Protein AF-0000000074209775 (afdb_homodimer)

Sequence (466 aa):
MTAHPARPTQLGVVTIGQTPRVDLTPELAPLLPGVTLVERGVLDGCSPEQIASFAPEPGDHVLTTRLADGGSAVIGEAAVLRRLPALVADLEREADAVLLACTGPFPALAHTKPLFVPDRIIAHAVAAFAGDGAVVGVVAPLAEQAADTTRKFGRVLGTGTRVAVAVASPYTDGEPTLRAAAERLAADGAEVIALDCFGYTAAMRDVVAEASGLPVVVARSVAARLAAEVLGAMTAHPARPTQLGVVTIGQTPRVDLTPELAPLLPGVTLVERGVLDGCSPEQIASFAPEPGDHVLTTRLADGGSAVIGEAAVLRRLPALVADLEREADAVLLACTGPFPALAHTKPLFVPDRIIAHAVAAFAGDGAVVGVVAPLAEQAADTTRKFGRVLGTGTRVAVAVASPYTDGEPTLRAAAERLAADGAEVIALDCFGYTAAMRDVVAEASGLPVVVARSVAARLAAEVLGA

Nearest PDB structures (foldseek):
  6qkz-assembly1_D  TM=3.875E-01  e=4.748E-03  Rattus norvegicus
  7rz4-assembly1_B  TM=3.556E-01  e=9.372E-03  Rattus norvegicus
  5er3-assembly1_A  TM=3.292E-01  e=5.291E-02  Rhodopirellula baltica SH 1
  4qgs-assembly1_A  TM=6.228E-01  e=3.540E+00  Escherichia coli K-12
  6hix-assembly1_BC  TM=3.053E-01  e=6.271E-01  Trypanosoma brucei brucei

Organism: NCBI:txid88382

InterPro domains:
  IPR001920 Asp/Glu racemase [G3DSA:3.40.50.1860] (134-232)
  IPR010843 Uncharacterised protein family AroM [PF07302] (11-231)

Solvent-accessible surface area (backbone atoms only — not comparable to full-atom values): 24637 Å² total; per-residue (Å²): 131,79,77,69,78,77,75,74,50,29,37,20,37,38,33,66,20,26,54,72,49,80,8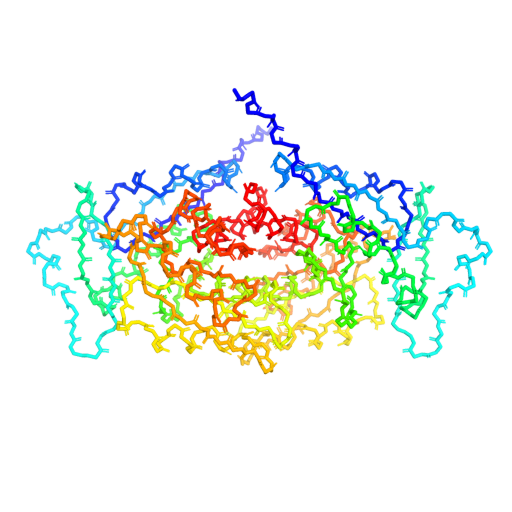8,46,53,73,71,44,46,78,54,24,51,78,47,44,78,44,79,43,28,68,41,50,93,54,48,73,68,55,49,59,69,30,40,54,51,94,91,42,55,77,40,78,35,44,37,60,86,70,48,70,48,63,31,12,46,64,54,49,64,72,46,45,59,60,52,52,55,56,37,54,75,74,24,66,26,37,35,43,56,44,49,64,91,70,76,90,71,89,73,93,48,59,60,44,48,25,37,44,31,42,36,25,52,51,35,28,56,56,50,73,54,29,32,36,17,34,38,28,54,44,73,89,44,46,66,59,49,43,52,58,39,53,73,63,37,50,72,76,42,44,72,46,75,34,57,40,30,62,82,80,46,56,68,69,48,41,32,51,30,24,36,50,32,39,72,72,53,34,62,33,34,35,36,61,33,52,67,50,47,71,68,54,45,51,47,30,24,65,51,36,73,36,45,36,45,46,26,47,61,53,38,34,41,53,49,12,48,48,69,72,71,132,78,77,69,77,78,77,75,50,29,36,21,37,37,32,67,20,24,54,74,50,81,86,46,53,72,72,44,45,78,54,24,53,79,48,45,79,43,77,43,27,67,42,50,94,55,48,75,68,56,51,59,71,29,41,53,51,94,92,41,54,77,41,77,34,43,38,61,84,68,49,71,48,62,31,12,46,64,54,47,63,70,46,44,61,60,52,51,56,57,39,54,75,74,24,65,26,38,35,44,56,43,48,63,90,67,76,92,70,88,72,94,48,60,60,45,47,24,38,44,30,42,36,23,52,52,39,28,57,52,52,74,53,29,29,36,18,34,38,28,57,44,74,89,43,45,66,59,50,44,52,58,40,53,72,61,36,50,73,75,41,44,71,46,76,33,57,41,28,62,83,82,47,56,68,68,47,40,32,51,30,25,37,50,33,39,73,71,52,33,64,32,34,35,38,60,34,53,66,51,47,72,68,53,43,51,48,31,24,66,51,38,71,36,47,36,45,45,27,46,61,54,38,34,41,54,49,13,46,48,70,72,73

Radius of gyration: 22.29 Å; Cα contacts (8 Å, |Δi|>4): 989; chains: 2; bounding box: 64×70×51 Å

Foldseek 3Di:
DPPPPDPFAEEEEEEQEQDDPPLFVVQLDVLAPRYHYDYDYLCYPPDPVRLVVQAADVVFDWDKGAYPVGDIGIGGPVSCLVRVQVVQVVVLVPHQEYEYQWLDDDPDHDHDHHYQHLVLQLLQVQQVVQDAQAEEEEEDADPVCFVVVQVSNVVNHDPNYGYHYFYHHLRPHDLVSLLVRLCVSLVVRHQEYEYRHSSDHPVSQVSSCVSNVHHYHYRSNSSSNVVSVVSVD/DPPPPDPFAEEEEEEQEQDDPPLFVVQLDVLAPRYHYDYDYLCYPPDPVRLVVQAADVVFDWDKGAYPVGDIGIGGPVSCLVRVQVVQVVCLVPHQEYEYQWLDDDPDHDHDHHYQHLVLQLLQVQQVVQDAQAEEEEEDADPVCQVVNQVSNVVNHDPNYGYHYFYHHLRPGDLVSLLVRLCVSLVVRHQEYEYRHSSDHPVSQVSSCVSNVHHYHYRSNSSSNVVSVVSVD

Secondary structure (DSSP, 8-state):
--------EEEEEEESS-S--TTTHHHHGGGSTTEEEEEEETTTT--HHHHHTTPPPTTPPEEEEE-TTS-EEEEEHHHHHHHHHHHHHHHTTT-SEEEEE--S--PPPP-SS-EE-HHHHHHHHHHHHH-TT-EEEEEES-GGGHHHHHHHHHTTS-TT-EEEEEE--TTT--HHHHHHHHHHHHHTT-SEEEE-STT--HHHHHHHHHHH-S-EEEHHHHHHHHHHHHHT-/--------EEEEEEESS-S--TTTHHHHGGGSTTEEEEEEETTTT--HHHHHTTPPPTTPPEEEEE-TTS-EEEEEHHHHHHHHHHHHHHHTTT-SEEEEE--S--PPPP-SS-EE-HHHHHHHHHHHHH-TT-EEEEEES-GGGHHHHHHHHHTTS-TT-EEEEEE--TTT--HHHHHHHHHHHHHTT-SEEEE-STT--HHHHHHHHHHH-S-EEEHHHHHHHHHHHHHT-

pLDDT: mean 92.24, std 9.86, range [27.55, 98.75]

Structure (mmCIF, N/CA/C/O backbone):
data_AF-0000000074209775-model_v1
#
loop_
_entity.id
_entity.type
_entity.pdbx_description
1 polymer 'Protein AroM'
#
loop_
_atom_site.group_PDB
_atom_site.id
_atom_site.type_symbol
_atom_site.label_atom_id
_atom_site.label_alt_id
_atom_site.label_comp_id
_atom_site.label_asym_id
_atom_site.label_entity_id
_atom_site.label_seq_id
_atom_site.pdbx_PDB_ins_code
_atom_site.Cartn_x
_atom_site.Cartn_y
_atom_site.Cartn_z
_atom_site.occupancy
_atom_site.B_iso_or_equiv
_atom_site.auth_seq_id
_atom_site.auth_comp_id
_atom_site.auth_asym_id
_atom_site.auth_atom_id
_atom_site.pdbx_PDB_model_num
ATOM 1 N N . MET A 1 1 ? 34.969 -7.293 19.688 1 29.95 1 MET A N 1
ATOM 2 C CA . MET A 1 1 ? 34.375 -6.223 18.891 1 29.95 1 MET A CA 1
ATOM 3 C C . MET A 1 1 ? 32.875 -6.141 19.141 1 29.95 1 MET A C 1
ATOM 5 O O . MET A 1 1 ? 32.125 -7.066 18.797 1 29.95 1 MET A O 1
ATOM 9 N N . THR A 1 2 ? 32.5 -5.613 20.203 1 28.86 2 THR A N 1
ATOM 10 C CA . THR A 1 2 ? 31.156 -5.605 20.781 1 28.86 2 THR A CA 1
ATOM 11 C C . THR A 1 2 ? 30.141 -5.039 19.797 1 28.86 2 THR A C 1
ATOM 13 O O . THR A 1 2 ? 30.328 -3.949 19.25 1 28.86 2 THR A O 1
ATOM 16 N N . ALA A 1 3 ? 29.531 -5.883 18.984 1 34.72 3 ALA A N 1
ATOM 17 C CA . ALA A 1 3 ? 28.484 -5.492 18.047 1 34.72 3 ALA A CA 1
ATOM 18 C C . ALA A 1 3 ? 27.594 -4.395 18.641 1 34.72 3 ALA A C 1
ATOM 20 O O . ALA A 1 3 ? 27.016 -4.562 19.703 1 34.72 3 ALA A O 1
ATOM 21 N N . HIS A 1 4 ? 27.859 -3.139 18.672 1 40.06 4 HIS A N 1
ATOM 22 C CA . HIS A 1 4 ? 27 -2.064 19.172 1 40.06 4 HIS A CA 1
ATOM 23 C C . HIS A 1 4 ? 25.547 -2.289 18.781 1 40.06 4 HIS A C 1
ATOM 25 O O . HIS A 1 4 ? 25.234 -2.547 17.625 1 40.06 4 HIS A O 1
ATOM 31 N N . PRO A 1 5 ? 24.688 -2.609 19.625 1 50.34 5 PRO A N 1
ATOM 32 C CA . PRO A 1 5 ? 23.297 -2.928 19.281 1 50.34 5 PRO A CA 1
ATOM 33 C C . PRO A 1 5 ? 22.672 -1.908 18.344 1 50.34 5 PRO A C 1
ATOM 35 O O . PRO A 1 5 ? 22.891 -0.704 18.484 1 50.34 5 PRO A O 1
ATOM 38 N N . ALA A 1 6 ? 22.531 -2.16 17.156 1 64.12 6 ALA A N 1
ATOM 39 C CA . ALA A 1 6 ? 21.969 -1.306 16.109 1 64.12 6 ALA A CA 1
ATOM 40 C C . ALA A 1 6 ? 20.781 -0.504 16.641 1 64.12 6 ALA A C 1
ATOM 42 O O . ALA A 1 6 ? 19.953 -1.032 17.391 1 64.12 6 ALA A O 1
ATOM 43 N N . ARG A 1 7 ? 20.844 0.963 16.844 1 78.81 7 ARG A N 1
ATOM 44 C CA . ARG A 1 7 ? 19.75 1.832 17.266 1 78.81 7 ARG A CA 1
ATOM 45 C C . ARG A 1 7 ? 18.438 1.451 16.594 1 78.81 7 ARG A C 1
ATOM 47 O O . ARG A 1 7 ? 18.453 0.94 15.469 1 78.81 7 ARG A O 1
ATOM 54 N N . PRO A 1 8 ? 17.328 1.593 17.359 1 89.69 8 PRO A N 1
ATOM 55 C CA . PRO A 1 8 ? 16.016 1.282 16.75 1 89.69 8 PRO A CA 1
ATOM 56 C C . PRO A 1 8 ? 15.703 2.162 15.547 1 89.69 8 PRO A C 1
ATOM 58 O O . PRO A 1 8 ? 16.109 3.322 15.5 1 89.69 8 PRO A O 1
ATOM 61 N N . THR A 1 9 ? 15.133 1.639 14.586 1 95.25 9 THR A N 1
ATOM 62 C CA . THR A 1 9 ? 14.664 2.375 13.414 1 95.25 9 THR A CA 1
ATOM 63 C C . THR A 1 9 ? 13.711 3.494 13.82 1 95.25 9 THR A C 1
ATOM 65 O O . THR A 1 9 ? 12.82 3.289 14.648 1 95.25 9 THR A O 1
ATOM 68 N N . GLN A 1 10 ? 13.945 4.742 13.375 1 97.44 10 GLN A N 1
ATOM 69 C CA . GLN A 1 10 ? 13.133 5.906 13.727 1 97.44 10 GLN A CA 1
ATOM 70 C C . GLN A 1 10 ? 12.398 6.453 12.5 1 97.44 10 GLN A C 1
ATOM 72 O O . GLN A 1 10 ? 12.992 6.625 11.438 1 97.44 10 GLN A O 1
ATOM 77 N N . LEU A 1 11 ? 11.148 6.68 12.68 1 98.19 11 LEU A N 1
ATOM 78 C CA . LEU A 1 11 ? 10.328 7.352 11.672 1 98.19 11 LEU A CA 1
ATOM 79 C C . LEU A 1 11 ? 9.891 8.727 12.164 1 98.19 11 LEU A C 1
ATOM 81 O O . LEU A 1 11 ? 9.234 8.844 13.203 1 98.19 11 LEU A O 1
ATOM 85 N N . GLY A 1 12 ? 10.383 9.781 11.469 1 98.25 12 GLY A N 1
ATOM 86 C CA . GLY A 1 12 ? 9.875 11.117 11.727 1 98.25 12 GLY A CA 1
ATOM 87 C C . GLY A 1 12 ? 8.492 11.344 11.148 1 98.25 12 GLY A C 1
ATOM 88 O O . GLY A 1 12 ? 8.258 11.109 9.961 1 98.25 12 GLY A O 1
ATOM 89 N N . VAL A 1 13 ? 7.582 11.766 11.984 1 97.88 13 VAL A N 1
ATOM 90 C CA . VAL A 1 13 ? 6.227 12.086 11.562 1 97.88 13 VAL A CA 1
ATOM 91 C C . VAL A 1 13 ? 6.008 13.594 11.625 1 97.88 13 VAL A C 1
ATOM 93 O O . VAL A 1 13 ? 6.07 14.195 12.703 1 97.88 13 VAL A O 1
ATOM 96 N N . VAL A 1 14 ? 5.723 14.18 10.477 1 97.06 14 VAL A N 1
ATOM 97 C CA . VAL A 1 14 ? 5.469 15.617 10.406 1 97.06 14 VAL A CA 1
ATOM 98 C C . VAL A 1 14 ? 3.969 15.867 10.297 1 97.06 14 VAL A C 1
ATOM 100 O O . VAL A 1 14 ? 3.334 15.469 9.32 1 97.06 14 VAL A O 1
ATOM 103 N N . THR A 1 15 ? 3.436 16.531 11.234 1 95.75 15 THR A N 1
ATOM 104 C CA . THR A 1 15 ? 2.033 16.922 11.172 1 95.75 15 THR A CA 1
ATOM 105 C C . THR A 1 15 ? 1.9 18.406 10.789 1 95.75 15 THR A C 1
ATOM 107 O O . THR A 1 15 ? 2.809 19.188 11.047 1 95.75 15 THR A O 1
ATOM 110 N N . ILE A 1 16 ? 0.793 18.688 10.148 1 93.81 16 ILE A N 1
ATOM 111 C CA . ILE A 1 16 ? 0.512 20.078 9.812 1 93.81 16 ILE A CA 1
ATOM 112 C C . ILE A 1 16 ? 0.243 20.891 11.078 1 93.81 16 ILE A C 1
ATOM 114 O O . ILE A 1 16 ? 0.625 22.047 11.18 1 93.81 16 ILE A O 1
ATOM 118 N N . GLY A 1 17 ? -0.355 20.312 11.992 1 94.19 17 GLY A N 1
ATOM 119 C CA . GLY A 1 17 ? -0.722 20.953 13.242 1 94.19 17 GLY A CA 1
ATOM 120 C C . GLY A 1 17 ? 0.392 20.953 14.273 1 94.19 17 GLY A C 1
ATOM 121 O O . GLY A 1 17 ? 1.544 21.25 13.953 1 94.19 17 GLY A O 1
ATOM 122 N N . GLN A 1 18 ? -0.052 20.734 15.523 1 96 18 GLN A N 1
ATOM 123 C CA . GLN A 1 18 ? 0.886 20.719 16.641 1 96 18 GLN A CA 1
ATOM 124 C C . GLN A 1 18 ? 1.033 19.312 17.219 1 96 18 GLN A C 1
ATOM 126 O O . GLN A 1 18 ? 0.096 18.5 17.156 1 96 18 GLN A O 1
ATOM 131 N N . THR A 1 19 ? 2.199 19.047 17.703 1 95.94 19 THR A N 1
ATOM 132 C CA . THR A 1 19 ? 2.48 17.797 18.406 1 95.94 19 THR A CA 1
ATOM 133 C C . THR A 1 19 ? 2.314 17.969 19.906 1 95.94 19 THR A C 1
ATOM 135 O O . THR A 1 19 ? 2.344 19.094 20.422 1 95.94 19 THR A O 1
ATOM 138 N N . PRO A 1 20 ? 2.107 16.875 20.75 1 95.56 20 PRO A N 1
ATOM 139 C CA . PRO A 1 20 ? 1.966 15.492 20.281 1 95.56 20 PRO A CA 1
ATOM 140 C C . PRO A 1 20 ? 0.598 15.219 19.656 1 95.56 20 PRO A C 1
ATOM 142 O O . PRO A 1 20 ? -0.407 15.781 20.094 1 95.56 20 PRO A O 1
ATOM 145 N N . ARG A 1 21 ? 0.578 14.422 18.625 1 94.12 21 ARG A N 1
ATOM 146 C CA . ARG A 1 21 ? -0.675 13.969 18.031 1 94.12 21 ARG A CA 1
ATOM 147 C C . ARG A 1 21 ? -1.201 12.727 18.734 1 94.12 21 ARG A C 1
ATOM 149 O O . ARG A 1 21 ? -1.184 11.633 18.172 1 94.12 21 ARG A O 1
ATOM 156 N N . VAL A 1 22 ? -1.838 12.922 19.812 1 93.12 22 VAL A N 1
ATOM 157 C CA . VAL A 1 22 ? -2.318 11.844 20.656 1 93.12 22 VAL A CA 1
ATOM 158 C C . VAL A 1 22 ? -3.467 11.109 19.969 1 93.12 22 VAL A C 1
ATOM 160 O O . VAL A 1 22 ? -3.799 9.977 20.328 1 93.12 22 VAL A O 1
ATOM 163 N N . ASP A 1 23 ? -3.982 11.727 18.984 1 90.44 23 ASP A N 1
ATOM 164 C CA . ASP A 1 23 ? -5.086 11.141 18.234 1 90.44 23 ASP A CA 1
ATOM 165 C C . ASP A 1 23 ? -4.57 10.281 17.078 1 90.44 23 ASP A C 1
ATOM 167 O O . ASP A 1 23 ? -5.336 9.539 16.453 1 90.44 23 ASP A O 1
ATOM 171 N N . LEU A 1 24 ? -3.322 10.32 16.734 1 94.19 24 LEU A N 1
ATOM 172 C CA . LEU A 1 24 ? -2.811 9.75 15.492 1 94.19 24 LEU A CA 1
ATOM 173 C C . LEU A 1 24 ? -1.748 8.695 15.773 1 94.19 24 LEU A C 1
ATOM 175 O O . LEU A 1 24 ? -1.903 7.535 15.383 1 94.19 24 LEU A O 1
ATOM 179 N N . THR A 1 25 ? -0.765 9.016 16.562 1 95.44 25 THR A N 1
ATOM 180 C CA . THR A 1 25 ? 0.443 8.203 16.672 1 95.44 25 THR A CA 1
ATOM 181 C C . THR A 1 25 ? 0.142 6.875 17.359 1 95.44 25 THR A C 1
ATOM 183 O O . THR A 1 25 ? 0.696 5.84 16.984 1 95.44 25 THR A O 1
ATOM 186 N N . PRO A 1 26 ? -0.818 6.832 18.359 1 95.12 26 PRO A N 1
ATOM 187 C CA . PRO A 1 26 ? -1.126 5.539 18.984 1 95.12 26 PRO A CA 1
ATOM 188 C C . PRO A 1 26 ? -1.728 4.543 17.984 1 95.12 26 PRO A C 1
ATOM 190 O O . PRO A 1 26 ? -1.569 3.33 18.156 1 95.12 26 PRO A O 1
ATOM 193 N N . GLU A 1 27 ? -2.377 5.012 17.016 1 95.31 27 GLU A N 1
ATOM 194 C CA . GLU A 1 27 ? -2.982 4.137 16.016 1 95.31 27 GLU A CA 1
ATOM 195 C C . GLU A 1 27 ? -1.962 3.721 14.953 1 95.31 27 GLU A C 1
ATOM 197 O O . GLU A 1 27 ? -2.074 2.641 14.367 1 95.31 27 GLU A O 1
ATOM 202 N N . LEU A 1 28 ? -0.941 4.512 14.719 1 96.88 28 LEU A N 1
ATOM 203 C CA . LEU A 1 28 ? 0.081 4.203 13.719 1 96.88 28 LEU A CA 1
ATOM 204 C C . LEU A 1 28 ? 1.093 3.205 14.273 1 96.88 28 LEU A C 1
ATOM 206 O O . LEU A 1 28 ? 1.598 2.355 13.539 1 96.88 28 LEU A O 1
ATOM 210 N N . ALA A 1 29 ? 1.342 3.27 15.539 1 96.56 29 ALA A N 1
ATOM 211 C CA . ALA A 1 29 ? 2.449 2.553 16.156 1 96.56 29 ALA A CA 1
ATOM 212 C C . ALA A 1 29 ? 2.322 1.048 15.945 1 96.56 29 ALA A C 1
ATOM 214 O O . ALA A 1 29 ? 3.283 0.39 15.539 1 96.56 29 ALA A O 1
ATOM 215 N N . PRO A 1 30 ? 1.126 0.446 16.109 1 95.25 30 PRO A N 1
ATOM 216 C CA . PRO A 1 30 ? 1.013 -1.003 15.93 1 95.25 30 PRO A CA 1
ATOM 217 C C . PRO A 1 30 ? 1.268 -1.438 14.484 1 95.25 30 PRO A C 1
ATOM 219 O O . PRO A 1 30 ? 1.565 -2.607 14.234 1 95.25 30 PRO A O 1
ATOM 222 N N . LEU A 1 31 ? 1.124 -0.586 13.531 1 96.62 31 LEU A N 1
ATOM 223 C CA . LEU A 1 31 ? 1.336 -0.89 12.117 1 96.62 31 LEU A CA 1
ATOM 224 C C . LEU A 1 31 ? 2.816 -0.812 11.758 1 96.62 31 LEU A C 1
ATOM 226 O O . LEU A 1 31 ? 3.215 -1.188 10.656 1 96.62 31 LEU A O 1
ATOM 230 N N . LEU A 1 32 ? 3.625 -0.295 12.727 1 97 32 LEU A N 1
ATOM 231 C CA . LEU A 1 32 ? 5.051 -0.068 12.523 1 97 32 LEU A CA 1
ATOM 232 C C . LEU A 1 32 ? 5.867 -0.768 13.609 1 97 32 LEU A C 1
ATOM 234 O O . LEU A 1 32 ? 6.605 -0.119 14.352 1 97 32 LEU A O 1
ATOM 238 N N . PRO A 1 33 ? 5.727 -2.094 13.641 1 94.5 33 PRO A N 1
ATOM 239 C CA . PRO A 1 33 ? 6.449 -2.793 14.703 1 94.5 33 PRO A CA 1
ATOM 240 C C . PRO A 1 33 ? 7.957 -2.559 14.641 1 94.5 33 PRO A C 1
ATOM 242 O O . PRO A 1 33 ? 8.547 -2.594 13.555 1 94.5 33 PRO A O 1
ATOM 245 N N . GLY A 1 34 ? 8.477 -2.23 15.852 1 94.75 34 GLY A N 1
ATOM 246 C CA . GLY A 1 34 ? 9.914 -2.055 15.953 1 94.75 34 GLY A CA 1
ATOM 247 C C . GLY A 1 34 ? 10.375 -0.675 15.531 1 94.75 34 GLY A C 1
ATOM 248 O O . GLY A 1 34 ? 11.578 -0.401 15.5 1 94.75 34 GLY A O 1
ATOM 249 N N . VAL A 1 35 ? 9.5 0.207 15.195 1 96.94 35 VAL A N 1
ATOM 250 C CA . VAL A 1 35 ? 9.844 1.551 14.734 1 96.94 35 VAL A CA 1
ATOM 251 C C . VAL A 1 35 ? 9.445 2.572 15.797 1 96.94 35 VAL A C 1
ATOM 253 O O . VAL A 1 35 ? 8.336 2.525 16.328 1 96.94 35 VAL A O 1
ATOM 256 N N . THR A 1 36 ? 10.359 3.414 16.141 1 97.12 36 THR A N 1
ATOM 257 C CA . THR A 1 36 ? 10.07 4.52 17.047 1 97.12 36 THR A CA 1
ATOM 258 C C . T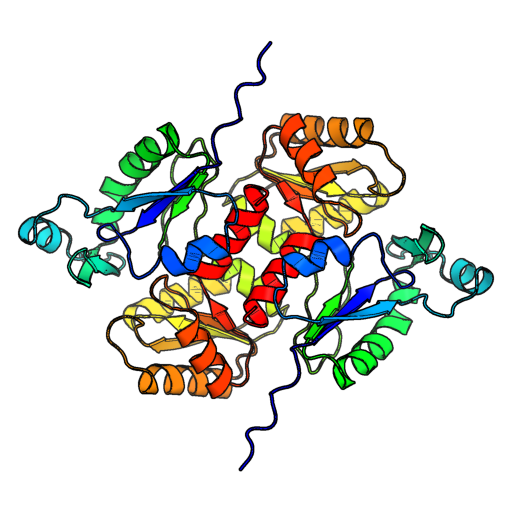HR A 1 36 ? 9.641 5.758 16.266 1 97.12 36 THR A C 1
ATOM 260 O O . THR A 1 36 ? 10.242 6.102 15.25 1 97.12 36 THR A O 1
ATOM 263 N N . LEU A 1 37 ? 8.625 6.434 16.766 1 97.5 37 LEU A N 1
ATOM 264 C CA . LEU A 1 37 ? 8.117 7.629 16.109 1 97.5 37 LEU A CA 1
ATOM 265 C C . LEU A 1 37 ? 8.664 8.891 16.766 1 97.5 37 LEU A C 1
ATOM 267 O O . LEU A 1 37 ? 8.719 8.984 17.984 1 97.5 37 LEU A O 1
ATOM 271 N N . VAL A 1 38 ? 9.109 9.781 15.953 1 97.38 38 VAL A N 1
ATOM 272 C CA . VAL A 1 38 ? 9.508 11.117 16.375 1 97.38 38 VAL A CA 1
ATOM 273 C C . VAL A 1 38 ? 8.633 12.164 15.688 1 97.38 38 VAL A C 1
ATOM 275 O O . VAL A 1 38 ? 8.609 12.25 14.461 1 97.38 38 VAL A O 1
ATOM 278 N N . GLU A 1 39 ? 7.98 12.984 16.5 1 97.19 39 GLU A N 1
ATOM 279 C CA . GLU A 1 39 ? 6.98 13.883 15.93 1 97.19 39 GLU A CA 1
ATOM 280 C C . GLU A 1 39 ? 7.5 15.312 15.867 1 97.19 39 GLU A C 1
ATOM 282 O O . GLU A 1 39 ? 8.211 15.766 16.766 1 97.19 39 GLU A O 1
ATOM 287 N N . ARG A 1 40 ? 7.152 15.945 14.773 1 97.19 40 ARG A N 1
ATOM 288 C CA . ARG A 1 40 ? 7.281 17.391 14.617 1 97.19 40 ARG A CA 1
ATOM 289 C C . ARG A 1 40 ? 6.031 17.984 13.969 1 97.19 40 ARG A C 1
ATOM 291 O O . ARG A 1 40 ? 5.391 17.344 13.141 1 97.19 40 ARG A O 1
ATOM 298 N N . GLY A 1 41 ? 5.73 19.203 14.383 1 96.88 41 GLY A N 1
ATOM 299 C CA . GLY A 1 41 ? 4.574 19.891 13.828 1 96.88 41 GLY A CA 1
ATOM 300 C C . GLY A 1 41 ? 4.918 21.219 13.18 1 96.88 41 GLY A C 1
ATOM 301 O O . GLY A 1 41 ? 5.754 21.953 13.688 1 96.88 41 GLY A O 1
ATOM 302 N N . VAL A 1 42 ? 4.258 21.469 12.117 1 96.81 42 VAL A N 1
ATOM 303 C CA . VAL A 1 42 ? 4.426 22.734 11.398 1 96.81 42 VAL A CA 1
ATOM 304 C C . VAL A 1 42 ? 4.082 23.906 12.328 1 96.81 42 VAL A C 1
ATOM 306 O O . VAL A 1 42 ? 4.699 24.969 12.25 1 96.81 42 VAL A O 1
ATOM 309 N N . LEU A 1 43 ? 3.15 23.672 13.227 1 97 43 LEU A N 1
ATOM 310 C CA . LEU A 1 43 ? 2.668 24.75 14.086 1 97 43 LEU A CA 1
ATOM 311 C C . LEU A 1 43 ? 3.262 24.641 15.484 1 97 43 LEU A C 1
ATOM 313 O O . LEU A 1 43 ? 2.828 25.344 16.406 1 97 43 LEU A O 1
ATOM 317 N N . ASP A 1 44 ? 4.199 23.734 15.641 1 96.94 44 ASP A N 1
ATOM 318 C CA . ASP A 1 44 ? 4.848 23.641 16.938 1 96.94 44 ASP A CA 1
ATOM 319 C C . ASP A 1 44 ? 5.48 24.984 17.328 1 96.94 44 ASP A C 1
ATOM 321 O O . ASP A 1 44 ? 6.129 25.625 16.5 1 96.94 44 ASP A O 1
ATOM 325 N N . GLY A 1 45 ? 5.223 25.391 18.562 1 95.31 45 GLY A N 1
ATOM 326 C CA . GLY A 1 45 ? 5.84 26.594 19.078 1 95.31 45 GLY A CA 1
ATOM 327 C C . GLY A 1 45 ? 5.129 27.859 18.641 1 95.31 45 GLY A C 1
ATOM 328 O O . GLY A 1 45 ? 5.496 28.969 19.062 1 95.31 45 GLY A O 1
ATOM 329 N N . CYS A 1 46 ? 4.125 27.781 17.797 1 96.38 46 CYS A N 1
ATOM 330 C CA . CYS A 1 46 ? 3.4 28.953 17.328 1 96.38 46 CYS A CA 1
ATOM 331 C C . CYS A 1 46 ? 2.33 29.375 18.328 1 96.38 46 CYS A C 1
ATOM 333 O O . CYS A 1 46 ? 1.628 28.516 18.875 1 96.38 46 CYS A O 1
ATOM 335 N N . SER A 1 47 ? 2.203 30.641 18.516 1 94.94 47 SER A N 1
ATOM 336 C CA . SER A 1 47 ? 1.125 31.188 19.344 1 94.94 47 SER A CA 1
ATOM 337 C C . SER A 1 47 ? -0.196 31.203 18.578 1 94.94 47 SER A C 1
ATOM 339 O O . SER A 1 47 ? -0.214 31.062 17.359 1 94.94 47 SER A O 1
ATOM 341 N N . PRO A 1 48 ? -1.309 31.359 19.344 1 94.06 48 PRO A N 1
ATOM 342 C CA . PRO A 1 48 ? -2.604 31.469 18.656 1 94.06 48 PRO A CA 1
ATOM 343 C C . PRO A 1 48 ? -2.639 32.594 17.641 1 94.06 48 PRO A C 1
ATOM 345 O O . PRO A 1 48 ? -3.248 32.469 16.578 1 94.06 48 PRO A O 1
ATOM 348 N N . GLU A 1 49 ? -1.957 33.688 17.953 1 95.19 49 GLU A N 1
ATOM 349 C CA . GLU A 1 49 ? -1.909 34.812 17.047 1 95.19 49 GLU A CA 1
ATOM 350 C C . GLU A 1 49 ? -1.132 34.469 15.781 1 95.19 49 GLU A C 1
ATOM 352 O O . GLU A 1 49 ? -1.526 34.875 14.68 1 95.19 49 GLU A O 1
ATOM 357 N N . GLN A 1 50 ? -0.064 33.812 15.953 1 95.38 50 GLN A N 1
ATOM 358 C CA . GLN A 1 50 ? 0.728 33.406 14.805 1 95.38 50 GLN A CA 1
ATOM 359 C C . GLN A 1 50 ? -0.061 32.438 13.93 1 95.38 50 GLN A C 1
ATOM 361 O O . GLN A 1 50 ? -0.054 32.562 12.703 1 95.38 50 GLN A O 1
ATOM 366 N N . ILE A 1 51 ? -0.703 31.484 14.516 1 95.56 51 ILE A N 1
ATOM 367 C CA . ILE A 1 51 ? -1.494 30.5 13.797 1 95.56 51 ILE A CA 1
ATOM 368 C C . ILE A 1 51 ? -2.602 31.188 13.008 1 95.56 51 ILE A C 1
ATOM 370 O O . ILE A 1 51 ? -2.855 30.859 11.852 1 95.56 51 ILE A O 1
ATOM 374 N N . ALA A 1 52 ? -3.225 32.156 13.625 1 93.31 52 ALA A N 1
ATOM 375 C CA . ALA A 1 52 ? -4.27 32.938 12.953 1 93.31 52 ALA A CA 1
ATOM 376 C C . ALA A 1 52 ? -3.721 33.625 11.719 1 93.31 52 ALA A C 1
ATOM 378 O O . ALA A 1 52 ? -4.426 33.812 10.719 1 93.31 52 ALA A O 1
ATOM 379 N N . SER A 1 53 ? -2.498 34.031 11.828 1 94.44 53 SER A N 1
ATOM 380 C CA . SER A 1 53 ? -1.869 34.75 10.719 1 94.44 53 SER A CA 1
ATOM 381 C C . SER A 1 53 ? -1.578 33.812 9.547 1 94.44 53 SER A C 1
ATOM 383 O O . SER A 1 53 ? -1.25 34.281 8.453 1 94.44 53 SER A O 1
ATOM 385 N N . PHE A 1 54 ? -1.66 32.469 9.758 1 94.88 54 PHE A N 1
ATOM 386 C CA . PHE A 1 54 ? -1.417 31.469 8.703 1 94.88 54 PHE A CA 1
ATOM 387 C C . PHE A 1 54 ? -2.703 31.156 7.953 1 94.88 54 PHE A C 1
ATOM 389 O O . PHE A 1 54 ? -2.766 30.172 7.207 1 94.88 54 PHE A O 1
ATOM 396 N N . ALA A 1 55 ? -3.74 31.891 8.172 1 92.06 55 ALA A N 1
ATOM 397 C CA . ALA A 1 55 ? -5.008 31.672 7.477 1 92.06 55 ALA A CA 1
ATOM 398 C C . ALA A 1 55 ? -4.805 31.641 5.965 1 92.06 55 ALA A C 1
ATOM 400 O O . ALA A 1 55 ? -3.891 32.281 5.434 1 92.06 55 ALA A O 1
ATOM 401 N N . PRO A 1 56 ? -5.68 30.812 5.27 1 90.25 56 PRO A N 1
ATOM 402 C CA . PRO A 1 56 ? -5.516 30.703 3.816 1 90.25 56 PRO A CA 1
ATOM 403 C C . PRO A 1 56 ? -5.629 32.062 3.105 1 90.25 56 PRO A C 1
ATOM 405 O O . PRO A 1 56 ? -6.484 32.875 3.459 1 90.25 56 PRO A O 1
ATOM 408 N N . GLU A 1 57 ? -4.688 32.25 2.195 1 86.88 57 GLU A N 1
ATOM 409 C CA . GLU A 1 57 ? -4.77 33.375 1.271 1 86.88 57 GLU A CA 1
ATOM 410 C C . GLU A 1 57 ? -5.637 33.031 0.063 1 86.88 57 GLU A C 1
ATOM 412 O O . GLU A 1 57 ? -5.953 31.875 -0.173 1 86.88 57 GLU A O 1
ATOM 417 N N . PRO A 1 58 ? -6.113 34.062 -0.657 1 83.81 58 PRO A N 1
ATOM 418 C CA . PRO A 1 58 ? -6.852 33.781 -1.885 1 83.81 58 PRO A CA 1
ATOM 419 C C . PRO A 1 58 ? -6.074 32.844 -2.826 1 83.81 58 PRO A C 1
ATOM 421 O O . PRO A 1 58 ? -4.902 33.094 -3.115 1 83.81 58 PRO A O 1
ATOM 424 N N . GLY A 1 59 ? -6.691 31.812 -3.197 1 82.19 59 GLY A N 1
ATOM 425 C CA . GLY A 1 59 ? -6.055 30.875 -4.105 1 82.19 59 GLY A CA 1
ATOM 426 C C . GLY A 1 59 ? -5.309 29.766 -3.393 1 82.19 59 GLY A C 1
ATOM 427 O O . GLY A 1 59 ? -4.848 28.812 -4.023 1 82.19 59 GLY A O 1
ATOM 428 N N . ASP A 1 60 ? -5.262 29.859 -2.059 1 84.88 60 ASP A N 1
ATOM 429 C CA . ASP A 1 60 ? -4.531 28.875 -1.259 1 84.88 60 ASP A CA 1
ATOM 430 C C . ASP A 1 60 ? -5.363 27.609 -1.049 1 84.88 60 ASP A C 1
ATOM 432 O O . ASP A 1 60 ? -6.578 27.688 -0.865 1 84.88 60 ASP A O 1
ATOM 436 N N . HIS A 1 61 ? -4.641 26.453 -1.163 1 84.06 61 HIS A N 1
ATOM 437 C CA . HIS A 1 61 ? -5.305 25.25 -0.676 1 84.06 61 HIS A CA 1
ATOM 438 C C . HIS A 1 61 ? -5.52 25.312 0.833 1 84.06 61 HIS A C 1
ATOM 440 O O . HIS A 1 61 ? -4.633 25.734 1.572 1 84.06 61 HIS A O 1
ATOM 446 N N . VAL A 1 62 ? -6.703 24.969 1.155 1 84.38 62 VAL A N 1
ATOM 447 C CA . VAL A 1 62 ? -7.086 25.047 2.562 1 84.38 62 VAL A CA 1
ATOM 448 C C . VAL A 1 62 ? -6.832 23.703 3.238 1 84.38 62 VAL A C 1
ATOM 450 O O . VAL A 1 62 ? -7.211 22.641 2.711 1 84.38 62 VAL A O 1
ATOM 453 N N . LEU A 1 63 ? -6.129 23.812 4.418 1 86.38 63 LEU A N 1
ATOM 454 C CA . LEU A 1 63 ? -5.844 22.609 5.191 1 86.38 63 LEU A CA 1
ATOM 455 C C . LEU A 1 63 ? -6.445 22.703 6.59 1 86.38 63 LEU A C 1
ATOM 457 O O . LEU A 1 63 ? -6.43 23.766 7.203 1 86.38 63 LEU A O 1
ATOM 461 N N . THR A 1 64 ? -7.027 21.688 6.98 1 85.44 64 THR A N 1
ATOM 462 C CA . THR A 1 64 ? -7.473 21.578 8.367 1 85.44 64 THR A CA 1
ATOM 463 C C . THR A 1 64 ? -6.512 20.719 9.18 1 85.44 64 THR A C 1
ATOM 465 O O . THR A 1 64 ? -5.922 19.781 8.648 1 85.44 64 THR A O 1
ATOM 468 N N . THR A 1 65 ? -6.254 21.141 10.453 1 87.75 65 THR A N 1
ATOM 469 C CA . THR A 1 65 ? -5.301 20.391 11.258 1 87.75 65 THR A CA 1
ATOM 470 C C . THR A 1 65 ? -5.668 20.469 12.742 1 87.75 65 THR A C 1
ATOM 472 O O . THR A 1 65 ? -6.559 21.234 13.125 1 87.75 65 THR A O 1
ATOM 475 N N . ARG A 1 66 ? -4.969 19.703 13.438 1 87.75 66 ARG A N 1
ATOM 476 C CA . ARG A 1 66 ? -5.223 19.594 14.875 1 87.75 66 ARG A CA 1
ATOM 477 C C . ARG A 1 66 ? -4.145 20.312 15.68 1 87.75 66 ARG A C 1
ATOM 479 O O . ARG A 1 66 ? -2.967 20.281 15.328 1 87.75 66 ARG A O 1
ATOM 486 N N . LEU A 1 67 ? -4.594 20.891 16.828 1 91.62 67 LEU A N 1
ATOM 487 C CA . LEU A 1 67 ? -3.688 21.562 17.75 1 91.62 67 LEU A CA 1
ATOM 488 C C . LEU A 1 67 ? -3.441 20.719 18.984 1 91.62 67 LEU A C 1
ATOM 490 O O . LEU A 1 67 ? -4.16 19.75 19.234 1 91.62 67 LEU A O 1
ATOM 494 N N . ALA A 1 68 ? -2.434 21.094 19.75 1 90.19 68 ALA A N 1
ATOM 495 C CA . ALA A 1 68 ? -2.018 20.328 20.922 1 90.19 68 ALA A CA 1
ATOM 496 C C . ALA A 1 68 ? -3.104 20.328 22 1 90.19 68 ALA A C 1
ATOM 498 O O . ALA A 1 68 ? -3.23 19.375 22.766 1 90.19 68 ALA A O 1
ATOM 499 N N . ASP A 1 69 ? -3.906 21.266 21.953 1 88.69 69 ASP A N 1
ATOM 500 C CA . ASP A 1 69 ? -4.926 21.375 23 1 88.69 69 ASP A CA 1
ATOM 501 C C . ASP A 1 69 ? -6.199 20.625 22.594 1 88.69 69 ASP A C 1
ATOM 503 O O . ASP A 1 69 ? -7.207 20.688 23.312 1 88.69 69 ASP A O 1
ATOM 507 N N . GLY A 1 70 ? -6.156 19.984 21.469 1 85.69 70 GLY A N 1
ATOM 508 C CA . GLY A 1 70 ? -7.297 19.219 21 1 85.69 70 GLY A CA 1
ATOM 509 C C . GLY A 1 70 ? -8.172 19.984 20.031 1 85.69 70 GLY A C 1
ATOM 510 O O . GLY A 1 70 ? -9.016 19.391 19.344 1 85.69 70 GLY A O 1
ATOM 511 N N . GLY A 1 71 ? -7.949 21.234 19.969 1 85.69 71 GLY A N 1
ATOM 512 C CA . GLY A 1 71 ? -8.672 22.031 19 1 85.69 71 GLY A CA 1
ATOM 513 C C . GLY A 1 71 ? -8.18 21.844 17.578 1 85.69 71 GLY A C 1
ATOM 514 O O . GLY A 1 71 ? -7.391 20.938 17.312 1 85.69 71 GLY A O 1
ATOM 515 N N . SER A 1 72 ? -8.828 22.594 16.656 1 87 72 SER A N 1
ATOM 516 C CA . SER A 1 72 ? -8.453 22.531 15.242 1 87 72 SER A CA 1
ATOM 517 C C . SER A 1 72 ? -8.172 23.922 14.688 1 87 72 SER A C 1
ATOM 519 O O . SER A 1 72 ? -8.5 24.938 15.32 1 87 72 SER A O 1
ATOM 521 N N . ALA A 1 73 ? -7.398 23.969 13.68 1 88 73 ALA A N 1
ATOM 522 C CA . ALA A 1 73 ? -7.094 25.203 12.969 1 88 73 ALA A CA 1
ATOM 523 C C . ALA A 1 73 ? -7.207 25.016 11.453 1 88 73 ALA A C 1
ATOM 525 O O . ALA A 1 73 ? -7.039 23.906 10.953 1 88 73 ALA A O 1
ATOM 526 N N . VAL A 1 74 ? -7.578 26.047 10.82 1 88 74 VAL A N 1
ATOM 527 C CA . VAL A 1 74 ? -7.578 26.094 9.359 1 88 74 VAL A CA 1
ATOM 528 C C . VAL A 1 74 ? -6.453 27 8.867 1 88 74 VAL A C 1
ATOM 530 O O . VAL A 1 74 ? -6.41 28.188 9.211 1 88 74 VAL A O 1
ATOM 533 N N . ILE A 1 75 ? -5.566 26.422 8.125 1 90.5 75 ILE A N 1
ATOM 534 C CA . ILE A 1 75 ? -4.418 27.219 7.68 1 90.5 75 ILE A CA 1
ATOM 535 C C . ILE A 1 75 ? -4.219 27.031 6.176 1 90.5 75 ILE A C 1
ATOM 537 O O . ILE A 1 75 ? -4.793 26.125 5.57 1 90.5 75 ILE A O 1
ATOM 541 N N . GLY A 1 76 ? -3.469 27.969 5.582 1 89.44 76 GLY A N 1
ATOM 542 C CA . GLY A 1 76 ? -3.186 27.922 4.16 1 89.44 76 GLY A CA 1
ATOM 543 C C . GLY A 1 76 ? -1.967 27.078 3.824 1 89.44 76 GLY A C 1
ATOM 544 O O . GLY A 1 76 ? -1.01 27.031 4.602 1 89.44 76 GLY A O 1
ATOM 545 N N . GLU A 1 77 ? -2.037 26.453 2.682 1 90.44 77 GLU A N 1
ATOM 546 C CA . GLU A 1 77 ? -0.942 25.625 2.186 1 90.44 77 GLU A CA 1
ATOM 547 C C . GLU A 1 77 ? 0.361 26.422 2.117 1 90.44 77 GLU A C 1
ATOM 549 O O . GLU A 1 77 ? 1.436 25.875 2.393 1 90.44 77 GLU A O 1
ATOM 554 N N . ALA A 1 78 ? 0.271 27.719 1.821 1 90.88 78 ALA A N 1
ATOM 555 C CA . ALA A 1 78 ? 1.46 28.547 1.674 1 90.88 78 ALA A CA 1
ATOM 556 C C . ALA A 1 7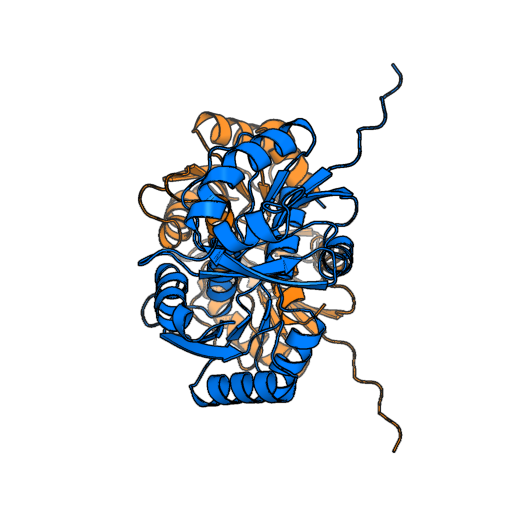8 ? 2.26 28.594 2.973 1 90.88 78 ALA A C 1
ATOM 558 O O . ALA A 1 78 ? 3.49 28.531 2.953 1 90.88 78 ALA A O 1
ATOM 559 N N . ALA A 1 79 ? 1.573 28.781 4.012 1 91.25 79 ALA A N 1
ATOM 560 C CA . ALA A 1 79 ? 2.236 28.828 5.312 1 91.25 79 ALA A CA 1
ATOM 561 C C . ALA A 1 79 ? 2.938 27.5 5.613 1 91.25 79 ALA A C 1
ATOM 563 O O . ALA A 1 79 ? 4.043 27.484 6.164 1 91.25 79 ALA A O 1
ATOM 564 N N . VAL A 1 80 ? 2.342 26.375 5.273 1 93.12 80 VAL A N 1
ATOM 565 C CA . VAL A 1 80 ? 2.904 25.047 5.48 1 93.12 80 VAL A CA 1
ATOM 566 C C . VAL A 1 80 ? 4.168 24.891 4.637 1 93.12 80 VAL A C 1
ATOM 568 O O . VAL A 1 80 ? 5.207 24.469 5.141 1 93.12 80 VAL A O 1
ATOM 571 N N . LEU A 1 81 ? 4.066 25.328 3.391 1 92.69 81 LEU A N 1
ATOM 572 C CA . LEU A 1 81 ? 5.156 25.125 2.443 1 92.69 81 LEU A CA 1
ATOM 573 C C . LEU A 1 81 ? 6.383 25.938 2.854 1 92.69 81 LEU A C 1
ATOM 575 O O . LEU A 1 81 ? 7.516 25.547 2.559 1 92.69 81 LEU A O 1
ATOM 579 N N . ARG A 1 82 ? 6.191 27 3.582 1 93.31 82 ARG A N 1
ATOM 580 C CA . ARG A 1 82 ? 7.301 27.828 4.039 1 93.31 82 ARG A CA 1
ATOM 581 C C . ARG A 1 82 ? 8.055 27.156 5.176 1 93.31 82 ARG A C 1
ATOM 583 O O . ARG A 1 82 ? 9.273 27.328 5.312 1 93.31 82 ARG A O 1
ATOM 590 N N . ARG A 1 83 ? 7.418 26.328 5.926 1 95.19 83 ARG A N 1
ATOM 591 C CA . ARG A 1 83 ? 8 25.812 7.156 1 95.19 83 ARG A CA 1
ATOM 592 C C . ARG A 1 83 ? 8.398 24.344 6.992 1 95.19 83 ARG A C 1
ATOM 594 O O . ARG A 1 83 ? 9.312 23.859 7.656 1 95.19 83 ARG A O 1
ATOM 601 N N . LEU A 1 84 ? 7.762 23.672 6.074 1 95.12 84 LEU A N 1
ATOM 602 C CA . LEU A 1 84 ? 7.848 22.219 5.926 1 95.12 84 LEU A CA 1
ATOM 603 C C . LEU A 1 84 ? 9.266 21.797 5.551 1 95.12 84 LEU A C 1
ATOM 605 O O . LEU A 1 84 ? 9.812 20.859 6.137 1 95.12 84 LEU A O 1
ATOM 609 N N . PRO A 1 85 ? 9.969 22.531 4.625 1 95.38 85 PRO A N 1
ATOM 610 C CA . PRO A 1 85 ? 11.305 22.078 4.223 1 95.38 85 PRO A CA 1
ATOM 611 C C . PRO A 1 85 ? 12.289 22.031 5.391 1 95.38 85 PRO A C 1
ATOM 613 O O . PRO A 1 85 ? 13.055 21.078 5.516 1 95.38 85 PRO A O 1
ATOM 616 N N . ALA A 1 86 ? 12.258 23.016 6.246 1 95.19 86 ALA A N 1
ATOM 617 C CA . ALA A 1 86 ? 13.164 23.047 7.395 1 95.19 86 ALA A CA 1
ATOM 618 C C . ALA A 1 86 ? 12.844 21.922 8.383 1 95.19 86 ALA A C 1
ATOM 620 O O . ALA A 1 86 ? 13.742 21.344 8.977 1 95.19 86 ALA A O 1
ATOM 621 N N . LEU A 1 87 ? 11.602 21.656 8.562 1 96.12 87 LEU A N 1
ATOM 622 C CA . LEU A 1 87 ? 11.172 20.594 9.461 1 96.12 87 LEU A CA 1
ATOM 623 C C . LEU A 1 87 ? 11.656 19.234 8.961 1 96.12 87 LEU A C 1
ATOM 625 O O . LEU A 1 87 ? 12.164 18.422 9.742 1 96.12 87 LEU A O 1
ATOM 629 N N . VAL A 1 88 ? 11.508 19 7.656 1 96.69 88 VAL A N 1
ATOM 630 C CA . VAL A 1 88 ? 11.938 17.734 7.055 1 96.69 88 VAL A CA 1
ATOM 631 C C . VAL A 1 88 ? 13.453 17.594 7.191 1 96.69 88 VAL A C 1
ATOM 633 O O . VAL A 1 88 ? 13.945 16.547 7.613 1 96.69 88 VAL A O 1
ATOM 636 N N . ALA A 1 89 ? 14.156 18.672 6.93 1 96.25 89 ALA A N 1
ATOM 637 C CA . ALA A 1 89 ? 15.609 18.641 7.035 1 96.25 89 ALA A CA 1
ATOM 638 C C . ALA A 1 89 ? 16.047 18.328 8.469 1 96.25 89 ALA A C 1
ATOM 640 O O . ALA A 1 89 ? 16.984 17.562 8.68 1 96.25 89 ALA A O 1
ATOM 641 N N . ASP A 1 90 ? 15.391 18.938 9.375 1 95.94 90 ASP A N 1
ATOM 642 C CA . ASP A 1 90 ? 15.703 18.719 10.789 1 95.94 90 ASP A CA 1
ATOM 643 C C . ASP A 1 90 ? 15.445 17.266 11.195 1 95.94 90 ASP A C 1
ATOM 645 O O . ASP A 1 90 ? 16.266 16.656 11.867 1 95.94 90 ASP A O 1
ATOM 649 N N . LEU A 1 91 ? 14.367 16.703 10.812 1 96.56 91 LEU A N 1
ATOM 650 C CA . LEU A 1 91 ? 13.992 15.344 11.164 1 96.56 91 LEU A CA 1
ATOM 651 C C . LEU A 1 91 ? 14.953 14.336 10.539 1 96.56 91 LEU A C 1
ATOM 653 O O . LEU A 1 91 ? 15.242 13.305 11.141 1 96.56 91 LEU A O 1
ATOM 657 N N . GLU A 1 92 ? 15.375 14.633 9.391 1 96.5 92 GLU A N 1
ATOM 658 C CA . GLU A 1 92 ? 16.25 13.695 8.68 1 96.5 92 GLU A CA 1
ATOM 659 C C . GLU A 1 92 ? 17.578 13.539 9.391 1 96.5 92 GLU A C 1
ATOM 661 O O . GLU A 1 92 ? 18.328 12.594 9.117 1 96.5 92 GLU A O 1
ATOM 666 N N . ARG A 1 93 ? 17.906 14.445 10.32 1 95.31 93 ARG A N 1
ATOM 667 C CA . ARG A 1 93 ? 19.141 14.336 11.086 1 95.31 93 ARG A CA 1
ATOM 668 C C . ARG A 1 93 ? 19.031 13.234 12.141 1 95.31 93 ARG A C 1
ATOM 670 O O . ARG A 1 93 ? 20.047 12.68 12.57 1 95.31 93 ARG A O 1
ATOM 677 N N . GLU A 1 94 ? 17.844 12.883 12.422 1 95.12 94 GLU A N 1
ATOM 678 C CA . GLU A 1 94 ? 17.703 11.922 13.516 1 95.12 94 GLU A CA 1
ATOM 679 C C . GLU A 1 94 ? 16.891 10.703 13.094 1 95.12 94 GLU A C 1
ATOM 681 O O . GLU A 1 94 ? 17.031 9.625 13.672 1 95.12 94 GLU A O 1
ATOM 686 N N . ALA A 1 95 ? 16.062 10.852 12.164 1 97.12 95 ALA A N 1
ATOM 687 C CA . ALA A 1 95 ? 15.172 9.773 11.758 1 97.12 95 ALA A CA 1
ATOM 688 C C . ALA A 1 95 ? 15.719 9.039 10.531 1 97.12 95 ALA A C 1
ATOM 690 O O . ALA A 1 95 ? 16.531 9.578 9.789 1 97.12 95 ALA A O 1
ATOM 691 N N . ASP A 1 96 ? 15.281 7.781 10.367 1 97 96 ASP A N 1
ATOM 692 C CA . ASP A 1 96 ? 15.688 6.961 9.234 1 97 96 ASP A CA 1
ATOM 693 C C . ASP A 1 96 ? 14.781 7.191 8.031 1 97 96 ASP A C 1
ATOM 695 O O . ASP A 1 96 ? 15.133 6.836 6.902 1 97 96 ASP A O 1
ATOM 699 N N . ALA A 1 97 ? 13.641 7.762 8.242 1 97.38 97 ALA A N 1
ATOM 700 C CA . ALA A 1 97 ? 12.648 8.133 7.234 1 97.38 97 ALA A CA 1
ATOM 701 C C . ALA A 1 97 ? 11.695 9.195 7.773 1 97.38 97 ALA A C 1
ATOM 703 O O . ALA A 1 97 ? 11.672 9.469 8.977 1 97.38 97 ALA A O 1
ATOM 704 N N . VAL A 1 98 ? 10.977 9.859 6.879 1 97.81 98 VAL A N 1
ATOM 705 C CA . VAL A 1 98 ? 10.016 10.883 7.27 1 97.81 98 VAL A CA 1
ATOM 706 C C . VAL A 1 98 ? 8.656 10.586 6.637 1 97.81 98 VAL A C 1
ATOM 708 O O . VAL A 1 98 ? 8.578 10.211 5.465 1 97.81 98 VAL A O 1
ATOM 711 N N . LEU A 1 99 ? 7.598 10.672 7.383 1 97.94 99 LEU A N 1
ATOM 712 C CA . LEU A 1 99 ? 6.211 10.562 6.945 1 97.94 99 LEU A CA 1
ATOM 713 C C . LEU A 1 99 ? 5.477 11.891 7.133 1 97.94 99 LEU A C 1
ATOM 715 O O . LEU A 1 99 ? 5.398 12.406 8.25 1 97.94 99 LEU A O 1
ATOM 719 N N . LEU A 1 100 ? 4.988 12.453 6.039 1 96.5 100 LEU A N 1
ATOM 720 C CA . LEU A 1 100 ? 4.133 13.633 6.129 1 96.5 100 LEU A CA 1
ATOM 721 C C . LEU A 1 100 ? 2.715 13.242 6.531 1 96.5 100 LEU A C 1
ATOM 723 O O . LEU A 1 100 ? 2.002 12.602 5.758 1 96.5 100 LEU A O 1
ATOM 727 N N . ALA A 1 101 ? 2.297 13.633 7.676 1 96.06 101 ALA A N 1
ATOM 728 C CA . ALA A 1 101 ? 0.961 13.289 8.148 1 96.06 101 ALA A CA 1
ATOM 729 C C . ALA A 1 101 ? -0.088 14.242 7.59 1 96.06 101 ALA A C 1
ATOM 731 O O . ALA A 1 101 ? -0.769 14.938 8.344 1 96.06 101 ALA A O 1
ATOM 732 N N . CYS A 1 102 ? -0.234 14.188 6.301 1 93.25 102 CYS A N 1
ATOM 733 C CA . CYS A 1 102 ? -1.154 15.039 5.559 1 93.25 102 CYS A CA 1
ATOM 734 C C . CYS A 1 102 ? -1.382 14.5 4.152 1 93.25 102 CYS A C 1
ATOM 736 O O . CYS A 1 102 ? -0.443 14.039 3.498 1 93.25 102 CYS A O 1
ATOM 738 N N . THR A 1 103 ? -2.586 14.531 3.721 1 92.31 103 THR A N 1
ATOM 739 C CA . THR A 1 103 ? -2.9 14.086 2.369 1 92.31 103 THR A CA 1
ATOM 740 C C . THR A 1 103 ? -3.031 15.273 1.422 1 92.31 103 THR A C 1
ATOM 742 O O . THR A 1 103 ? -3.568 15.141 0.32 1 92.31 103 THR A O 1
ATOM 745 N N . GLY A 1 104 ? -2.629 16.422 1.791 1 86.19 104 GLY A N 1
ATOM 746 C CA . GLY A 1 104 ? -2.637 17.594 0.917 1 86.19 104 GLY A CA 1
ATOM 747 C C . GLY A 1 104 ? -1.589 17.516 -0.178 1 86.19 104 GLY A C 1
ATOM 748 O O . GLY A 1 104 ? -0.585 16.812 -0.04 1 86.19 104 GLY A O 1
ATOM 749 N N . PRO A 1 105 ? -1.914 18.141 -1.196 1 84.06 105 PRO A N 1
ATOM 750 C CA . PRO A 1 105 ? -0.953 18.188 -2.301 1 84.06 105 PRO A CA 1
ATOM 751 C C . PRO A 1 105 ? 0.225 19.125 -2.016 1 84.06 105 PRO A C 1
ATOM 753 O O . PRO A 1 105 ? 0.026 20.297 -1.718 1 84.06 105 PRO A O 1
ATOM 756 N N . PHE A 1 106 ? 1.372 18.594 -1.923 1 85.69 106 PHE A N 1
ATOM 757 C CA . PHE A 1 106 ? 2.584 19.391 -1.754 1 85.69 106 PHE A CA 1
ATOM 758 C C . PHE A 1 106 ? 3.547 19.156 -2.912 1 85.69 106 PHE A C 1
ATOM 760 O O . PHE A 1 106 ? 3.6 18.062 -3.475 1 85.69 106 PHE A O 1
ATOM 767 N N . PRO A 1 107 ? 4.168 20.297 -3.254 1 85.38 107 PRO A N 1
ATOM 768 C CA . PRO A 1 107 ? 5.234 20.078 -4.234 1 85.38 107 PRO A CA 1
ATOM 769 C C . PRO A 1 107 ? 6.324 19.141 -3.725 1 85.38 107 PRO A C 1
ATOM 771 O O . PRO A 1 107 ? 6.344 18.797 -2.539 1 85.38 107 PRO A O 1
ATOM 774 N N . ALA A 1 108 ? 7.086 18.734 -4.727 1 86.38 108 ALA A N 1
ATOM 775 C CA . ALA A 1 108 ? 8.203 17.875 -4.352 1 86.38 108 ALA A CA 1
ATOM 776 C C . ALA A 1 108 ? 9.094 18.547 -3.312 1 86.38 108 ALA A C 1
ATOM 778 O O . ALA A 1 108 ? 9.438 19.719 -3.453 1 86.38 108 ALA A O 1
ATOM 779 N N . LEU A 1 109 ? 9.406 17.859 -2.268 1 90.19 109 LEU A N 1
ATOM 780 C CA . LEU A 1 109 ? 10.25 18.328 -1.182 1 90.19 109 LEU A CA 1
ATOM 781 C C . LEU A 1 109 ? 11.648 17.734 -1.271 1 90.19 109 LEU A C 1
ATOM 783 O O . LEU A 1 109 ? 11.797 16.531 -1.511 1 90.19 109 LEU A O 1
ATOM 787 N N . ALA A 1 110 ? 12.617 18.625 -1.104 1 91.25 110 ALA A N 1
ATOM 788 C CA . ALA A 1 110 ? 13.977 18.094 -0.995 1 91.25 110 ALA A CA 1
ATOM 789 C C . ALA A 1 110 ? 14.117 17.188 0.215 1 91.25 110 ALA A C 1
ATOM 791 O O . ALA A 1 110 ? 13.586 17.469 1.289 1 91.25 110 ALA A O 1
ATOM 792 N N . HIS A 1 111 ? 14.727 16.016 0.011 1 92.94 111 HIS A N 1
ATOM 793 C CA . HIS A 1 111 ? 14.922 15.055 1.085 1 92.94 111 HIS A CA 1
ATOM 794 C C . HIS A 1 111 ? 16.125 14.148 0.802 1 92.94 111 HIS A C 1
ATOM 796 O O . HIS A 1 111 ? 16.484 13.938 -0.358 1 92.94 111 HIS A O 1
ATOM 802 N N . THR A 1 112 ? 16.75 13.656 1.885 1 93.38 112 THR A N 1
ATOM 803 C CA . THR A 1 112 ? 17.922 12.789 1.762 1 93.38 112 THR A CA 1
ATOM 804 C C . THR A 1 112 ? 17.609 11.398 2.314 1 93.38 112 THR A C 1
ATOM 806 O O . THR A 1 112 ? 18.438 10.492 2.207 1 93.38 112 THR A O 1
ATOM 809 N N . LYS A 1 113 ? 16.484 11.289 3.008 1 95.12 113 LYS A N 1
ATOM 810 C CA . LYS A 1 113 ? 15.953 10.031 3.529 1 95.12 113 LYS A CA 1
ATOM 811 C C . LYS A 1 113 ? 14.625 9.68 2.861 1 95.12 113 LYS A C 1
ATOM 813 O O . LYS A 1 113 ? 13.984 10.531 2.242 1 95.12 113 LYS A O 1
ATOM 818 N N . PRO A 1 114 ? 14.234 8.383 2.943 1 95.12 114 PRO A N 1
ATOM 819 C CA . PRO A 1 114 ? 12.906 8.055 2.426 1 95.12 114 PRO A CA 1
ATOM 820 C C . PRO A 1 114 ? 11.82 8.984 2.959 1 95.12 114 PRO A C 1
ATOM 822 O O . PRO A 1 114 ? 11.773 9.266 4.16 1 95.12 114 PRO A O 1
ATOM 825 N N . LEU A 1 115 ? 11.055 9.539 2.029 1 95.81 115 LEU A N 1
ATOM 826 C CA . LEU A 1 115 ? 9.953 10.445 2.355 1 95.81 115 LEU A CA 1
ATOM 827 C C . LEU A 1 115 ? 8.617 9.867 1.906 1 95.81 115 LEU A C 1
ATOM 829 O O . LEU A 1 115 ? 8.422 9.586 0.721 1 95.81 115 LEU A O 1
ATOM 833 N N . PHE A 1 116 ? 7.734 9.641 2.855 1 96.75 116 PHE A N 1
ATOM 834 C CA . PHE A 1 116 ? 6.402 9.125 2.564 1 96.75 116 PHE A CA 1
ATOM 835 C C . PHE A 1 116 ? 5.391 10.258 2.471 1 96.75 116 PHE A C 1
ATOM 837 O O . PHE A 1 116 ? 5.172 10.984 3.441 1 96.75 116 PHE A O 1
ATOM 844 N N . VAL A 1 117 ? 4.781 10.352 1.308 1 95.19 117 VAL A N 1
ATOM 845 C CA . VAL A 1 117 ? 3.807 11.391 0.999 1 95.19 117 VAL A CA 1
ATOM 846 C C . VAL A 1 117 ? 2.418 10.773 0.854 1 95.19 117 VAL A C 1
ATOM 848 O O . VAL A 1 117 ? 2.08 10.234 -0.201 1 95.19 117 VAL A O 1
ATOM 851 N N . PRO A 1 118 ? 1.588 10.945 1.847 1 96.25 118 PRO A N 1
ATOM 852 C CA . PRO A 1 118 ? 0.315 10.219 1.888 1 96.25 118 PRO A CA 1
ATOM 853 C C . PRO A 1 118 ? -0.63 10.625 0.758 1 96.25 118 PRO A C 1
ATOM 855 O O . PRO A 1 118 ? -1.449 9.812 0.316 1 96.25 118 PRO A O 1
ATOM 858 N N . ASP A 1 119 ? -0.509 11.844 0.303 1 93.62 119 ASP A N 1
ATOM 859 C CA . ASP A 1 119 ? -1.309 12.281 -0.835 1 93.62 119 ASP A CA 1
ATOM 860 C C . ASP A 1 119 ? -1.194 11.297 -2 1 93.62 119 ASP A C 1
ATOM 862 O O . ASP A 1 119 ? -2.207 10.82 -2.512 1 93.62 119 ASP A O 1
ATOM 866 N N . ARG A 1 120 ? -0.008 10.883 -2.35 1 93.62 120 ARG A N 1
ATOM 867 C CA . ARG A 1 120 ? 0.247 9.922 -3.422 1 93.62 120 ARG A CA 1
ATOM 868 C C . ARG A 1 120 ? -0.093 8.5 -2.98 1 93.62 120 ARG A C 1
ATOM 870 O O . ARG A 1 120 ? -0.67 7.73 -3.75 1 93.62 120 ARG A O 1
ATOM 877 N N . ILE A 1 121 ? 0.251 8.227 -1.782 1 96.56 121 ILE A N 1
ATOM 878 C CA . ILE A 1 121 ? 0.147 6.859 -1.285 1 96.56 121 ILE A CA 1
ATOM 879 C C . ILE A 1 121 ? -1.313 6.414 -1.298 1 96.56 121 ILE A C 1
ATOM 881 O O . ILE A 1 121 ? -1.637 5.336 -1.8 1 96.56 121 ILE A O 1
ATOM 885 N N . ILE A 1 122 ? -2.223 7.23 -0.794 1 97.38 122 ILE A N 1
ATOM 886 C CA . ILE A 1 122 ? -3.619 6.82 -0.71 1 97.38 122 ILE A CA 1
ATOM 887 C C . ILE A 1 122 ? -4.211 6.715 -2.113 1 97.38 122 ILE A C 1
ATOM 889 O O . ILE A 1 122 ? -5.023 5.824 -2.389 1 97.38 122 ILE A O 1
ATOM 893 N N . ALA A 1 123 ? -3.859 7.629 -3.041 1 95.19 123 ALA A N 1
ATOM 894 C CA . ALA A 1 123 ? -4.367 7.582 -4.41 1 95.19 123 ALA A CA 1
ATOM 895 C C . ALA A 1 123 ? -3.928 6.305 -5.117 1 95.19 123 ALA A C 1
ATOM 897 O O . ALA A 1 123 ? -4.742 5.621 -5.742 1 95.19 123 ALA A O 1
ATOM 898 N N . HIS A 1 124 ? -2.676 5.941 -4.965 1 94.75 124 HIS A N 1
ATOM 899 C CA . HIS A 1 124 ? -2.16 4.734 -5.605 1 94.75 124 HIS A CA 1
ATOM 900 C C . HIS A 1 124 ? -2.711 3.48 -4.938 1 94.75 124 HIS A C 1
ATOM 902 O O . HIS A 1 124 ? -2.955 2.473 -5.605 1 94.75 124 HIS A O 1
ATOM 908 N N . ALA A 1 125 ? -2.877 3.533 -3.6 1 96.19 125 ALA A N 1
ATOM 909 C CA . ALA A 1 125 ? -3.396 2.369 -2.889 1 96.19 125 ALA A CA 1
ATOM 910 C C . ALA A 1 125 ? -4.801 2.016 -3.367 1 96.19 125 ALA A C 1
ATOM 912 O O . ALA A 1 125 ? -5.09 0.853 -3.664 1 96.19 125 ALA A O 1
ATOM 913 N N . VAL A 1 126 ? -5.652 2.998 -3.457 1 95.56 126 VAL A N 1
ATOM 914 C CA . VAL A 1 126 ? -7.031 2.717 -3.854 1 95.56 126 VAL A CA 1
ATOM 915 C C . VAL A 1 126 ? -7.07 2.307 -5.324 1 95.56 126 VAL A C 1
ATOM 917 O O . VAL A 1 126 ? -7.863 1.448 -5.715 1 95.56 126 VAL A O 1
ATOM 920 N N . ALA A 1 127 ? -6.219 2.867 -6.152 1 93.06 127 ALA A N 1
ATOM 921 C CA . ALA A 1 127 ? -6.125 2.479 -7.555 1 93.06 127 ALA A CA 1
ATOM 922 C C . ALA A 1 127 ? -5.668 1.029 -7.691 1 93.06 127 ALA A C 1
ATOM 924 O O . ALA A 1 127 ? -6.156 0.295 -8.555 1 93.06 127 ALA A O 1
ATOM 925 N N . ALA A 1 128 ? -4.727 0.671 -6.883 1 93.5 128 ALA A N 1
ATOM 926 C CA . ALA A 1 128 ? -4.215 -0.696 -6.879 1 93.5 128 ALA A CA 1
ATOM 927 C C . ALA A 1 128 ? -5.328 -1.7 -6.602 1 93.5 128 ALA A C 1
ATOM 929 O O . ALA A 1 128 ? -5.344 -2.795 -7.168 1 93.5 128 ALA A O 1
ATOM 930 N N . PHE A 1 129 ? -6.297 -1.35 -5.777 1 92.56 129 PHE A N 1
ATOM 931 C CA . PHE A 1 129 ? -7.387 -2.238 -5.391 1 92.56 129 PHE A CA 1
ATOM 932 C C . PHE A 1 129 ? -8.492 -2.227 -6.441 1 92.56 129 PHE A C 1
ATOM 934 O O . PHE A 1 129 ? -9.016 -3.279 -6.812 1 92.56 129 PHE A O 1
ATOM 941 N N . ALA A 1 130 ? -9.078 -1.022 -6.863 1 88.06 130 ALA A N 1
ATOM 942 C CA . ALA A 1 130 ? -10.25 -0.826 -7.707 1 88.06 130 ALA A CA 1
ATOM 943 C C . ALA A 1 130 ? -10.039 -1.428 -9.094 1 88.06 130 ALA A C 1
ATOM 945 O O . ALA A 1 130 ? -10.977 -1.948 -9.703 1 88.06 130 ALA A O 1
ATOM 946 N N . GLY A 1 131 ? -8.914 -1.664 -9.672 1 77.44 131 GLY A N 1
ATOM 947 C CA . GLY A 1 131 ? -8.664 -2.104 -11.031 1 77.44 131 GLY A CA 1
ATOM 948 C C . GLY A 1 131 ? -9.273 -1.188 -12.078 1 77.44 131 GLY A C 1
ATOM 949 O O . GLY A 1 131 ? -9.867 -0.161 -11.742 1 77.44 131 GLY A O 1
ATOM 950 N N . ASP A 1 132 ? -9.211 -1.487 -13.32 1 78.94 132 ASP A N 1
ATOM 951 C CA . ASP A 1 132 ? -9.672 -0.658 -14.43 1 78.94 132 ASP A CA 1
ATOM 952 C C . ASP A 1 132 ? -11.195 -0.639 -14.508 1 78.94 132 ASP A C 1
ATOM 954 O O . ASP A 1 132 ? -11.852 -1.66 -14.273 1 78.94 132 ASP A O 1
ATOM 958 N N . GLY A 1 133 ? -11.758 0.521 -14.75 1 83.06 133 GLY A N 1
ATOM 959 C CA . GLY A 1 133 ? -13.195 0.663 -14.969 1 83.06 133 GLY A CA 1
ATOM 960 C C . GLY A 1 133 ? -13.984 0.778 -13.688 1 83.06 133 GLY A C 1
ATOM 961 O O . GLY A 1 133 ? -15.203 0.975 -13.719 1 83.06 133 GLY A O 1
ATOM 962 N N . ALA A 1 134 ? -13.352 0.714 -12.594 1 88.94 134 ALA A N 1
ATOM 963 C CA . ALA A 1 134 ? -14.047 0.754 -11.305 1 88.94 134 ALA A CA 1
ATOM 964 C C . ALA A 1 134 ? -14.445 2.182 -10.938 1 88.94 134 ALA A C 1
ATOM 966 O O . ALA A 1 134 ? -13.891 3.145 -11.477 1 88.94 134 ALA A O 1
ATOM 967 N N . VAL A 1 135 ? -15.445 2.305 -10.133 1 94.75 135 VAL A N 1
ATOM 968 C CA . VAL A 1 135 ? -15.781 3.574 -9.492 1 94.75 135 VAL A CA 1
ATOM 969 C C . VAL A 1 135 ? -15.172 3.627 -8.094 1 94.75 135 VAL A C 1
ATOM 971 O O . VAL A 1 135 ? -15.438 2.756 -7.262 1 94.75 135 VAL A O 1
ATOM 974 N N . VAL A 1 136 ? -14.406 4.676 -7.895 1 96.75 136 VAL A N 1
ATOM 975 C CA . VAL A 1 136 ? -13.773 4.891 -6.598 1 96.75 136 VAL A CA 1
ATOM 976 C C . VAL A 1 136 ? -14.508 5.996 -5.84 1 96.75 136 VAL A C 1
ATOM 978 O O . VAL A 1 136 ? -14.766 7.07 -6.391 1 96.75 136 VAL A O 1
ATOM 981 N N . GLY A 1 137 ? -14.938 5.664 -4.637 1 98.25 137 GLY A N 1
ATOM 982 C CA . GLY A 1 137 ? -15.477 6.68 -3.746 1 98.25 137 GLY A CA 1
ATOM 983 C C . GLY A 1 137 ? -14.43 7.289 -2.836 1 98.25 137 GLY A C 1
ATOM 984 O O . GLY A 1 137 ? -13.547 6.586 -2.34 1 98.25 137 GLY A O 1
ATOM 985 N N . VAL A 1 138 ? -14.562 8.602 -2.617 1 98.44 138 VAL A N 1
ATOM 986 C CA . VAL A 1 138 ? -13.641 9.289 -1.718 1 98.44 138 VAL A CA 1
ATOM 987 C C . VAL A 1 138 ? -14.422 10.148 -0.731 1 98.44 138 VAL A C 1
ATOM 989 O O . VAL A 1 138 ? -15.305 10.914 -1.13 1 98.44 138 VAL A O 1
ATOM 992 N N . VAL A 1 139 ? -14.125 9.969 0.519 1 98.38 139 VAL A N 1
ATOM 993 C CA . VAL A 1 139 ? -14.625 10.898 1.531 1 98.38 139 VAL A CA 1
ATOM 994 C C . VAL A 1 139 ? -13.578 11.984 1.794 1 98.38 139 VAL A C 1
ATOM 996 O O . VAL A 1 139 ? -12.445 11.68 2.176 1 98.38 139 VAL A O 1
ATOM 999 N N . ALA A 1 140 ? -13.93 13.141 1.565 1 95.56 140 ALA A N 1
ATOM 1000 C CA . ALA A 1 140 ? -13.078 14.297 1.829 1 95.56 140 ALA A CA 1
ATOM 1001 C C . ALA A 1 140 ? -13.625 15.125 2.986 1 95.56 140 ALA A C 1
ATOM 1003 O O . ALA A 1 140 ? -14.828 15.141 3.232 1 95.56 140 ALA A O 1
ATOM 1004 N N . PRO A 1 141 ? -12.719 15.859 3.67 1 90.75 141 PRO A N 1
ATOM 1005 C CA . PRO A 1 141 ? -13.148 16.594 4.855 1 90.75 141 PRO A CA 1
ATOM 1006 C C . PRO A 1 141 ? -13.992 17.828 4.512 1 90.75 141 PRO A C 1
ATOM 1008 O O . PRO A 1 141 ? -14.891 18.188 5.266 1 90.75 141 PRO A O 1
ATOM 1011 N N . LEU A 1 142 ? -13.672 18.484 3.408 1 89.12 142 LEU A N 1
ATOM 1012 C CA . LEU A 1 142 ? -14.312 19.75 3.074 1 89.12 142 LEU A CA 1
ATOM 1013 C C . LEU A 1 142 ? -14.883 19.719 1.659 1 89.12 142 LEU A C 1
ATOM 1015 O O . LEU A 1 142 ? -14.258 19.172 0.747 1 89.12 142 LEU A O 1
ATOM 1019 N N . ALA A 1 143 ? -16 20.453 1.5 1 89.94 143 ALA A N 1
ATOM 1020 C CA . ALA A 1 143 ? -16.625 20.547 0.187 1 89.94 143 ALA A CA 1
ATOM 1021 C C . ALA A 1 143 ? -15.727 21.266 -0.812 1 89.94 143 ALA A C 1
ATOM 1023 O O . ALA A 1 143 ? -15.703 20.922 -1.995 1 89.94 143 ALA A O 1
ATOM 1024 N N . GLU A 1 144 ? -14.977 22.203 -0.33 1 86.19 144 GLU A N 1
ATOM 1025 C CA . GLU A 1 144 ? -14.086 23 -1.166 1 86.19 144 GLU A CA 1
ATOM 1026 C C . GLU A 1 144 ? -12.977 22.141 -1.769 1 86.19 144 GLU A C 1
ATOM 1028 O O . GLU A 1 144 ? -12.336 22.531 -2.744 1 86.19 144 GLU A O 1
ATOM 1033 N N . GLN A 1 145 ? -12.812 20.875 -1.256 1 84.69 145 GLN A N 1
ATOM 1034 C CA . GLN A 1 145 ? -11.719 20.016 -1.698 1 84.69 145 GLN A CA 1
ATOM 1035 C C . GLN A 1 145 ? -12.195 19.016 -2.734 1 84.69 145 GLN A C 1
ATOM 1037 O O . GLN A 1 145 ? -11.398 18.234 -3.271 1 84.69 145 GLN A O 1
ATOM 1042 N N . ALA A 1 146 ? -13.453 19.016 -3.092 1 90.5 146 ALA A N 1
ATOM 1043 C CA . ALA A 1 146 ? -14.031 17.969 -3.93 1 90.5 146 ALA A CA 1
ATOM 1044 C C . ALA A 1 146 ? -13.383 17.953 -5.309 1 90.5 146 ALA A C 1
ATOM 1046 O O . ALA A 1 146 ? -13.016 16.891 -5.816 1 90.5 146 ALA A O 1
ATOM 1047 N N . ALA A 1 147 ? -13.195 19.062 -5.879 1 89.31 147 ALA A N 1
ATOM 1048 C CA . ALA A 1 147 ? -12.609 19.125 -7.219 1 89.31 147 ALA A CA 1
ATOM 1049 C C . ALA A 1 147 ? -11.156 18.656 -7.203 1 89.31 147 ALA A C 1
ATOM 1051 O O . ALA A 1 147 ? -10.727 17.891 -8.07 1 89.31 147 ALA A O 1
ATOM 1052 N N . ASP A 1 148 ? -10.398 19.109 -6.227 1 88.81 148 ASP A N 1
ATOM 1053 C CA . ASP A 1 148 ? -9 18.703 -6.082 1 88.81 148 ASP A CA 1
ATOM 1054 C C . ASP A 1 148 ? -8.891 17.203 -5.82 1 88.81 148 ASP A C 1
ATOM 1056 O O . ASP A 1 148 ? -7.988 16.531 -6.336 1 88.81 148 ASP A O 1
ATOM 1060 N N . THR A 1 149 ? -9.812 16.734 -5.055 1 92.81 149 THR A N 1
ATOM 1061 C CA . THR A 1 149 ? -9.859 15.305 -4.746 1 92.81 149 THR A CA 1
ATOM 1062 C C . THR A 1 149 ? -10.094 14.484 -6.012 1 92.81 149 THR A C 1
ATOM 1064 O O . THR A 1 149 ? -9.398 13.5 -6.258 1 92.81 149 THR A O 1
ATOM 1067 N N . THR A 1 150 ? -11.023 14.93 -6.824 1 93.81 150 THR A N 1
ATOM 1068 C CA . THR A 1 150 ? -11.328 14.234 -8.07 1 93.81 150 THR A CA 1
ATOM 1069 C C . THR A 1 150 ? -10.109 14.203 -8.984 1 93.81 150 THR A C 1
ATOM 1071 O O . THR A 1 150 ? -9.781 13.172 -9.57 1 93.81 150 THR A O 1
ATOM 1074 N N . ARG A 1 151 ? -9.383 15.273 -9.047 1 91.56 151 ARG A N 1
ATOM 1075 C CA . ARG A 1 151 ? -8.195 15.359 -9.891 1 91.56 151 ARG A CA 1
ATOM 1076 C C . ARG A 1 151 ? -7.078 14.461 -9.367 1 91.56 151 ARG A C 1
ATOM 1078 O O . ARG A 1 151 ? -6.422 13.758 -10.133 1 91.56 151 ARG A O 1
ATOM 1085 N N . LYS A 1 152 ? -6.867 14.531 -8.07 1 92.12 152 LYS A N 1
ATOM 1086 C CA . LYS A 1 152 ? -5.828 13.742 -7.41 1 92.12 152 LYS A CA 1
ATOM 1087 C C . LYS A 1 152 ? -5.977 12.258 -7.723 1 92.12 152 LYS A C 1
ATOM 1089 O O . LYS A 1 152 ? -5.039 11.625 -8.203 1 92.12 152 LYS A O 1
ATOM 1094 N N . PHE A 1 153 ? -7.125 11.727 -7.535 1 94.5 153 PHE A N 1
ATOM 1095 C CA . PHE A 1 153 ? -7.375 10.305 -7.715 1 94.5 153 PHE A CA 1
ATOM 1096 C C . PHE A 1 153 ? -7.484 9.961 -9.195 1 94.5 153 PHE A C 1
ATOM 1098 O O . PHE A 1 153 ? -7.027 8.898 -9.625 1 94.5 153 PHE A O 1
ATOM 1105 N N . GLY A 1 154 ? -8.016 10.844 -9.977 1 91 154 GLY A N 1
ATOM 1106 C CA . GLY A 1 154 ? -8.141 10.633 -11.406 1 91 154 GLY A CA 1
ATOM 1107 C C . GLY A 1 154 ? -6.805 10.445 -12.102 1 91 154 GLY A C 1
ATOM 1108 O O . GLY A 1 154 ? -6.711 9.727 -13.094 1 91 154 GLY A O 1
ATOM 1109 N N . ARG A 1 155 ? -5.773 11.008 -11.57 1 87.38 155 ARG A N 1
ATOM 1110 C CA . ARG A 1 155 ? -4.445 10.977 -12.172 1 87.38 155 ARG A CA 1
ATOM 1111 C C . ARG A 1 155 ? -3.848 9.578 -12.117 1 87.38 155 ARG A C 1
ATOM 1113 O O . ARG A 1 155 ? -3.004 9.219 -12.938 1 87.38 155 ARG A O 1
ATOM 1120 N N . VAL A 1 156 ? -4.297 8.844 -11.18 1 88.88 156 VAL A N 1
ATOM 1121 C CA . VAL A 1 156 ? -3.621 7.566 -10.992 1 88.88 156 VAL A CA 1
ATOM 1122 C C . VAL A 1 156 ? -4.555 6.422 -11.391 1 88.88 156 VAL A C 1
ATOM 1124 O O . VAL A 1 156 ? -4.125 5.273 -11.508 1 88.88 156 VAL A O 1
ATOM 1127 N N . LEU A 1 157 ? -5.793 6.84 -11.555 1 86 157 LEU A N 1
ATOM 1128 C CA . LEU A 1 157 ? -6.777 5.828 -11.922 1 86 157 LEU A CA 1
ATOM 1129 C C . LEU A 1 157 ? -6.699 5.52 -13.414 1 86 157 LEU A C 1
ATOM 1131 O O . LEU A 1 157 ? -6.422 6.406 -14.227 1 86 157 LEU A O 1
ATOM 1135 N N . GLY A 1 158 ? -6.828 4.262 -13.734 1 75.19 158 GLY A N 1
ATOM 1136 C CA . GLY A 1 158 ? -6.793 3.834 -15.117 1 75.19 158 GLY A CA 1
ATOM 1137 C C . GLY A 1 158 ? -7.965 4.359 -15.93 1 75.19 158 GLY A C 1
ATOM 1138 O O . GLY A 1 158 ? -8.789 5.117 -15.422 1 75.19 158 GLY A O 1
ATOM 1139 N N . THR A 1 159 ? -7.926 3.945 -17.156 1 71.25 159 THR A N 1
ATOM 1140 C CA . THR A 1 159 ? -8.922 4.387 -18.125 1 71.25 159 THR A CA 1
ATOM 1141 C C . THR A 1 159 ? -10.32 3.957 -17.703 1 71.25 159 THR A C 1
ATOM 1143 O O . THR A 1 159 ? -10.516 2.832 -17.234 1 71.25 159 THR A O 1
ATOM 1146 N N . GLY A 1 160 ? -11.219 4.902 -17.75 1 77.31 160 GLY A N 1
ATOM 1147 C CA . GLY A 1 160 ? -12.617 4.574 -17.531 1 77.31 160 GLY A CA 1
ATOM 1148 C C . GLY A 1 160 ? -13.023 4.609 -16.062 1 77.31 160 GLY A C 1
ATOM 1149 O O . GLY A 1 160 ? -14.188 4.398 -15.734 1 77.31 160 GLY A O 1
ATOM 1150 N N . THR A 1 161 ? -11.961 4.762 -15.211 1 77.38 161 THR A N 1
ATOM 1151 C CA . THR A 1 161 ? -12.305 4.824 -13.797 1 77.38 161 THR A CA 1
ATOM 1152 C C . THR A 1 161 ? -12.898 6.184 -13.445 1 77.38 161 THR A C 1
ATOM 1154 O O . THR A 1 161 ? -12.547 7.199 -14.055 1 77.38 161 THR A O 1
ATOM 1157 N N . ARG A 1 162 ? -13.898 6.137 -12.586 1 91.44 162 ARG A N 1
ATOM 1158 C CA . ARG A 1 162 ? -14.578 7.348 -12.117 1 91.44 162 ARG A CA 1
ATOM 1159 C C . ARG A 1 162 ? -14.352 7.562 -10.625 1 91.44 162 ARG A C 1
ATOM 1161 O O . ARG A 1 162 ? -14.156 6.602 -9.883 1 91.44 162 ARG A O 1
ATOM 1168 N N . VAL A 1 163 ? -14.398 8.875 -10.266 1 96.62 163 VAL A N 1
ATOM 1169 C CA . VAL A 1 163 ? -14.242 9.258 -8.867 1 96.62 163 VAL A CA 1
ATOM 1170 C C . VAL A 1 163 ? -15.539 9.898 -8.367 1 96.62 163 VAL A C 1
ATOM 1172 O O . VAL A 1 163 ? -16.031 10.859 -8.953 1 96.62 163 VAL A O 1
ATOM 1175 N N . ALA A 1 164 ? -16.141 9.32 -7.406 1 97.44 164 ALA A N 1
ATOM 1176 C CA . ALA A 1 164 ? -17.25 9.93 -6.664 1 97.44 164 ALA A CA 1
ATOM 1177 C C . ALA A 1 164 ? -16.766 10.492 -5.328 1 97.44 164 ALA A C 1
ATOM 1179 O O . ALA A 1 164 ? -16.031 9.82 -4.602 1 97.44 164 ALA A O 1
ATOM 1180 N N . VAL A 1 165 ? -17.219 11.727 -5.012 1 98.06 165 VAL A N 1
ATOM 1181 C CA . VAL A 1 165 ? -16.719 12.352 -3.791 1 98.06 165 VAL A CA 1
ATOM 1182 C C . VAL A 1 165 ? -17.891 12.672 -2.865 1 98.06 165 VAL A C 1
ATOM 1184 O O . VAL A 1 165 ? -18.938 13.148 -3.316 1 98.06 165 VAL A O 1
ATOM 1187 N N . ALA A 1 166 ? -17.781 12.336 -1.658 1 98.38 166 ALA A N 1
ATOM 1188 C CA . ALA A 1 166 ? -18.672 12.75 -0.585 1 98.38 166 ALA A CA 1
ATOM 1189 C C . ALA A 1 166 ? -17.906 13.492 0.514 1 98.38 166 ALA A C 1
ATOM 1191 O O . ALA A 1 166 ? -16.688 13.336 0.644 1 98.38 166 ALA A O 1
ATOM 1192 N N . VAL A 1 167 ? -18.688 14.289 1.25 1 96.75 167 VAL A N 1
ATOM 1193 C CA . VAL A 1 167 ? -18.031 15.156 2.217 1 96.75 167 VAL A CA 1
ATOM 1194 C C . VAL A 1 167 ? -18.453 14.773 3.633 1 96.75 167 VAL A C 1
ATOM 1196 O O . VAL A 1 167 ? -19.641 14.664 3.922 1 96.75 167 VAL A O 1
ATOM 1199 N N . ALA A 1 168 ? -17.453 14.562 4.465 1 96.75 168 ALA A N 1
ATOM 1200 C CA . ALA A 1 168 ? -17.625 14.367 5.902 1 96.75 168 ALA A CA 1
ATOM 1201 C C . ALA A 1 168 ? -16.312 14.656 6.645 1 96.75 168 ALA A C 1
ATOM 1203 O O . ALA A 1 168 ? -15.312 13.977 6.434 1 96.75 168 ALA A O 1
ATOM 1204 N N . SER A 1 169 ? -16.312 15.602 7.531 1 91.25 169 SER A N 1
ATOM 1205 C CA . SER A 1 169 ? -15.117 15.961 8.289 1 91.25 169 SER A CA 1
ATOM 1206 C C . SER A 1 169 ? -14.844 14.945 9.398 1 91.25 169 SER A C 1
ATOM 1208 O O . SER A 1 169 ? -15.75 14.562 10.133 1 91.25 169 SER A O 1
ATOM 1210 N N . PRO A 1 170 ? -13.555 14.539 9.516 1 91.69 170 PRO A N 1
ATOM 1211 C CA . PRO A 1 170 ? -13.234 13.648 10.633 1 91.69 170 PRO A CA 1
ATOM 1212 C C . PRO A 1 170 ? -13.141 14.391 11.969 1 91.69 170 PRO A C 1
ATOM 1214 O O . PRO A 1 170 ? -13.062 13.758 13.023 1 91.69 170 PRO A O 1
ATOM 1217 N N . TYR A 1 171 ? -13.125 15.68 11.914 1 84.44 171 TYR A N 1
ATOM 1218 C CA . TYR A 1 171 ? -12.852 16.453 13.117 1 84.44 171 TYR A CA 1
ATOM 1219 C C . TYR A 1 171 ? -14.133 17.094 13.656 1 84.44 171 TYR A C 1
ATOM 1221 O O . TYR A 1 171 ? -14.305 17.219 14.875 1 84.44 171 TYR A O 1
ATOM 1229 N N . THR A 1 172 ? -15.016 17.453 12.781 1 85.75 172 THR A N 1
ATOM 1230 C CA . THR A 1 172 ? -16.156 18.25 13.227 1 85.75 172 THR A CA 1
ATOM 1231 C C . THR A 1 172 ? -17.453 17.484 13.07 1 85.75 172 THR A C 1
ATOM 1233 O O . THR A 1 172 ? -18.453 17.797 13.734 1 85.75 172 THR A O 1
ATOM 1236 N N . ASP A 1 173 ? -17.438 16.531 12.156 1 90.5 173 ASP A N 1
ATOM 1237 C CA . ASP A 1 173 ? -18.688 15.812 11.891 1 90.5 173 ASP A CA 1
ATOM 1238 C C . ASP A 1 173 ? -18.781 14.555 12.75 1 90.5 173 ASP A C 1
ATOM 1240 O O . ASP A 1 173 ? -17.766 14.031 13.211 1 90.5 173 ASP A O 1
ATOM 1244 N N . GLY A 1 174 ? -20.062 14.148 13 1 91.25 174 GLY A N 1
ATOM 1245 C CA . GLY A 1 174 ? -20.297 12.922 13.742 1 91.25 174 GLY A CA 1
ATOM 1246 C C . GLY A 1 174 ? -20.531 11.719 12.852 1 91.25 174 GLY A C 1
ATOM 1247 O O . GLY A 1 174 ? -20.469 11.828 11.625 1 91.25 174 GLY A O 1
ATOM 1248 N N . GLU A 1 175 ? -20.75 10.602 13.5 1 96.81 175 GLU A N 1
ATOM 1249 C CA . GLU A 1 175 ? -20.922 9.312 12.836 1 96.81 175 GLU A CA 1
ATOM 1250 C C . GLU A 1 175 ? -22.078 9.359 11.836 1 96.81 175 GLU A C 1
ATOM 1252 O O . GLU A 1 175 ? -21.969 8.82 10.727 1 96.81 175 GLU A O 1
ATOM 1257 N N . PRO A 1 176 ? -23.188 10.078 12.086 1 97.94 176 PRO A N 1
ATOM 1258 C CA . PRO A 1 176 ? -24.281 10.094 11.117 1 97.94 176 PRO A CA 1
ATOM 1259 C C . PRO A 1 176 ? -23.875 10.703 9.773 1 97.94 176 PRO A C 1
ATOM 1261 O O . PRO A 1 176 ? -24.281 10.211 8.719 1 97.94 176 PRO A O 1
ATOM 1264 N N . THR A 1 177 ? -23.125 11.727 9.867 1 97.94 177 THR A N 1
ATOM 1265 C CA . THR A 1 177 ? -22.672 12.359 8.641 1 97.94 177 THR A CA 1
ATOM 1266 C C . THR A 1 177 ? -21.75 11.422 7.855 1 97.94 177 THR A C 1
ATOM 1268 O O . THR A 1 177 ? -21.859 11.328 6.629 1 97.94 177 THR A O 1
ATOM 1271 N N . LEU A 1 178 ? -20.922 10.758 8.539 1 98.12 178 LEU A N 1
ATOM 1272 C CA . LEU A 1 178 ? -20.016 9.805 7.918 1 98.12 178 LEU A CA 1
ATOM 1273 C C . LEU A 1 178 ? -20.781 8.656 7.277 1 98.12 178 LEU A C 1
ATOM 1275 O O . LEU A 1 178 ? -20.484 8.242 6.156 1 98.12 178 LEU A O 1
ATOM 1279 N N . ARG A 1 179 ? -21.781 8.203 7.938 1 98.62 179 ARG A N 1
ATOM 1280 C CA . ARG A 1 179 ? -22.609 7.133 7.41 1 98.62 179 ARG A CA 1
ATOM 1281 C C . ARG A 1 179 ? -23.344 7.582 6.148 1 98.62 179 ARG A C 1
ATOM 1283 O O . ARG A 1 179 ? -23.422 6.84 5.168 1 98.62 179 ARG A O 1
ATOM 1290 N N . ALA A 1 180 ? -23.859 8.758 6.203 1 98.62 180 ALA A N 1
ATOM 1291 C CA . ALA A 1 180 ? -24.562 9.289 5.043 1 98.62 180 ALA A CA 1
ATOM 1292 C C . ALA A 1 180 ? -23.625 9.406 3.84 1 98.62 180 ALA A C 1
ATOM 1294 O O . ALA A 1 180 ? -24.016 9.117 2.709 1 98.62 180 ALA A O 1
ATOM 1295 N N . ALA A 1 181 ? -22.422 9.859 4.09 1 98.62 181 ALA A N 1
ATOM 1296 C CA . ALA A 1 181 ? -21.422 9.945 3.025 1 98.62 181 ALA A CA 1
ATOM 1297 C C . ALA A 1 181 ? -21.156 8.57 2.42 1 98.62 181 ALA A C 1
ATOM 1299 O O . ALA A 1 181 ? -21.094 8.43 1.197 1 98.62 181 ALA A O 1
ATOM 1300 N N . ALA A 1 182 ? -21.016 7.586 3.25 1 98.75 182 ALA A N 1
ATOM 1301 C CA . ALA A 1 182 ? -20.75 6.219 2.818 1 98.75 182 ALA A CA 1
ATOM 1302 C C . ALA A 1 182 ? -21.891 5.684 1.952 1 98.75 182 ALA A C 1
ATOM 1304 O O . ALA A 1 182 ? -21.656 5.109 0.888 1 98.75 182 ALA A O 1
ATOM 1305 N N . GLU A 1 183 ? -23.078 5.891 2.408 1 98.75 183 GLU A N 1
ATOM 1306 C CA . GLU A 1 183 ? -24.25 5.414 1.695 1 98.75 183 GLU A CA 1
ATOM 1307 C C . GLU A 1 183 ? -24.391 6.102 0.341 1 98.75 183 GLU A C 1
ATOM 1309 O O . GLU A 1 183 ? -24.766 5.469 -0.647 1 98.75 183 GLU A O 1
ATOM 1314 N N . ARG A 1 184 ? -24.125 7.375 0.321 1 98.56 184 ARG A N 1
ATOM 1315 C CA . ARG A 1 184 ? -24.172 8.125 -0.931 1 98.56 184 ARG A CA 1
ATOM 1316 C C . ARG A 1 184 ? -23.172 7.578 -1.939 1 98.56 184 ARG A C 1
ATOM 1318 O O . ARG A 1 184 ? -23.484 7.414 -3.119 1 98.56 184 ARG A O 1
ATOM 1325 N N . LEU A 1 185 ? -22 7.297 -1.486 1 98.62 185 LEU A N 1
ATOM 1326 C CA . LEU A 1 185 ? -20.969 6.762 -2.369 1 98.62 185 LEU A CA 1
ATOM 1327 C C . LEU A 1 185 ? -21.375 5.398 -2.912 1 98.62 185 LEU A C 1
ATOM 1329 O O . LEU A 1 185 ? -21.156 5.105 -4.094 1 98.62 185 LEU A O 1
ATOM 1333 N N . ALA A 1 186 ? -21.922 4.609 -2.051 1 98.31 186 ALA A N 1
ATOM 1334 C CA . ALA A 1 186 ? -22.422 3.309 -2.498 1 98.31 186 ALA A CA 1
ATOM 1335 C C . ALA A 1 186 ? -23.5 3.469 -3.557 1 98.31 186 ALA A C 1
ATOM 1337 O O . ALA A 1 186 ? -23.5 2.771 -4.574 1 98.31 186 ALA A O 1
ATOM 1338 N N . ALA A 1 187 ? -24.375 4.379 -3.334 1 98.25 187 ALA A N 1
ATOM 1339 C CA . ALA A 1 187 ? -25.469 4.648 -4.273 1 98.25 187 ALA A CA 1
ATOM 1340 C C . ALA A 1 187 ? -24.922 5.148 -5.605 1 98.25 187 ALA A C 1
ATOM 1342 O O . ALA A 1 187 ? -25.516 4.887 -6.66 1 98.25 187 ALA A O 1
ATOM 1343 N N . ASP A 1 188 ? -23.812 5.801 -5.562 1 97.5 188 ASP A N 1
ATOM 1344 C CA . ASP A 1 188 ? -23.188 6.348 -6.762 1 97.5 188 ASP A CA 1
ATOM 1345 C C . ASP A 1 188 ? -22.406 5.273 -7.508 1 97.5 188 ASP A C 1
ATOM 1347 O O . ASP A 1 188 ? -21.797 5.551 -8.539 1 97.5 188 ASP A O 1
ATOM 1351 N N . GLY A 1 189 ? -22.312 4.105 -6.961 1 96.56 189 GLY A N 1
ATOM 1352 C CA . GLY A 1 189 ? -21.734 2.977 -7.676 1 96.56 189 GLY A CA 1
ATOM 1353 C C . GLY A 1 189 ? -20.297 2.701 -7.281 1 96.56 189 GLY A C 1
ATOM 1354 O O . GLY A 1 189 ? -19.594 1.957 -7.969 1 96.56 189 GLY A O 1
ATOM 1355 N N . ALA A 1 190 ? -19.812 3.342 -6.184 1 97.19 190 ALA A N 1
ATOM 1356 C CA . ALA A 1 190 ? -18.438 3.09 -5.738 1 97.19 190 ALA A CA 1
ATOM 1357 C C . ALA A 1 190 ? -18.219 1.609 -5.441 1 97.19 190 ALA A C 1
ATOM 1359 O O . ALA A 1 190 ? -19.125 0.929 -4.953 1 97.19 190 ALA A O 1
ATOM 1360 N N . GLU A 1 191 ? -17.031 1.145 -5.742 1 95.25 191 GLU A N 1
ATOM 1361 C CA . GLU A 1 191 ? -16.656 -0.242 -5.469 1 95.25 191 GLU A CA 1
ATOM 1362 C C . GLU A 1 191 ? -15.648 -0.332 -4.328 1 95.25 191 GLU A C 1
ATOM 1364 O O . GLU A 1 191 ? -15.445 -1.404 -3.758 1 95.25 191 GLU A O 1
ATOM 1369 N N . VAL A 1 192 ? -15.031 0.74 -4.055 1 96.44 192 VAL A N 1
ATOM 1370 C CA . VAL A 1 192 ? -14.086 0.918 -2.961 1 96.44 192 VAL A CA 1
ATOM 1371 C C . VAL A 1 192 ? -14.094 2.373 -2.496 1 96.44 192 VAL A C 1
ATOM 1373 O O . VAL A 1 192 ? -14.383 3.279 -3.283 1 96.44 192 VAL A O 1
ATOM 1376 N N . ILE A 1 193 ? -13.898 2.619 -1.217 1 98.31 193 ILE A N 1
ATOM 1377 C CA . ILE A 1 193 ? -13.945 3.977 -0.683 1 98.31 193 ILE A CA 1
ATOM 1378 C C . ILE A 1 193 ? -12.602 4.32 -0.031 1 98.31 193 ILE A C 1
ATOM 1380 O O . ILE A 1 193 ? -12.023 3.498 0.685 1 98.31 193 ILE A O 1
ATOM 1384 N N . ALA A 1 194 ? -12.102 5.457 -0.307 1 98.38 194 ALA A N 1
ATOM 1385 C CA . ALA A 1 194 ? -10.93 6.02 0.363 1 98.38 194 ALA A CA 1
ATOM 1386 C C . ALA A 1 194 ? -11.328 7.109 1.351 1 98.38 194 ALA A C 1
ATOM 1388 O O . ALA A 1 194 ? -12.109 8.008 1.014 1 98.38 194 ALA A O 1
ATOM 1389 N N . LEU A 1 195 ? -10.82 7.008 2.555 1 98.38 195 LEU A N 1
ATOM 1390 C CA . LEU A 1 195 ? -10.922 8.109 3.508 1 98.38 195 LEU A CA 1
ATOM 1391 C C . LEU A 1 195 ? -9.695 9 3.438 1 98.38 195 LEU A C 1
ATOM 1393 O O . LEU A 1 195 ? -8.633 8.648 3.955 1 98.38 195 LEU A O 1
ATOM 1397 N N . ASP A 1 196 ? -9.906 10.172 2.826 1 96.62 196 ASP A N 1
ATOM 1398 C CA . ASP A 1 196 ? -8.781 10.953 2.324 1 96.62 196 ASP A CA 1
ATOM 1399 C C . ASP A 1 196 ? -8.453 12.109 3.271 1 96.62 196 ASP A C 1
ATOM 1401 O O . ASP A 1 196 ? -8.516 13.273 2.881 1 96.62 196 ASP A O 1
ATOM 1405 N N . CYS A 1 197 ? -8 11.812 4.406 1 93.94 197 CYS A N 1
ATOM 1406 C CA . CYS A 1 197 ? -7.484 12.719 5.426 1 93.94 197 CYS A CA 1
ATOM 1407 C C . CYS A 1 197 ? -6.848 11.938 6.574 1 93.94 197 CYS A C 1
ATOM 1409 O O . CYS A 1 197 ? -7.309 10.852 6.922 1 93.94 197 CYS A O 1
ATOM 1411 N N . PHE A 1 198 ? -5.863 12.508 7.305 1 93.31 198 PHE A N 1
ATOM 1412 C CA . PHE A 1 198 ? -5.18 11.812 8.391 1 93.31 198 PHE A CA 1
ATOM 1413 C C . PHE A 1 198 ? -6.02 11.852 9.664 1 93.31 198 PHE A C 1
ATOM 1415 O O . PHE A 1 198 ? -5.73 11.133 10.625 1 93.31 198 PHE A O 1
ATOM 1422 N N . GLY A 1 199 ? -7.023 12.633 9.586 1 90.44 199 GLY A N 1
ATOM 1423 C CA . GLY A 1 199 ? -7.918 12.672 10.734 1 90.44 199 GLY A CA 1
ATOM 1424 C C . GLY A 1 199 ? -8.836 11.469 10.812 1 90.44 199 GLY A C 1
ATOM 1425 O O . GLY A 1 199 ? -9.438 11.203 11.859 1 90.44 199 GLY A O 1
ATOM 1426 N N . TYR A 1 200 ? -9.008 10.711 9.68 1 95.5 200 TYR A N 1
ATOM 1427 C CA . TYR A 1 200 ? -9.867 9.531 9.695 1 95.5 200 TYR A CA 1
ATOM 1428 C C . TYR A 1 200 ? -9.195 8.383 10.43 1 95.5 200 TYR A C 1
ATOM 1430 O O . TYR A 1 200 ? -7.996 8.141 10.258 1 95.5 200 TYR A O 1
ATOM 1438 N N . THR A 1 201 ? -10.016 7.68 11.281 1 95.69 201 THR A N 1
ATOM 1439 C CA . THR A 1 201 ? -9.508 6.633 12.164 1 95.69 201 THR A CA 1
ATOM 1440 C C . THR A 1 201 ? -9.977 5.258 11.695 1 95.69 201 THR A C 1
ATOM 1442 O O . THR A 1 201 ? -10.805 5.152 10.781 1 95.69 201 THR A O 1
ATOM 1445 N N . ALA A 1 202 ? -9.445 4.246 12.375 1 95.75 202 ALA A N 1
ATOM 1446 C CA . ALA A 1 202 ? -9.891 2.877 12.141 1 95.75 202 ALA A CA 1
ATOM 1447 C C . ALA A 1 202 ? -11.367 2.713 12.484 1 95.75 202 ALA A C 1
ATOM 1449 O O . ALA A 1 202 ? -12.102 2.002 11.789 1 95.75 202 ALA A O 1
ATOM 1450 N N . ALA A 1 203 ? -11.781 3.367 13.531 1 96.31 203 ALA A N 1
ATOM 1451 C CA . ALA A 1 203 ? -13.188 3.311 13.914 1 96.31 203 ALA A CA 1
ATOM 1452 C C . ALA A 1 203 ? -14.078 3.906 12.828 1 96.31 203 ALA A C 1
ATOM 1454 O O . ALA A 1 203 ? -15.156 3.375 12.539 1 96.31 203 ALA A O 1
ATOM 1455 N N . MET A 1 204 ? -13.641 4.941 12.258 1 97.25 204 MET A N 1
ATOM 1456 C CA . MET A 1 204 ? -14.391 5.57 11.172 1 97.25 204 MET A CA 1
ATOM 1457 C C . MET A 1 204 ? -14.406 4.676 9.938 1 97.25 204 MET A C 1
ATOM 1459 O O . MET A 1 204 ? -15.414 4.605 9.227 1 97.25 204 MET A O 1
ATOM 1463 N N . ARG A 1 205 ? -13.312 4.02 9.625 1 97.31 205 ARG A N 1
ATOM 1464 C CA . ARG A 1 205 ? -13.273 3.014 8.57 1 97.31 205 ARG A CA 1
ATOM 1465 C C . ARG A 1 205 ? -14.383 1.982 8.758 1 97.31 205 ARG A C 1
ATOM 1467 O O . ARG A 1 205 ? -15.109 1.671 7.816 1 97.31 205 ARG A O 1
ATOM 1474 N N . ASP A 1 206 ? -14.516 1.521 9.977 1 96.62 206 ASP A N 1
ATOM 1475 C CA . ASP A 1 206 ? -15.508 0.491 10.281 1 96.62 206 ASP A CA 1
ATOM 1476 C C . ASP A 1 206 ? -16.922 1.003 10.039 1 96.62 206 ASP A C 1
ATOM 1478 O O . ASP A 1 206 ? -17.766 0.285 9.492 1 96.62 206 ASP A O 1
ATOM 1482 N N . VAL A 1 207 ? -17.141 2.211 10.438 1 98 207 VAL A N 1
ATOM 1483 C CA . VAL A 1 207 ? -18.438 2.836 10.234 1 98 207 VAL A CA 1
ATOM 1484 C C . VAL A 1 207 ? -18.75 2.916 8.742 1 98 207 VAL A C 1
ATOM 1486 O O . VAL A 1 207 ? -19.844 2.545 8.305 1 98 207 VAL A O 1
ATOM 1489 N N . VAL A 1 208 ? -17.812 3.365 7.941 1 98.5 208 VAL A N 1
ATOM 1490 C CA . VAL A 1 208 ? -18 3.549 6.508 1 98.5 208 VAL A CA 1
ATOM 1491 C C . VAL A 1 208 ? -18.172 2.193 5.828 1 98.5 208 VAL A C 1
ATOM 1493 O O . VAL A 1 208 ? -19.031 2.033 4.949 1 98.5 208 VAL A O 1
ATOM 1496 N N . ALA A 1 209 ? -17.391 1.229 6.258 1 97.31 209 ALA A N 1
ATOM 1497 C CA . ALA A 1 209 ? -17.5 -0.118 5.703 1 97.31 209 ALA A CA 1
ATOM 1498 C C . ALA A 1 209 ? -18.859 -0.722 5.988 1 97.31 209 ALA A C 1
ATOM 1500 O O . ALA A 1 209 ? -19.484 -1.311 5.105 1 97.31 209 ALA A O 1
ATOM 1501 N N . GLU A 1 210 ? -19.312 -0.556 7.176 1 97.31 210 GLU A N 1
ATOM 1502 C CA . GLU A 1 210 ? -20.625 -1.085 7.57 1 97.31 210 GLU A CA 1
ATOM 1503 C C . GLU A 1 210 ? -21.75 -0.414 6.789 1 97.31 210 GLU A C 1
ATOM 1505 O O . GLU A 1 210 ? -22.641 -1.089 6.281 1 97.31 210 GLU A O 1
ATOM 1510 N N . ALA A 1 211 ? -21.688 0.845 6.676 1 98.5 211 ALA A N 1
ATOM 1511 C CA . ALA A 1 211 ? -22.766 1.63 6.074 1 98.5 211 ALA A CA 1
ATOM 1512 C C . ALA A 1 211 ? -22.812 1.424 4.562 1 98.5 211 ALA A C 1
ATOM 1514 O O . ALA A 1 211 ? -23.891 1.458 3.963 1 98.5 211 ALA A O 1
ATOM 1515 N N . SER A 1 212 ? -21.719 1.226 3.932 1 98.12 212 SER A N 1
ATOM 1516 C CA . SER A 1 212 ? -21.641 1.137 2.477 1 98.12 212 SER A CA 1
ATOM 1517 C C . SER A 1 212 ? -21.641 -0.316 2.012 1 98.12 212 SER A C 1
ATOM 1519 O O . SER A 1 212 ? -22.031 -0.609 0.878 1 98.12 212 SER A O 1
ATOM 1521 N N . GLY A 1 213 ? -21.125 -1.2 2.861 1 96.56 213 GLY A N 1
ATOM 1522 C CA . GLY A 1 213 ? -20.891 -2.576 2.449 1 96.56 213 GLY A CA 1
ATOM 1523 C C . GLY A 1 213 ? -19.688 -2.734 1.533 1 96.56 213 GLY A C 1
ATOM 1524 O O . GLY A 1 213 ? -19.578 -3.732 0.82 1 96.56 213 GLY A O 1
ATOM 1525 N N . LEU A 1 214 ? -18.828 -1.737 1.495 1 96.56 214 LEU A N 1
ATOM 1526 C CA . LEU A 1 214 ? -17.734 -1.706 0.543 1 96.56 214 LEU A CA 1
ATOM 1527 C C . LEU A 1 214 ? -16.391 -1.77 1.267 1 96.56 214 LEU A C 1
ATOM 1529 O O . LEU A 1 214 ? -16.297 -1.44 2.451 1 96.56 214 LEU A O 1
ATOM 1533 N N . PRO A 1 215 ? -15.312 -2.238 0.546 1 96.5 215 PRO A N 1
ATOM 1534 C CA . PRO A 1 215 ? -13.961 -2.088 1.087 1 96.5 215 PRO A CA 1
ATOM 1535 C C . PRO A 1 215 ? -13.562 -0.628 1.295 1 96.5 215 PRO A C 1
ATOM 1537 O O . PRO A 1 215 ? -13.961 0.239 0.509 1 96.5 215 PRO A O 1
ATOM 1540 N N . VAL A 1 216 ? -12.781 -0.39 2.354 1 97.94 216 VAL A N 1
ATOM 1541 C CA . VAL A 1 216 ? -12.398 0.976 2.695 1 97.94 216 VAL A CA 1
ATOM 1542 C C . VAL A 1 216 ? -10.891 1.041 2.945 1 97.94 216 VAL A C 1
ATOM 1544 O O . VAL A 1 216 ? -10.328 0.157 3.594 1 97.94 216 VAL A O 1
ATOM 1547 N N . VAL A 1 217 ? -10.258 2.02 2.373 1 97.81 217 VAL A N 1
ATOM 1548 C CA . VAL A 1 217 ? -8.852 2.328 2.629 1 97.81 217 VAL A CA 1
ATOM 1549 C C . VAL A 1 217 ? -8.75 3.662 3.365 1 97.81 217 VAL A C 1
ATOM 1551 O O . VAL A 1 217 ? -9.438 4.625 3.027 1 97.81 217 VAL A O 1
ATOM 1554 N N . VAL A 1 218 ? -7.875 3.701 4.332 1 98.25 218 VAL A N 1
ATOM 1555 C CA . VAL A 1 218 ? -7.707 4.898 5.148 1 98.25 218 VAL A CA 1
ATOM 1556 C C . VAL A 1 218 ? -6.309 5.477 4.938 1 98.25 218 VAL A C 1
ATOM 1558 O O . VAL A 1 218 ? -5.316 4.742 4.953 1 98.25 218 VAL A O 1
ATOM 1561 N N . ALA A 1 219 ? -6.199 6.754 4.805 1 97.81 219 ALA A N 1
ATOM 1562 C CA . ALA A 1 219 ? -4.957 7.426 4.422 1 97.81 219 ALA A CA 1
ATOM 1563 C C . ALA A 1 219 ? -3.85 7.152 5.43 1 97.81 219 ALA A C 1
ATOM 1565 O O . ALA A 1 219 ? -2.744 6.754 5.055 1 97.81 219 ALA A O 1
ATOM 1566 N N . ARG A 1 220 ? -4.141 7.348 6.68 1 97.69 220 ARG A N 1
ATOM 1567 C CA . ARG A 1 220 ? -3.078 7.273 7.676 1 97.69 220 ARG A CA 1
ATOM 1568 C C . ARG A 1 220 ? -2.551 5.852 7.812 1 97.69 220 ARG A C 1
ATOM 1570 O O . ARG A 1 220 ? -1.339 5.633 7.879 1 97.69 220 ARG A O 1
ATOM 1577 N N . SER A 1 221 ? -3.436 4.809 7.758 1 97.88 221 SER A N 1
ATOM 1578 C CA . SER A 1 221 ? -2.984 3.434 7.953 1 97.88 221 SER A CA 1
ATOM 1579 C C . SER A 1 221 ? -2.277 2.902 6.711 1 97.88 221 SER A C 1
ATOM 1581 O O . SER A 1 221 ? -1.278 2.188 6.812 1 97.88 221 SER A O 1
ATOM 1583 N N . VAL A 1 222 ? -2.76 3.26 5.535 1 97.94 222 VAL A N 1
ATOM 1584 C CA . VAL A 1 222 ? -2.086 2.777 4.336 1 97.94 222 VAL A CA 1
ATOM 1585 C C . VAL A 1 222 ? -0.698 3.408 4.234 1 97.94 222 VAL A C 1
ATOM 1587 O O . VAL A 1 222 ? 0.253 2.762 3.789 1 97.94 222 VAL A O 1
ATOM 1590 N N . ALA A 1 223 ? -0.574 4.676 4.621 1 98.19 223 ALA A N 1
ATOM 1591 C CA . ALA A 1 223 ? 0.737 5.316 4.641 1 98.19 223 ALA A CA 1
ATOM 1592 C C . ALA A 1 223 ? 1.676 4.617 5.621 1 98.19 223 ALA A C 1
ATOM 1594 O O . ALA A 1 223 ? 2.842 4.371 5.301 1 98.19 223 ALA A O 1
ATOM 1595 N N . ALA A 1 224 ? 1.17 4.285 6.777 1 98.12 224 ALA A N 1
ATOM 1596 C CA . ALA A 1 224 ? 1.969 3.586 7.781 1 98.12 224 ALA A CA 1
ATOM 1597 C C . ALA A 1 224 ? 2.391 2.207 7.281 1 98.12 224 ALA A C 1
ATOM 1599 O O . ALA A 1 224 ? 3.529 1.783 7.496 1 98.12 224 ALA A O 1
ATOM 1600 N N . ARG A 1 225 ? 1.532 1.51 6.613 1 97.75 225 ARG A N 1
ATOM 1601 C CA . ARG A 1 225 ? 1.821 0.174 6.102 1 97.75 225 ARG A CA 1
ATOM 1602 C C . ARG A 1 225 ? 2.906 0.219 5.031 1 97.75 225 ARG A C 1
ATOM 1604 O O . ARG A 1 225 ? 3.799 -0.631 5.008 1 97.75 225 ARG A O 1
ATOM 1611 N N . LEU A 1 226 ? 2.789 1.232 4.125 1 97.62 226 LEU A N 1
ATOM 1612 C CA . LEU A 1 226 ? 3.84 1.366 3.123 1 97.62 226 LEU A CA 1
ATOM 1613 C C . LEU A 1 226 ? 5.172 1.73 3.775 1 97.62 226 LEU A C 1
ATOM 1615 O O . LEU A 1 226 ? 6.223 1.227 3.375 1 97.62 226 LEU A O 1
ATOM 1619 N N . ALA A 1 227 ? 5.137 2.605 4.809 1 97.88 227 ALA A N 1
ATOM 1620 C CA . ALA A 1 227 ? 6.352 2.943 5.547 1 97.88 227 ALA A CA 1
ATOM 1621 C C . ALA A 1 227 ? 6.957 1.705 6.203 1 97.88 227 ALA A C 1
ATOM 1623 O O . ALA A 1 227 ? 8.172 1.496 6.145 1 97.88 227 ALA A O 1
ATOM 1624 N N . ALA A 1 228 ? 6.102 0.893 6.762 1 97.12 228 ALA A N 1
ATOM 1625 C CA . ALA A 1 228 ? 6.562 -0.344 7.387 1 97.12 228 ALA A CA 1
ATOM 1626 C C . ALA A 1 228 ? 7.25 -1.251 6.367 1 97.12 228 ALA A C 1
ATOM 1628 O O . ALA A 1 228 ? 8.281 -1.853 6.66 1 97.12 228 ALA A O 1
ATOM 1629 N N . GLU A 1 229 ? 6.68 -1.357 5.215 1 96.38 229 GLU A N 1
ATOM 1630 C CA . GLU A 1 229 ? 7.246 -2.156 4.133 1 96.38 229 GLU A CA 1
ATOM 1631 C C . GLU A 1 229 ? 8.664 -1.702 3.795 1 96.38 229 GLU A C 1
ATOM 1633 O O . GLU A 1 229 ? 9.594 -2.512 3.773 1 96.38 229 GLU A O 1
ATOM 1638 N N . VAL A 1 230 ? 8.844 -0.416 3.646 1 95.19 230 VAL A N 1
ATOM 1639 C CA . VAL A 1 230 ? 10.094 0.164 3.172 1 95.19 230 VAL A CA 1
ATOM 1640 C C . VAL A 1 230 ? 11.133 0.128 4.289 1 95.19 230 VAL A C 1
ATOM 1642 O O . VAL A 1 230 ? 12.328 -0.044 4.027 1 95.19 230 VAL A O 1
ATOM 1645 N N . LEU A 1 231 ? 10.664 0.18 5.539 1 94.69 231 LEU A N 1
ATOM 1646 C CA . LEU A 1 231 ? 11.57 0.203 6.68 1 94.69 231 LEU A CA 1
ATOM 1647 C C . LEU A 1 231 ? 11.891 -1.212 7.152 1 94.69 231 LEU A C 1
ATOM 1649 O O . LEU A 1 231 ? 12.695 -1.399 8.07 1 94.69 231 LEU A O 1
ATOM 1653 N N . GLY A 1 232 ? 11.25 -2.229 6.543 1 90.69 232 GLY A N 1
ATOM 1654 C CA . GLY A 1 232 ? 11.484 -3.611 6.926 1 90.69 232 GLY A CA 1
ATOM 1655 C C . GLY A 1 232 ? 10.875 -3.969 8.266 1 90.69 232 GLY A C 1
ATOM 1656 O O . GLY A 1 232 ? 11.438 -4.766 9.016 1 90.69 232 GLY A O 1
ATOM 1657 N N . ALA A 1 233 ? 9.836 -3.264 8.508 1 89 233 ALA A N 1
ATOM 1658 C CA . ALA A 1 233 ? 9.148 -3.475 9.781 1 89 233 ALA A CA 1
ATOM 1659 C C . ALA A 1 233 ? 8.039 -4.508 9.641 1 89 233 ALA A C 1
ATOM 1661 O O . ALA A 1 233 ? 7.457 -4.664 8.562 1 89 233 ALA A O 1
ATOM 1662 N N . MET B 1 1 ? -30.562 -13.039 23.125 1 29.41 1 MET B N 1
ATOM 1663 C CA . MET B 1 1 ? -30.156 -13.117 21.719 1 29.41 1 MET B CA 1
ATOM 1664 C C . MET B 1 1 ? -28.656 -13.273 21.594 1 29.41 1 MET B C 1
ATOM 1666 O O . MET B 1 1 ? -27.891 -12.383 21.984 1 29.41 1 MET B O 1
ATOM 1670 N N . THR B 1 2 ? -28.172 -14.406 21.828 1 27.55 2 THR B N 1
ATOM 1671 C CA . THR B 1 2 ? -26.766 -14.758 21.984 1 27.55 2 THR B CA 1
ATOM 1672 C C . THR B 1 2 ? -25.938 -14.305 20.781 1 27.55 2 THR B C 1
ATOM 1674 O O . THR B 1 2 ? -26.297 -14.602 19.641 1 27.55 2 THR B O 1
ATOM 1677 N N . ALA B 1 3 ? -25.375 -13.125 20.859 1 35.16 3 ALA B N 1
ATOM 1678 C CA . ALA B 1 3 ? -24.516 -12.594 19.812 1 35.16 3 ALA B CA 1
ATOM 1679 C C . ALA B 1 3 ? -23.656 -13.695 19.203 1 35.16 3 ALA B C 1
ATOM 1681 O O . ALA B 1 3 ? -22.891 -14.359 19.906 1 35.16 3 ALA B O 1
ATOM 1682 N N . HIS B 1 4 ? -24 -14.555 18.297 1 40.31 4 HIS B N 1
ATOM 1683 C CA . HIS B 1 4 ? -23.172 -15.578 17.656 1 40.31 4 HIS B CA 1
ATOM 1684 C C . HIS B 1 4 ? -21.766 -15.047 17.359 1 40.31 4 HIS B C 1
ATOM 1686 O O . HIS B 1 4 ? -21.625 -13.961 16.781 1 40.31 4 HIS B O 1
ATOM 1692 N N . PRO B 1 5 ? -20.766 -15.438 17.969 1 50.16 5 PRO B N 1
ATOM 1693 C CA . PRO B 1 5 ? -19.422 -14.883 17.797 1 50.16 5 PRO B CA 1
ATOM 1694 C C . PRO B 1 5 ? -19.031 -14.766 16.328 1 50.16 5 PRO B C 1
ATOM 1696 O O . PRO B 1 5 ? -19.281 -15.672 15.547 1 50.16 5 PRO B O 1
ATOM 1699 N N . ALA B 1 6 ? -19.031 -13.695 15.766 1 63.88 6 ALA B N 1
ATOM 1700 C CA . ALA B 1 6 ? -18.688 -13.406 14.375 1 63.88 6 ALA B CA 1
ATOM 1701 C C . ALA B 1 6 ? -17.5 -14.242 13.914 1 63.88 6 ALA B C 1
ATOM 1703 O O . ALA B 1 6 ? -16.531 -14.422 14.656 1 63.88 6 ALA B O 1
ATOM 1704 N N . ARG B 1 7 ? -17.641 -15.344 12.93 1 78.81 7 ARG B N 1
ATOM 1705 C CA . ARG B 1 7 ? -16.547 -16.156 12.367 1 78.81 7 ARG B CA 1
ATOM 1706 C C . ARG B 1 7 ? -15.344 -15.281 12.031 1 78.81 7 ARG B C 1
ATOM 1708 O O . ARG B 1 7 ? -15.492 -14.102 11.719 1 78.81 7 ARG B O 1
ATOM 1715 N N . PRO B 1 8 ? -14.125 -15.883 12.227 1 89.69 8 PRO B N 1
ATOM 1716 C CA . PRO B 1 8 ? -12.914 -15.125 11.891 1 89.69 8 PRO B CA 1
ATOM 1717 C C . PRO B 1 8 ? -12.852 -14.742 10.414 1 89.69 8 PRO B C 1
ATOM 1719 O O . PRO B 1 8 ? -13.359 -15.477 9.555 1 89.69 8 PRO B O 1
ATOM 1722 N N . THR B 1 9 ? -12.406 -13.617 10.109 1 95.25 9 THR B N 1
ATOM 1723 C CA . THR B 1 9 ? -12.188 -13.156 8.742 1 95.25 9 THR B CA 1
ATOM 1724 C C . THR B 1 9 ? -11.266 -14.117 7.996 1 95.25 9 THR B C 1
ATOM 1726 O O . THR B 1 9 ? -10.242 -14.555 8.531 1 95.25 9 THR B O 1
ATOM 1729 N N . GLN B 1 10 ? -11.648 -14.594 6.801 1 97.5 10 GLN B N 1
ATOM 1730 C CA . GLN B 1 10 ? -10.883 -15.547 6 1 97.5 10 GLN B CA 1
ATOM 1731 C C . GLN B 1 10 ? -10.398 -14.906 4.703 1 97.5 10 GLN B C 1
ATOM 1733 O O . GLN B 1 10 ? -11.164 -14.25 4.004 1 97.5 10 GLN B O 1
ATOM 1738 N N . LEU B 1 11 ? -9.156 -15.094 4.438 1 98.19 11 LEU B N 1
ATOM 1739 C CA . LEU B 1 11 ? -8.555 -14.695 3.166 1 98.19 11 LEU B CA 1
ATOM 1740 C C . LEU B 1 11 ? -8.148 -15.914 2.348 1 98.19 11 LEU B C 1
ATOM 1742 O O . LEU B 1 11 ? -7.348 -16.734 2.801 1 98.19 11 LEU B O 1
ATOM 1746 N N . GLY B 1 12 ? -8.82 -16.078 1.194 1 98.25 12 GLY B N 1
ATOM 1747 C CA . GLY B 1 12 ? -8.375 -17.094 0.249 1 98.25 12 GLY B CA 1
ATOM 1748 C C . GLY B 1 12 ? -7.121 -16.688 -0.504 1 98.25 12 GLY B C 1
ATOM 1749 O O . GLY B 1 12 ? -7.062 -15.609 -1.086 1 98.25 12 GLY B O 1
ATOM 1750 N N . VAL B 1 13 ? -6.133 -17.547 -0.45 1 97.94 13 VAL B N 1
ATOM 1751 C CA . VAL B 1 13 ? -4.887 -17.312 -1.176 1 97.94 13 VAL B CA 1
ATOM 1752 C C . VAL B 1 13 ? -4.77 -18.312 -2.324 1 97.94 13 VAL B C 1
ATOM 1754 O O . VAL B 1 13 ? -4.703 -19.531 -2.098 1 97.94 13 VAL B O 1
ATOM 1757 N N . VAL B 1 14 ? -4.719 -17.781 -3.537 1 97.12 14 VAL B N 1
ATOM 1758 C CA . VAL B 1 14 ? -4.59 -18.625 -4.723 1 97.12 14 VAL B CA 1
ATOM 1759 C C . VAL B 1 14 ? -3.148 -18.578 -5.227 1 97.12 14 VAL B C 1
ATOM 1761 O O . VAL B 1 14 ? -2.652 -17.531 -5.629 1 97.12 14 VAL B O 1
ATOM 1764 N N . THR B 1 15 ? -2.514 -19.688 -5.23 1 95.88 15 THR B N 1
ATOM 1765 C CA . THR B 1 15 ? -1.173 -19.766 -5.797 1 95.88 15 THR B CA 1
ATOM 1766 C C . THR B 1 15 ? -1.212 -20.406 -7.18 1 95.88 15 THR B C 1
ATOM 1768 O O . THR B 1 15 ? -2.119 -21.188 -7.484 1 95.88 15 THR B O 1
ATOM 1771 N N . ILE B 1 16 ? -0.249 -20.016 -7.988 1 94.06 16 ILE B N 1
ATOM 1772 C CA . ILE B 1 16 ? -0.129 -20.625 -9.312 1 94.06 16 ILE B CA 1
ATOM 1773 C C . ILE B 1 16 ? 0.289 -22.078 -9.172 1 94.06 16 ILE B C 1
ATOM 1775 O O . ILE B 1 16 ? -0.149 -22.938 -9.953 1 94.06 16 ILE B O 1
ATOM 1779 N N . GLY B 1 17 ? 1.067 -22.375 -8.25 1 94.38 17 GLY B N 1
ATOM 1780 C CA . GLY B 1 17 ? 1.585 -23.719 -8.031 1 94.38 17 GLY B CA 1
ATOM 1781 C C . GLY B 1 17 ? 0.654 -24.578 -7.203 1 94.38 17 GLY B C 1
ATOM 1782 O O . GLY B 1 17 ? -0.553 -24.625 -7.453 1 94.38 17 GLY B O 1
ATOM 1783 N N . GLN B 1 18 ? 1.316 -25.375 -6.328 1 96.25 18 GLN B N 1
ATOM 1784 C CA . GLN B 1 18 ? 0.575 -26.297 -5.473 1 96.25 18 GLN B CA 1
ATOM 1785 C C . GLN B 1 18 ? 0.623 -25.844 -4.012 1 96.25 18 GLN B C 1
ATOM 1787 O O . GLN B 1 18 ? 1.592 -25.219 -3.58 1 96.25 18 GLN B O 1
ATOM 1792 N N . THR B 1 19 ? -0.437 -26.156 -3.336 1 96.06 19 THR B N 1
ATOM 1793 C CA . THR B 1 19 ? -0.514 -25.922 -1.899 1 96.06 19 THR B CA 1
ATOM 1794 C C . THR B 1 19 ? -0.123 -27.172 -1.118 1 96.06 19 THR B C 1
ATOM 1796 O O . THR B 1 19 ? -0.15 -28.281 -1.657 1 96.06 19 THR B O 1
ATOM 1799 N N . PRO B 1 20 ? 0.311 -27.094 0.218 1 95.81 20 PRO B N 1
ATOM 1800 C CA . PRO B 1 20 ? 0.47 -25.844 0.955 1 95.81 20 PRO B CA 1
ATOM 1801 C C . PRO B 1 20 ? 1.736 -25.078 0.563 1 95.81 20 PRO B C 1
ATOM 1803 O O . PRO B 1 20 ? 2.756 -25.703 0.245 1 95.81 20 PRO B O 1
ATOM 1806 N N . ARG B 1 21 ? 1.655 -23.781 0.521 1 94.31 21 ARG B N 1
ATOM 1807 C CA . ARG B 1 21 ? 2.824 -22.938 0.299 1 94.31 21 ARG B CA 1
ATOM 1808 C C . ARG B 1 21 ? 3.543 -22.641 1.61 1 94.31 21 ARG B C 1
ATOM 1810 O O . ARG B 1 21 ? 3.508 -21.516 2.102 1 94.31 21 ARG B O 1
ATOM 1817 N N . VAL B 1 22 ? 4.316 -23.531 2.037 1 93.31 22 VAL B N 1
ATOM 1818 C CA . VAL B 1 22 ? 5 -23.453 3.322 1 93.31 22 VAL B CA 1
ATOM 1819 C C . VAL B 1 22 ? 6.078 -22.375 3.264 1 93.31 22 VAL B C 1
ATOM 1821 O O . VAL B 1 22 ? 6.543 -21.891 4.301 1 93.31 22 VAL B O 1
ATOM 1824 N N . ASP B 1 23 ? 6.383 -21.984 2.09 1 90.75 23 ASP B N 1
ATOM 1825 C CA . ASP B 1 23 ? 7.395 -20.953 1.879 1 90.75 23 ASP B CA 1
ATOM 1826 C C . ASP B 1 23 ? 6.77 -19.562 1.904 1 90.75 23 ASP B C 1
ATOM 1828 O O . ASP B 1 23 ? 7.48 -18.547 1.957 1 90.75 23 ASP B O 1
ATOM 1832 N N . LEU B 1 24 ? 5.469 -19.406 1.868 1 94.38 24 LEU B N 1
ATOM 1833 C CA . LEU B 1 24 ? 4.812 -18.141 1.605 1 94.38 24 LEU B CA 1
ATOM 1834 C C . LEU B 1 24 ? 3.891 -17.75 2.758 1 94.38 24 LEU B C 1
ATOM 1836 O O . LEU B 1 24 ? 4.062 -16.688 3.371 1 94.38 24 LEU B O 1
ATOM 1840 N N . THR B 1 25 ? 3.031 -18.625 3.166 1 95.62 25 THR B N 1
ATOM 1841 C CA . THR B 1 25 ? 1.92 -18.281 4.047 1 95.62 25 THR B CA 1
ATOM 1842 C C . THR B 1 25 ? 2.424 -17.922 5.441 1 95.62 25 THR B C 1
ATOM 1844 O O . THR B 1 25 ? 1.892 -17.031 6.094 1 95.62 25 THR B O 1
ATOM 1847 N N . PRO B 1 26 ? 3.541 -18.594 5.957 1 95.31 26 PRO B N 1
ATOM 1848 C CA . PRO B 1 26 ? 4.039 -18.219 7.281 1 95.31 26 PRO B CA 1
ATOM 1849 C C . PRO B 1 26 ? 4.539 -16.766 7.324 1 95.31 26 PRO B C 1
ATOM 1851 O O . PRO B 1 26 ? 4.5 -16.125 8.375 1 95.31 26 PRO B O 1
ATOM 1854 N N . GLU B 1 27 ? 4.984 -16.266 6.238 1 95.5 27 GLU B N 1
ATOM 1855 C CA . GLU B 1 27 ? 5.477 -14.898 6.18 1 95.5 27 GLU B CA 1
ATOM 1856 C C . GLU B 1 27 ? 4.328 -13.906 6.004 1 95.5 27 GLU B C 1
ATOM 1858 O O . GLU B 1 27 ? 4.422 -12.758 6.441 1 95.5 27 GLU B O 1
ATOM 1863 N N . LEU B 1 28 ? 3.229 -14.32 5.41 1 97 28 LEU B N 1
ATOM 1864 C CA . LEU B 1 28 ? 2.082 -13.453 5.188 1 97 28 LEU B CA 1
ATOM 1865 C C . LEU B 1 28 ? 1.249 -13.312 6.461 1 97 28 LEU B C 1
ATOM 1867 O O . LEU B 1 28 ? 0.699 -12.242 6.734 1 97 28 LEU B O 1
ATOM 1871 N N . ALA B 1 29 ? 1.2 -14.336 7.242 1 96.62 29 ALA B N 1
ATOM 1872 C CA . ALA B 1 29 ? 0.265 -14.445 8.359 1 96.62 29 ALA B CA 1
ATOM 1873 C C . ALA B 1 29 ? 0.467 -13.305 9.359 1 96.62 29 ALA B C 1
ATOM 1875 O O . ALA B 1 29 ? -0.496 -12.656 9.766 1 96.62 29 ALA B O 1
ATOM 1876 N N . PRO B 1 30 ? 1.723 -12.945 9.727 1 95.31 30 PRO B N 1
ATOM 1877 C CA . PRO B 1 30 ? 1.912 -11.875 10.703 1 95.31 30 PRO B CA 1
ATOM 1878 C C . PRO B 1 30 ? 1.457 -10.516 10.18 1 95.31 30 PRO B C 1
ATOM 1880 O O . PRO B 1 30 ? 1.208 -9.594 10.969 1 95.31 30 PRO B O 1
ATOM 1883 N N . LEU B 1 31 ? 1.374 -10.32 8.906 1 96.62 31 LEU B N 1
ATOM 1884 C CA . LEU B 1 31 ? 0.959 -9.062 8.297 1 96.62 31 LEU B CA 1
ATOM 1885 C C . LEU B 1 31 ? -0.562 -8.953 8.258 1 96.62 31 LEU B C 1
ATOM 1887 O O . LEU B 1 31 ? -1.104 -7.895 7.918 1 96.62 31 LEU B O 1
ATOM 1891 N N . LEU B 1 32 ? -1.237 -10.078 8.594 1 97.06 32 LEU B N 1
ATOM 1892 C CA . LEU B 1 32 ? -2.691 -10.188 8.523 1 97.06 32 LEU B CA 1
ATOM 1893 C C . LEU B 1 32 ? -3.264 -10.633 9.867 1 97.06 32 LEU B C 1
ATOM 1895 O O . LEU B 1 32 ? -3.92 -11.672 9.953 1 97.06 32 LEU B O 1
ATOM 1899 N N . PRO B 1 33 ? -3.02 -9.797 10.883 1 94.56 33 PRO B N 1
ATOM 1900 C CA . PRO B 1 33 ? -3.508 -10.219 12.195 1 94.56 33 PRO B CA 1
ATOM 1901 C C . PRO B 1 33 ? -5.02 -10.438 12.219 1 94.56 33 PRO B C 1
ATOM 1903 O O . PRO B 1 33 ? -5.773 -9.633 11.672 1 94.56 33 PRO B O 1
ATOM 1906 N N . GLY B 1 34 ? -5.359 -11.609 12.805 1 94.81 34 GLY B N 1
ATOM 1907 C CA . GLY B 1 34 ? -6.773 -11.914 12.969 1 94.81 34 GLY B CA 1
ATOM 1908 C C . GLY B 1 34 ? -7.402 -12.516 11.727 1 94.81 34 GLY B C 1
ATOM 1909 O O . GLY B 1 34 ? -8.609 -12.758 11.688 1 94.81 34 GLY B O 1
ATOM 1910 N N . VAL B 1 35 ? -6.648 -12.758 10.695 1 97 35 VAL B N 1
ATOM 1911 C CA . VAL B 1 35 ? -7.164 -13.297 9.438 1 97 35 VAL B CA 1
ATOM 1912 C C . VAL B 1 35 ? -6.676 -14.734 9.258 1 97 35 VAL B C 1
ATOM 1914 O O . VAL B 1 35 ? -5.492 -15.023 9.445 1 97 35 VAL B O 1
ATOM 1917 N N . THR B 1 36 ? -7.586 -15.594 8.977 1 97.19 36 THR B N 1
ATOM 1918 C CA . THR B 1 36 ? -7.234 -16.969 8.648 1 97.19 36 THR B CA 1
ATOM 1919 C C . THR B 1 36 ? -7.027 -17.125 7.141 1 97.19 36 THR B C 1
ATOM 1921 O O . THR B 1 36 ? -7.816 -16.625 6.344 1 97.19 36 THR B O 1
ATOM 1924 N N . LEU B 1 37 ? -6.004 -17.875 6.777 1 97.56 37 LEU B N 1
ATOM 1925 C CA . LEU B 1 37 ? -5.699 -18.094 5.367 1 97.56 37 LEU B CA 1
ATOM 1926 C C . LEU B 1 37 ? -6.223 -19.438 4.895 1 97.56 37 LEU B C 1
ATOM 1928 O O . LEU B 1 37 ? -6.082 -20.438 5.594 1 97.56 37 LEU B O 1
ATOM 1932 N N . VAL B 1 38 ? -6.859 -19.422 3.775 1 97.44 38 VAL B N 1
ATOM 1933 C CA . VAL B 1 38 ? -7.273 -20.625 3.082 1 97.44 38 VAL B CA 1
ATOM 1934 C C . VAL B 1 38 ? -6.602 -20.703 1.714 1 97.44 38 VAL B C 1
ATOM 1936 O O . VAL B 1 38 ? -6.781 -19.812 0.878 1 97.44 38 VAL B O 1
ATOM 1939 N N . GLU B 1 39 ? -5.895 -21.797 1.487 1 97.31 39 GLU B N 1
ATOM 1940 C CA . GLU B 1 39 ? -5.062 -21.875 0.291 1 97.31 39 GLU B CA 1
ATOM 1941 C C . GLU B 1 39 ? -5.684 -22.781 -0.766 1 97.31 39 GLU B C 1
ATOM 1943 O O . GLU B 1 39 ? -6.273 -23.812 -0.436 1 97.31 39 GLU B O 1
ATOM 1948 N N . ARG B 1 40 ? -5.562 -22.328 -1.986 1 97.31 40 ARG B N 1
ATOM 1949 C CA . ARG B 1 40 ? -5.82 -23.125 -3.172 1 97.31 40 ARG B CA 1
ATOM 1950 C C . ARG B 1 40 ? -4.738 -22.922 -4.227 1 97.31 40 ARG B C 1
ATOM 1952 O O . ARG B 1 40 ? -4.195 -21.812 -4.348 1 97.31 40 ARG B O 1
ATOM 1959 N N . GLY B 1 41 ? -4.457 -23.984 -4.949 1 97 41 GLY B N 1
ATOM 1960 C CA . GLY B 1 41 ? -3.463 -23.891 -6.008 1 97 41 GLY B CA 1
ATOM 1961 C C . GLY B 1 41 ? -4.004 -24.281 -7.371 1 97 41 GLY B C 1
ATOM 1962 O O . GLY B 1 41 ? -4.797 -25.219 -7.492 1 97 41 GLY B O 1
ATOM 1963 N N . VAL B 1 42 ? -3.543 -23.578 -8.344 1 96.94 42 VAL B N 1
ATOM 1964 C CA . VAL B 1 42 ? -3.92 -23.859 -9.727 1 96.94 42 VAL B CA 1
ATOM 1965 C C . VAL B 1 42 ? -3.52 -25.281 -10.094 1 96.94 42 VAL B C 1
ATOM 1967 O O . VAL B 1 42 ? -4.215 -25.953 -10.867 1 96.94 42 VAL B O 1
ATOM 1970 N N . LEU B 1 43 ? -2.432 -25.75 -9.508 1 97.06 43 LEU B N 1
ATOM 1971 C CA . LEU B 1 43 ? -1.897 -27.062 -9.883 1 97.06 43 LEU B CA 1
ATOM 1972 C C . LEU B 1 43 ? -2.246 -28.109 -8.828 1 97.06 43 LEU B C 1
ATOM 1974 O O . LEU B 1 43 ? -1.714 -29.219 -8.859 1 97.06 43 LEU B O 1
ATOM 1978 N N . ASP B 1 44 ? -3.076 -27.719 -7.887 1 97.06 44 ASP B N 1
ATOM 1979 C CA . ASP B 1 44 ? -3.496 -28.719 -6.914 1 97.06 44 ASP B CA 1
ATOM 1980 C C . ASP B 1 44 ? -4.152 -29.906 -7.602 1 97.06 44 ASP B C 1
ATOM 1982 O O . ASP B 1 44 ? -4.969 -29.734 -8.508 1 97.06 44 ASP B O 1
ATOM 1986 N N . GLY B 1 45 ? -3.74 -31.094 -7.184 1 95.5 45 GLY B N 1
ATOM 1987 C CA . GLY B 1 45 ? -4.352 -32.312 -7.691 1 95.5 45 GLY B CA 1
ATOM 1988 C C . GLY B 1 45 ? -3.812 -32.719 -9.047 1 95.5 45 GLY B C 1
ATOM 1989 O O . GLY B 1 45 ? -4.184 -33.781 -9.578 1 95.5 45 GLY B O 1
ATOM 1990 N N . CYS B 1 46 ? -2.955 -31.938 -9.672 1 96.5 46 CYS B N 1
ATOM 1991 C CA . CYS B 1 46 ? -2.4 -32.281 -10.977 1 96.5 46 CYS B CA 1
ATOM 1992 C C . CYS B 1 46 ? -1.214 -33.219 -10.844 1 96.5 46 CYS B C 1
ATOM 1994 O O . CYS B 1 46 ? -0.371 -33.062 -9.961 1 96.5 46 CYS B O 1
ATOM 1996 N N . SER B 1 47 ? -1.146 -34.188 -11.711 1 95.19 47 SER B N 1
ATOM 1997 C CA . SER B 1 47 ? 0.007 -35.062 -11.789 1 95.19 47 SER B CA 1
ATOM 1998 C C . SER B 1 47 ? 1.184 -34.375 -12.484 1 95.19 47 SER B C 1
ATOM 2000 O O . SER B 1 47 ? 1.015 -33.344 -13.133 1 95.19 47 SER B O 1
ATOM 2002 N N . PRO B 1 48 ? 2.383 -34.969 -12.312 1 94.25 48 PRO B N 1
ATOM 2003 C CA . PRO B 1 48 ? 3.539 -34.438 -13.023 1 94.25 48 PRO B CA 1
ATOM 2004 C C . PRO B 1 48 ? 3.328 -34.375 -14.531 1 94.25 48 PRO B C 1
ATOM 2006 O O . PRO B 1 48 ? 3.762 -33.406 -15.18 1 94.25 48 PRO B O 1
ATOM 2009 N N . GLU B 1 49 ? 2.633 -35.344 -15.062 1 95.38 49 GLU B N 1
ATOM 2010 C CA . GLU B 1 49 ? 2.357 -35.375 -16.5 1 95.38 49 GLU B CA 1
ATOM 2011 C C . GLU B 1 49 ? 1.414 -34.25 -16.906 1 95.38 49 GLU B C 1
ATOM 2013 O O . GLU B 1 49 ? 1.597 -33.625 -17.953 1 95.38 49 GLU B O 1
ATOM 2018 N N . GLN B 1 50 ? 0.44 -34.062 -16.125 1 95.56 50 GLN B N 1
ATOM 2019 C CA . GLN B 1 50 ? -0.491 -32.969 -16.375 1 95.56 50 GLN B CA 1
ATOM 2020 C C . GLN B 1 50 ? 0.214 -31.609 -16.312 1 95.56 50 GLN B C 1
ATOM 2022 O O . GLN B 1 50 ? 0.003 -30.75 -17.172 1 95.56 50 GLN B O 1
ATOM 2027 N N . ILE B 1 51 ? 1.009 -31.406 -15.305 1 95.75 51 ILE B N 1
ATOM 2028 C CA . ILE B 1 51 ? 1.742 -30.172 -15.125 1 95.75 51 ILE B CA 1
ATOM 2029 C C . ILE B 1 51 ? 2.656 -29.922 -16.328 1 95.75 51 ILE B C 1
ATOM 2031 O O . ILE B 1 51 ? 2.742 -28.797 -16.828 1 95.75 51 ILE B O 1
ATOM 2035 N N . ALA B 1 52 ? 3.295 -30.953 -16.781 1 93.62 52 ALA B N 1
ATOM 2036 C CA . ALA B 1 52 ? 4.16 -30.844 -17.953 1 93.62 52 ALA B CA 1
ATOM 2037 C C . ALA B 1 52 ? 3.369 -30.391 -19.188 1 93.62 52 ALA B C 1
ATOM 2039 O O . ALA B 1 52 ? 3.893 -29.672 -20.031 1 93.62 52 ALA B O 1
ATOM 2040 N N . SER B 1 53 ? 2.154 -30.828 -19.234 1 94.62 53 SER B N 1
ATOM 2041 C CA . SER B 1 53 ? 1.307 -30.484 -20.375 1 94.62 53 SER B CA 1
ATOM 2042 C C . SER B 1 53 ? 0.901 -29.016 -20.328 1 94.62 53 SER B C 1
ATOM 2044 O O . SER B 1 53 ? 0.372 -28.484 -21.312 1 94.62 53 SER B O 1
ATOM 2046 N N . PHE B 1 54 ? 1.107 -28.297 -19.172 1 95.06 54 PHE B N 1
ATOM 2047 C CA . PHE B 1 54 ? 0.77 -26.891 -19.031 1 95.06 54 PHE B CA 1
ATOM 2048 C C . PHE B 1 54 ? 1.937 -26 -19.469 1 95.06 54 PHE B C 1
ATOM 2050 O O . PHE B 1 54 ? 1.945 -24.797 -19.188 1 95.06 54 PHE B O 1
ATOM 2057 N N . ALA B 1 55 ? 2.945 -26.547 -20.047 1 92.38 55 ALA B N 1
ATOM 2058 C CA . ALA B 1 55 ? 4.098 -25.781 -20.516 1 92.38 55 ALA B CA 1
ATOM 2059 C C . ALA B 1 55 ? 3.654 -24.609 -21.391 1 92.38 55 ALA B C 1
ATOM 2061 O O . ALA B 1 55 ? 2.627 -24.688 -22.062 1 92.38 55 ALA B O 1
ATOM 2062 N N . PRO B 1 56 ? 4.461 -23.5 -21.344 1 90.5 56 PRO B N 1
ATOM 2063 C CA . PRO B 1 56 ? 4.074 -22.328 -22.141 1 90.5 56 PRO B CA 1
ATOM 2064 C C . PRO B 1 56 ? 3.973 -22.625 -23.625 1 90.5 56 PRO B C 1
ATOM 2066 O O . PRO B 1 56 ? 4.812 -23.344 -24.172 1 90.5 56 PRO B O 1
ATOM 2069 N N . GLU B 1 57 ? 2.883 -22.125 -24.188 1 87.19 57 GLU B N 1
ATOM 2070 C CA . GLU B 1 57 ? 2.732 -22.141 -25.641 1 87.19 57 GLU B CA 1
ATOM 2071 C C . GLU B 1 57 ? 3.416 -20.922 -26.266 1 87.19 57 GLU B C 1
ATOM 2073 O O . GLU B 1 57 ? 3.777 -19.969 -25.578 1 87.19 57 GLU B O 1
ATOM 2078 N N . PRO B 1 58 ? 3.686 -21 -27.594 1 84.19 58 PRO B N 1
ATOM 2079 C CA . PRO B 1 58 ? 4.238 -19.812 -28.234 1 84.19 58 PRO B CA 1
ATOM 2080 C C . PRO B 1 58 ? 3.391 -18.562 -27.984 1 84.19 58 PRO B C 1
ATOM 2082 O O . PRO B 1 58 ? 2.174 -18.594 -28.188 1 84.19 58 PRO B O 1
ATOM 2085 N N . GLY B 1 59 ? 4.02 -17.562 -27.516 1 82.62 59 GLY B N 1
ATOM 2086 C CA . GLY B 1 59 ? 3.314 -16.312 -27.266 1 82.62 59 GLY B CA 1
ATOM 2087 C C . GLY B 1 59 ? 2.77 -16.219 -25.859 1 82.62 59 GLY B C 1
ATOM 2088 O O . GLY B 1 59 ? 2.279 -15.156 -25.453 1 82.62 59 GLY B O 1
ATOM 2089 N N . ASP B 1 60 ? 2.932 -17.297 -25.094 1 85.5 60 ASP B N 1
ATOM 2090 C CA . ASP B 1 60 ? 2.408 -17.359 -23.734 1 85.5 60 ASP B CA 1
ATOM 2091 C C . ASP B 1 60 ? 3.346 -16.641 -22.75 1 85.5 60 ASP B C 1
ATOM 2093 O O . ASP B 1 60 ? 4.566 -16.734 -22.875 1 85.5 60 ASP B O 1
ATOM 2097 N N . HIS B 1 61 ? 2.701 -15.867 -21.828 1 84.88 61 HIS B N 1
ATOM 2098 C CA . HIS B 1 61 ? 3.518 -15.414 -20.703 1 84.88 61 HIS B CA 1
ATOM 2099 C C . HIS B 1 61 ? 3.973 -16.594 -19.844 1 84.88 61 HIS B C 1
ATOM 2101 O O . HIS B 1 61 ? 3.191 -17.5 -19.578 1 84.88 61 HIS B O 1
ATOM 2107 N N . VAL B 1 62 ? 5.203 -16.531 -19.562 1 85.31 62 VAL B N 1
ATOM 2108 C CA . VAL B 1 62 ? 5.805 -17.625 -18.797 1 85.31 62 VAL B CA 1
ATOM 2109 C C . VAL B 1 62 ? 5.762 -17.297 -17.312 1 85.31 62 VAL B C 1
ATOM 2111 O O . VAL B 1 62 ? 6.102 -16.188 -16.891 1 85.31 62 VAL B O 1
ATOM 2114 N N . LEU B 1 63 ? 5.273 -18.344 -16.562 1 87 63 LEU B N 1
ATOM 2115 C CA . LEU B 1 63 ? 5.207 -18.188 -15.109 1 87 63 LEU B CA 1
ATOM 2116 C C . LEU B 1 63 ? 6.02 -19.281 -14.414 1 87 63 LEU B C 1
ATOM 2118 O O . LEU B 1 63 ? 6.027 -20.422 -14.852 1 87 63 LEU B O 1
ATOM 2122 N N . THR B 1 64 ? 6.742 -18.875 -13.484 1 86.25 64 THR B N 1
ATOM 2123 C CA . THR B 1 64 ? 7.41 -19.828 -12.609 1 86.25 64 THR B CA 1
ATOM 2124 C C . THR B 1 64 ? 6.66 -19.984 -11.289 1 86.25 64 THR B C 1
ATOM 2126 O O . THR B 1 64 ? 6.074 -19.016 -10.797 1 86.25 64 THR B O 1
ATOM 2129 N N . THR B 1 65 ? 6.566 -21.25 -10.797 1 88.5 65 THR B N 1
ATOM 2130 C CA . THR B 1 65 ? 5.809 -21.469 -9.57 1 88.5 65 THR B CA 1
ATOM 2131 C C . THR B 1 65 ? 6.402 -22.625 -8.766 1 88.5 65 THR B C 1
ATOM 2133 O O . THR B 1 65 ? 7.281 -23.344 -9.25 1 88.5 65 THR B O 1
ATOM 2136 N N . ARG B 1 66 ? 5.887 -22.734 -7.625 1 88.56 66 ARG B N 1
ATOM 2137 C CA . ARG B 1 66 ? 6.375 -23.734 -6.688 1 88.56 66 ARG B CA 1
ATOM 2138 C C . ARG B 1 66 ? 5.398 -24.891 -6.566 1 88.56 66 ARG B C 1
ATOM 2140 O O . ARG B 1 66 ? 4.184 -24.688 -6.566 1 88.56 66 ARG B O 1
ATOM 2147 N N . LEU B 1 67 ? 5.98 -26.109 -6.379 1 92.19 67 LEU B N 1
ATOM 2148 C CA . LEU B 1 67 ? 5.191 -27.312 -6.18 1 92.19 67 LEU B CA 1
ATOM 2149 C C . LEU B 1 67 ? 5.211 -27.75 -4.715 1 92.19 67 LEU B C 1
ATOM 2151 O O . LEU B 1 67 ? 6.023 -27.25 -3.93 1 92.19 67 LEU B O 1
ATOM 2155 N N . ALA B 1 68 ? 4.316 -28.656 -4.375 1 90.56 68 ALA B N 1
ATOM 2156 C CA . ALA B 1 68 ? 4.152 -29.094 -2.992 1 90.56 68 ALA B CA 1
ATOM 2157 C C . ALA B 1 68 ? 5.391 -29.844 -2.502 1 90.56 68 ALA B C 1
ATOM 2159 O O . ALA B 1 68 ? 5.707 -29.812 -1.311 1 90.56 68 ALA B O 1
ATOM 2160 N N . ASP B 1 69 ? 6.109 -30.344 -3.361 1 89 69 ASP B N 1
ATOM 2161 C CA . ASP B 1 69 ? 7.273 -31.141 -2.967 1 89 69 ASP B CA 1
ATOM 2162 C C . ASP B 1 69 ? 8.516 -30.25 -2.84 1 89 69 ASP B C 1
ATOM 2164 O O . ASP B 1 69 ? 9.617 -30.766 -2.613 1 89 69 ASP B O 1
ATOM 2168 N N . GLY B 1 70 ? 8.344 -28.984 -3.045 1 86 70 GLY B N 1
ATOM 2169 C CA . GLY B 1 70 ? 9.453 -28.047 -2.92 1 86 70 GLY B CA 1
ATOM 2170 C C . GLY B 1 70 ? 10.102 -27.703 -4.25 1 86 70 GLY B C 1
ATOM 2171 O O . GLY B 1 70 ? 10.867 -26.75 -4.348 1 86 70 GLY B O 1
ATOM 2172 N N . GLY B 1 71 ? 9.781 -28.484 -5.207 1 86.25 71 GLY B N 1
ATOM 2173 C CA . GLY B 1 71 ? 10.281 -28.188 -6.539 1 86.25 71 GLY B CA 1
ATOM 2174 C C . GLY B 1 71 ? 9.578 -27 -7.191 1 86.25 71 GLY B C 1
ATOM 2175 O O . GLY B 1 71 ? 8.82 -26.281 -6.535 1 86.25 71 GLY B O 1
ATOM 2176 N N . SER B 1 72 ? 10.008 -26.719 -8.445 1 87.5 72 SER B N 1
ATOM 2177 C CA . SER B 1 72 ? 9.414 -25.641 -9.219 1 87.5 72 SER B CA 1
ATOM 2178 C C . SER B 1 72 ? 8.961 -26.125 -10.594 1 87.5 72 SER B C 1
ATOM 2180 O O . SER B 1 72 ? 9.32 -27.219 -11.023 1 87.5 72 SER B O 1
ATOM 2182 N N . ALA B 1 73 ? 8.023 -25.438 -11.133 1 88.56 73 ALA B N 1
ATOM 2183 C CA . ALA B 1 73 ? 7.531 -25.703 -12.477 1 88.56 73 ALA B CA 1
ATOM 2184 C C . ALA B 1 73 ? 7.406 -24.406 -13.289 1 88.56 73 ALA B C 1
ATOM 2186 O O . ALA B 1 73 ? 7.246 -23.328 -12.719 1 88.56 73 ALA B O 1
ATOM 2187 N N . VAL B 1 74 ? 7.586 -24.562 -14.539 1 88.5 74 VAL B N 1
ATOM 2188 C CA . VAL B 1 74 ? 7.344 -23.469 -15.484 1 88.5 74 VAL B CA 1
ATOM 2189 C C . VAL B 1 74 ? 6.09 -23.766 -16.312 1 88.5 74 VAL B C 1
ATOM 2191 O O . VAL B 1 74 ? 6.023 -24.781 -17 1 88.5 74 VAL B O 1
ATOM 2194 N N . ILE B 1 75 ? 5.137 -22.891 -16.188 1 90.88 75 ILE B N 1
ATOM 2195 C CA . ILE B 1 75 ? 3.879 -23.141 -16.875 1 90.88 75 ILE B CA 1
ATOM 2196 C C . ILE B 1 75 ? 3.451 -21.891 -17.641 1 90.88 75 ILE B C 1
ATOM 2198 O O . ILE B 1 75 ? 3.988 -20.812 -17.422 1 90.88 75 ILE B O 1
ATOM 2202 N N . GLY B 1 76 ? 2.539 -22.094 -18.609 1 90.06 76 GLY B N 1
ATOM 2203 C CA . GLY B 1 76 ? 2.035 -20.984 -19.406 1 90.06 76 GLY B CA 1
ATOM 2204 C C . GLY B 1 76 ? 0.841 -20.297 -18.781 1 90.06 76 GLY B C 1
ATOM 2205 O O . GLY B 1 76 ? 0.031 -20.938 -18.109 1 90.06 76 GLY B O 1
ATOM 2206 N N . GLU B 1 77 ? 0.763 -19.016 -19.016 1 90.81 77 GLU B N 1
ATOM 2207 C CA . GLU B 1 77 ? -0.337 -18.203 -18.531 1 90.81 77 GLU B CA 1
ATOM 2208 C C . GLU B 1 77 ? -1.687 -18.766 -18.969 1 90.81 77 GLU B C 1
ATOM 2210 O O . GLU B 1 77 ? -2.66 -18.719 -18.219 1 90.81 77 GLU B O 1
ATOM 2215 N N . ALA B 1 78 ? -1.735 -19.375 -20.156 1 91.25 78 ALA B N 1
ATOM 2216 C CA . ALA B 1 78 ? -2.99 -19.875 -20.703 1 91.25 78 ALA B CA 1
ATOM 2217 C C . ALA B 1 78 ? -3.574 -20.969 -19.812 1 91.25 78 ALA B C 1
ATOM 2219 O O . ALA B 1 78 ? -4.785 -21 -19.578 1 91.25 78 ALA B O 1
ATOM 2220 N N . ALA B 1 79 ? -2.75 -21.828 -19.406 1 91.44 79 ALA B N 1
ATOM 2221 C CA . ALA B 1 79 ? -3.199 -22.906 -18.516 1 91.44 79 ALA B CA 1
ATOM 2222 C C . ALA B 1 79 ? -3.748 -22.344 -17.203 1 91.44 79 ALA B C 1
ATOM 2224 O O . ALA B 1 79 ? -4.746 -22.844 -16.688 1 91.44 79 ALA B O 1
ATOM 2225 N N . VAL B 1 80 ? -3.137 -21.328 -16.672 1 93.31 80 VAL B N 1
ATOM 2226 C CA . VAL B 1 80 ? -3.561 -20.672 -15.43 1 93.31 80 VAL B CA 1
ATOM 2227 C C . VAL B 1 80 ? -4.922 -20.016 -15.633 1 93.31 80 VAL B C 1
ATOM 2229 O O . VAL B 1 80 ? -5.84 -20.219 -14.828 1 93.31 80 VAL B O 1
ATOM 2232 N N . LEU B 1 81 ? -5.055 -19.328 -16.75 1 92.94 81 LEU B N 1
ATOM 2233 C CA . LEU B 1 81 ? -6.266 -18.562 -17.031 1 92.94 81 LEU B CA 1
ATOM 2234 C C . LEU B 1 81 ? -7.465 -19.5 -17.188 1 92.94 81 LEU B C 1
ATOM 2236 O O . LEU B 1 81 ? -8.602 -19.109 -16.891 1 92.94 81 LEU B O 1
ATOM 2240 N N . ARG B 1 82 ? -7.23 -20.719 -17.578 1 93.38 82 ARG B N 1
ATOM 2241 C CA . ARG B 1 82 ? -8.305 -21.688 -17.75 1 93.38 82 ARG B CA 1
ATOM 2242 C C . ARG B 1 82 ? -8.82 -22.188 -16.406 1 93.38 82 ARG B C 1
ATOM 2244 O O . ARG B 1 82 ? -10 -22.5 -16.266 1 93.38 82 ARG B O 1
ATOM 2251 N N . ARG B 1 83 ? -8.008 -22.188 -15.414 1 95.25 83 ARG B N 1
ATOM 2252 C CA . ARG B 1 83 ? -8.344 -22.844 -14.156 1 95.25 83 ARG B CA 1
ATOM 2253 C C . ARG B 1 83 ? -8.656 -21.812 -13.07 1 95.25 83 ARG B C 1
ATOM 2255 O O . ARG B 1 83 ? -9.406 -22.094 -12.141 1 95.25 83 ARG B O 1
ATOM 2262 N N . LEU B 1 84 ? -8.133 -20.641 -13.227 1 95.31 84 LEU B N 1
ATOM 2263 C CA . LEU B 1 84 ? -8.141 -19.609 -12.195 1 95.31 84 LEU B CA 1
ATOM 2264 C C . LEU B 1 84 ? -9.57 -19.172 -11.875 1 95.31 84 LEU B C 1
ATOM 2266 O O . LEU B 1 84 ? -9.945 -19.062 -10.703 1 95.31 84 LEU B O 1
ATOM 2270 N N . PRO B 1 85 ? -10.477 -18.984 -12.906 1 95.44 85 PRO B N 1
ATOM 2271 C CA . PRO B 1 85 ? -11.82 -18.484 -12.602 1 95.44 85 PRO B CA 1
ATOM 2272 C C . PRO B 1 85 ? -12.594 -19.438 -11.68 1 95.44 85 PRO B C 1
ATOM 2274 O O . PRO B 1 85 ? -13.258 -18.984 -10.742 1 95.44 85 PRO B O 1
ATOM 2277 N N . ALA B 1 86 ? -12.492 -20.703 -11.891 1 95.25 86 ALA B N 1
ATOM 2278 C CA . ALA B 1 86 ? -13.195 -21.688 -11.062 1 95.25 86 ALA B CA 1
ATOM 2279 C C . ALA B 1 86 ? -12.633 -21.688 -9.641 1 95.25 86 ALA B C 1
ATOM 2281 O O . ALA B 1 86 ? -13.383 -21.844 -8.672 1 95.25 86 ALA B O 1
ATOM 2282 N N . LEU B 1 87 ? -11.359 -21.562 -9.523 1 96.19 87 LEU B N 1
ATOM 2283 C CA . LEU B 1 87 ? -10.719 -21.547 -8.211 1 96.19 87 LEU B CA 1
ATOM 2284 C C . LEU B 1 87 ? -11.172 -20.328 -7.41 1 96.19 87 LEU B C 1
ATOM 2286 O O . LEU B 1 87 ? -11.492 -20.453 -6.223 1 96.19 87 LEU B O 1
ATOM 2290 N N . VAL B 1 88 ? -11.227 -19.172 -8.055 1 96.75 88 VAL B N 1
ATOM 2291 C CA . VAL B 1 88 ? -11.656 -17.938 -7.402 1 96.75 88 VAL B CA 1
ATOM 2292 C C . VAL B 1 88 ? -13.109 -1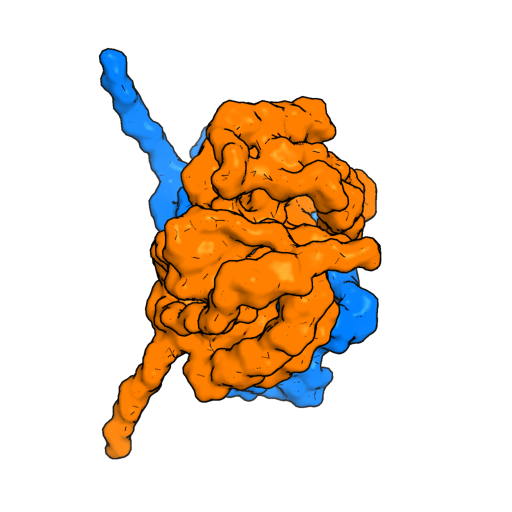8.062 -6.961 1 96.75 88 VAL B C 1
ATOM 2294 O O . VAL B 1 88 ? -13.445 -17.766 -5.816 1 96.75 88 VAL B O 1
ATOM 2297 N N . ALA B 1 89 ? -13.922 -18.609 -7.836 1 96.31 89 ALA B N 1
ATOM 2298 C CA . ALA B 1 89 ? -15.336 -18.781 -7.516 1 96.31 89 ALA B CA 1
ATOM 2299 C C . ALA B 1 89 ? -15.516 -19.719 -6.316 1 96.31 89 ALA B C 1
ATOM 2301 O O . ALA B 1 89 ? -16.344 -19.453 -5.438 1 96.31 89 ALA B O 1
ATOM 2302 N N . ASP B 1 90 ? -14.766 -20.75 -6.309 1 96 90 ASP B N 1
ATOM 2303 C CA . ASP B 1 90 ? -14.82 -21.719 -5.219 1 96 90 ASP B CA 1
ATOM 2304 C C . ASP B 1 90 ? -14.391 -21.078 -3.896 1 96 90 ASP B C 1
ATOM 2306 O O . ASP B 1 90 ? -15.062 -21.25 -2.875 1 96 90 ASP B O 1
ATOM 2310 N N . LEU B 1 91 ? -13.352 -20.344 -3.885 1 96.56 91 LEU B N 1
ATOM 2311 C CA . LEU B 1 91 ? -12.82 -19.719 -2.684 1 96.56 91 LEU B CA 1
ATOM 2312 C C . LEU B 1 91 ? -13.797 -18.672 -2.145 1 96.56 91 LEU B C 1
ATOM 2314 O O . LEU B 1 91 ? -13.906 -18.484 -0.93 1 96.56 91 LEU B O 1
ATOM 2318 N N . GLU B 1 92 ? -14.43 -18 -3.018 1 96.56 92 GLU B N 1
ATOM 2319 C CA . GLU B 1 92 ? -15.328 -16.922 -2.609 1 96.56 92 GLU B CA 1
ATOM 2320 C C . GLU B 1 92 ? -16.531 -17.469 -1.833 1 96.56 92 GLU B C 1
ATOM 2322 O O . GLU B 1 92 ? -17.234 -16.719 -1.164 1 96.56 92 GLU B O 1
ATOM 2327 N N . ARG B 1 93 ? -16.75 -18.797 -1.894 1 95.38 93 ARG B N 1
ATOM 2328 C CA . ARG B 1 93 ? -17.844 -19.406 -1.13 1 95.38 93 ARG B CA 1
ATOM 2329 C C . ARG B 1 93 ? -17.484 -19.484 0.352 1 95.38 93 ARG B C 1
ATOM 2331 O O . ARG B 1 93 ? -18.375 -19.531 1.205 1 95.38 93 ARG B O 1
ATOM 2338 N N . GLU B 1 94 ? -16.234 -19.391 0.604 1 95.19 94 GLU B N 1
ATOM 2339 C CA . GLU B 1 94 ? -15.867 -19.594 2 1 95.19 94 GLU B CA 1
ATOM 2340 C C . GLU B 1 94 ? -15.039 -18.422 2.531 1 95.19 94 GLU B C 1
ATOM 2342 O O . GLU B 1 94 ? -15.016 -18.172 3.738 1 95.19 94 GLU B O 1
ATOM 2347 N N . ALA B 1 95 ? -14.391 -17.734 1.705 1 97.19 95 ALA B N 1
ATOM 2348 C CA . ALA B 1 95 ? -13.492 -16.656 2.129 1 97.19 95 ALA B CA 1
ATOM 2349 C C . ALA B 1 95 ? -14.172 -15.305 2.02 1 97.19 95 ALA B C 1
ATOM 2351 O O . ALA B 1 95 ? -15.141 -15.141 1.27 1 97.19 95 ALA B O 1
ATOM 2352 N N . ASP B 1 96 ? -13.664 -14.336 2.809 1 97 96 ASP B N 1
ATOM 2353 C CA . ASP B 1 96 ? -14.195 -12.977 2.795 1 97 96 ASP B CA 1
ATOM 2354 C C . ASP B 1 96 ? -13.516 -12.133 1.719 1 97 96 ASP B C 1
ATOM 2356 O O . ASP B 1 96 ? -14.016 -11.078 1.343 1 97 96 ASP B O 1
ATOM 2360 N N . ALA B 1 97 ? -12.406 -12.578 1.229 1 97.38 97 ALA B N 1
ATOM 2361 C CA . ALA B 1 97 ? -11.625 -11.969 0.158 1 97.38 97 ALA B CA 1
ATOM 2362 C C . ALA B 1 97 ? -10.672 -12.984 -0.467 1 97.38 97 ALA B C 1
ATOM 2364 O O . ALA B 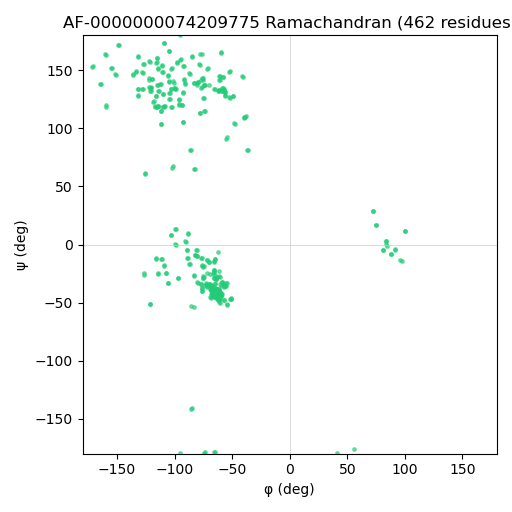1 97 ? -10.469 -14.07 0.078 1 97.38 97 ALA B O 1
ATOM 2365 N N . VAL B 1 98 ? -10.148 -12.672 -1.64 1 97.81 98 VAL B N 1
ATOM 2366 C CA . VAL B 1 98 ? -9.211 -13.555 -2.332 1 97.81 98 VAL B CA 1
ATOM 2367 C C . VAL B 1 98 ? -7.957 -12.781 -2.721 1 97.81 98 VAL B C 1
ATOM 2369 O O . VAL B 1 98 ? -8.047 -11.633 -3.178 1 97.81 98 VAL B O 1
ATOM 2372 N N . LEU B 1 99 ? -6.809 -13.32 -2.488 1 97.94 99 LEU B N 1
ATOM 2373 C CA . LEU B 1 99 ? -5.508 -12.805 -2.904 1 97.94 99 LEU B CA 1
ATOM 2374 C C . LEU B 1 99 ? -4.855 -13.742 -3.916 1 97.94 99 LEU B C 1
ATOM 2376 O O . LEU B 1 99 ? -4.633 -14.922 -3.627 1 97.94 99 LEU B O 1
ATOM 2380 N N . LEU B 1 100 ? -4.594 -13.227 -5.113 1 96.56 100 LEU B N 1
ATOM 2381 C CA . LEU B 1 100 ? -3.826 -13.984 -6.094 1 96.56 100 LEU B CA 1
ATOM 2382 C C . LEU B 1 100 ? -2.336 -13.93 -5.773 1 96.56 100 LEU B C 1
ATOM 2384 O O . LEU B 1 100 ? -1.709 -12.875 -5.883 1 96.56 100 LEU B O 1
ATOM 2388 N N . ALA B 1 101 ? -1.773 -15.023 -5.418 1 96.25 101 ALA B N 1
ATOM 2389 C CA . ALA B 1 101 ? -0.356 -15.055 -5.066 1 96.25 101 ALA B CA 1
ATOM 2390 C C . ALA B 1 101 ? 0.517 -15.156 -6.312 1 96.25 101 ALA B C 1
ATOM 2392 O O . ALA B 1 101 ? 1.263 -16.125 -6.477 1 96.25 101 ALA B O 1
ATOM 2393 N N . CYS B 1 102 ? 0.456 -14.133 -7.102 1 93.38 102 CYS B N 1
ATOM 2394 C CA . CYS B 1 102 ? 1.175 -14.047 -8.367 1 93.38 102 CYS B CA 1
ATOM 2395 C C . CYS B 1 102 ? 1.219 -12.609 -8.867 1 93.38 102 CYS B C 1
ATOM 2397 O O . CYS B 1 102 ? 0.229 -11.875 -8.773 1 93.38 102 CYS B O 1
ATOM 2399 N N . THR B 1 103 ? 2.332 -12.219 -9.359 1 92.5 103 THR B N 1
ATOM 2400 C CA . THR B 1 103 ? 2.465 -10.875 -9.914 1 92.5 103 THR B CA 1
ATOM 2401 C C . THR B 1 103 ? 2.35 -10.906 -11.438 1 92.5 103 THR B C 1
ATOM 2403 O O . THR B 1 103 ? 2.715 -9.945 -12.109 1 92.5 103 THR B O 1
ATOM 2406 N N . GLY B 1 104 ? 1.912 -11.961 -12.023 1 86.44 104 GLY B N 1
ATOM 2407 C CA . GLY B 1 104 ? 1.684 -12.039 -13.453 1 86.44 104 GLY B CA 1
ATOM 2408 C C . GLY B 1 104 ? 0.484 -11.234 -13.914 1 86.44 104 GLY B C 1
ATOM 2409 O O . GLY B 1 104 ? -0.432 -10.969 -13.125 1 86.44 104 GLY B O 1
ATOM 2410 N N . PRO B 1 105 ? 0.584 -10.82 -15.07 1 84.81 105 PRO B N 1
ATOM 2411 C CA . PRO B 1 105 ? -0.542 -10.078 -15.641 1 84.81 105 PRO B CA 1
ATOM 2412 C C . PRO B 1 105 ? -1.725 -10.977 -15.992 1 84.81 105 PRO B C 1
ATOM 2414 O O . PRO B 1 105 ? -1.569 -11.938 -16.75 1 84.81 105 PRO B O 1
ATOM 2417 N N . PHE B 1 106 ? -2.803 -10.797 -15.344 1 86.06 106 PHE B N 1
ATOM 2418 C CA . PHE B 1 106 ? -4.027 -11.523 -15.656 1 86.06 106 PHE B CA 1
ATOM 2419 C C . PHE B 1 106 ? -5.145 -10.562 -16.047 1 86.06 106 PHE B C 1
ATOM 2421 O O . PHE B 1 106 ? -5.203 -9.438 -15.539 1 86.06 106 PHE B O 1
ATOM 2428 N N . PRO B 1 107 ? -5.902 -11.062 -17.031 1 85.56 107 PRO B N 1
ATOM 2429 C CA . PRO B 1 107 ? -7.094 -10.258 -17.312 1 85.56 107 PRO B CA 1
ATOM 2430 C C . PRO B 1 107 ? -8.008 -10.133 -16.094 1 85.56 107 PRO B C 1
ATOM 2432 O O . PRO B 1 107 ? -7.812 -10.828 -15.086 1 85.56 107 PRO B O 1
ATOM 2435 N N . ALA B 1 108 ? -8.883 -9.164 -16.281 1 86.38 108 ALA B N 1
ATOM 2436 C CA . ALA B 1 108 ? -9.852 -8.992 -15.203 1 86.38 108 ALA B CA 1
ATOM 2437 C C . ALA B 1 108 ? -10.609 -10.289 -14.93 1 86.38 108 ALA B C 1
ATOM 2439 O O . ALA B 1 108 ? -11.062 -10.953 -15.859 1 86.38 108 ALA B O 1
ATOM 2440 N N . LEU B 1 109 ? -10.688 -10.672 -13.703 1 90.25 109 LEU B N 1
ATOM 2441 C CA . LEU B 1 109 ? -11.375 -11.875 -13.258 1 90.25 109 LEU B CA 1
ATOM 2442 C C . LEU B 1 109 ? -12.727 -11.531 -12.633 1 90.25 109 LEU B C 1
ATOM 2444 O O . LEU B 1 109 ? -12.82 -10.594 -11.836 1 90.25 109 LEU B O 1
ATOM 2448 N N . ALA B 1 110 ? -13.719 -12.305 -13.062 1 91.38 110 ALA B N 1
ATOM 2449 C CA . ALA B 1 110 ? -15 -12.164 -12.383 1 91.38 110 ALA B CA 1
ATOM 2450 C C . ALA B 1 110 ? -14.875 -12.516 -10.906 1 91.38 110 ALA B C 1
ATOM 2452 O O . ALA B 1 110 ? -14.203 -13.484 -10.539 1 91.38 110 ALA B O 1
ATOM 2453 N N . HIS B 1 111 ? -15.422 -11.664 -10.047 1 93 111 HIS B N 1
ATOM 2454 C CA . HIS B 1 111 ? -15.367 -11.883 -8.609 1 93 111 HIS B CA 1
ATOM 2455 C C . HIS B 1 111 ? -16.516 -11.18 -7.902 1 93 111 HIS B C 1
ATOM 2457 O O . HIS B 1 111 ? -17.047 -10.188 -8.406 1 93 111 HIS B O 1
ATOM 2463 N N . THR B 1 112 ? -16.922 -11.742 -6.746 1 93.25 112 THR B N 1
ATOM 2464 C CA . THR B 1 112 ? -18.031 -11.188 -5.969 1 93.25 112 THR B CA 1
ATOM 2465 C C . THR B 1 112 ? -17.547 -10.695 -4.609 1 93.25 112 THR B C 1
ATOM 2467 O O . THR B 1 112 ? -18.312 -10.102 -3.85 1 93.25 112 THR B O 1
ATOM 2470 N N . LYS B 1 113 ? -16.297 -11.078 -4.281 1 95.06 113 LYS B N 1
ATOM 2471 C CA . LYS B 1 113 ? -15.602 -10.625 -3.08 1 95.06 113 LYS B CA 1
ATOM 2472 C C . LYS B 1 113 ? -14.383 -9.781 -3.438 1 95.06 113 LYS B C 1
ATOM 2474 O O . LYS B 1 113 ? -13.922 -9.805 -4.578 1 95.06 113 LYS B O 1
ATOM 2479 N N . PRO B 1 114 ? -13.883 -8.969 -2.453 1 95.06 114 PRO B N 1
ATOM 2480 C CA . PRO B 1 114 ? -12.633 -8.266 -2.74 1 95.06 114 PRO B CA 1
ATOM 2481 C C . PRO B 1 114 ? -11.547 -9.18 -3.295 1 95.06 114 PRO B C 1
ATOM 2483 O O . PRO B 1 114 ? -11.336 -10.273 -2.766 1 95.06 114 PRO B O 1
ATOM 2486 N N . LEU B 1 115 ? -10.984 -8.773 -4.414 1 95.88 115 LEU B N 1
ATOM 2487 C CA . LEU B 1 115 ? -9.914 -9.516 -5.078 1 95.88 115 LEU B CA 1
ATOM 2488 C C . LEU B 1 115 ? -8.633 -8.695 -5.125 1 95.88 115 LEU B C 1
ATOM 2490 O O . LEU B 1 115 ? -8.609 -7.602 -5.691 1 95.88 115 LEU B O 1
ATOM 2494 N N . PHE B 1 116 ? -7.598 -9.211 -4.504 1 96.75 116 PHE B N 1
ATOM 2495 C CA . PHE B 1 116 ? -6.297 -8.555 -4.5 1 96.75 116 PHE B CA 1
ATOM 2496 C C . PHE B 1 116 ? -5.398 -9.125 -5.59 1 96.75 116 PHE B C 1
ATOM 2498 O O . PHE B 1 116 ? -5.09 -10.32 -5.578 1 96.75 116 PHE B O 1
ATOM 2505 N N . VAL B 1 117 ? -4.98 -8.25 -6.48 1 95.25 117 VAL B N 1
ATOM 2506 C CA . VAL B 1 117 ? -4.152 -8.602 -7.629 1 95.25 117 VAL B CA 1
ATOM 2507 C C . VAL B 1 117 ? -2.76 -7.992 -7.469 1 95.25 117 VAL B C 1
ATOM 2509 O O . VAL B 1 117 ? -2.555 -6.812 -7.766 1 95.25 117 VAL B O 1
ATOM 2512 N N . PRO B 1 118 ? -1.802 -8.805 -7.113 1 96.31 118 PRO B N 1
ATOM 2513 C CA . PRO B 1 118 ? -0.486 -8.273 -6.742 1 96.31 118 PRO B CA 1
ATOM 2514 C C . PRO B 1 118 ? 0.232 -7.605 -7.914 1 96.31 118 PRO B C 1
ATOM 2516 O O . PRO B 1 118 ? 1.03 -6.688 -7.711 1 96.31 118 PRO B O 1
ATOM 2519 N N . ASP B 1 119 ? -0.058 -8.055 -9.102 1 93.75 119 ASP B N 1
ATOM 2520 C CA . ASP B 1 119 ? 0.506 -7.414 -10.281 1 93.75 119 ASP B CA 1
ATOM 2521 C C . ASP B 1 119 ? 0.282 -5.902 -10.242 1 93.75 119 ASP B C 1
ATOM 2523 O O . ASP B 1 119 ? 1.23 -5.125 -10.375 1 93.75 119 ASP B O 1
ATOM 2527 N N . ARG B 1 120 ? -0.913 -5.453 -9.938 1 93.62 120 ARG B N 1
ATOM 2528 C CA . ARG B 1 120 ? -1.265 -4.039 -9.836 1 93.62 120 ARG B CA 1
ATOM 2529 C C . ARG B 1 120 ? -0.747 -3.438 -8.539 1 93.62 120 ARG B C 1
ATOM 2531 O O . ARG B 1 120 ? -0.241 -2.312 -8.523 1 93.62 120 ARG B O 1
ATOM 2538 N N . ILE B 1 121 ? -0.867 -4.203 -7.512 1 96.56 121 ILE B N 1
ATOM 2539 C CA . ILE B 1 121 ? -0.58 -3.695 -6.176 1 96.56 121 ILE B CA 1
ATOM 2540 C C . ILE B 1 121 ? 0.89 -3.289 -6.082 1 96.56 121 ILE B C 1
ATOM 2542 O O . ILE B 1 121 ? 1.209 -2.189 -5.625 1 96.56 121 ILE B O 1
ATOM 2546 N N . ILE B 1 122 ? 1.797 -4.121 -6.547 1 97.44 122 ILE B N 1
ATOM 2547 C CA . ILE B 1 122 ? 3.217 -3.814 -6.402 1 97.44 122 ILE B CA 1
ATOM 2548 C C . ILE B 1 122 ? 3.58 -2.629 -7.297 1 97.44 122 ILE B C 1
ATOM 2550 O O . ILE B 1 122 ? 4.398 -1.787 -6.918 1 97.44 122 ILE B O 1
ATOM 2554 N N . ALA B 1 123 ? 3.016 -2.529 -8.516 1 95.25 123 ALA B N 1
ATOM 2555 C CA . ALA B 1 123 ? 3.297 -1.415 -9.414 1 95.25 123 ALA B CA 1
ATOM 2556 C C . ALA B 1 123 ? 2.842 -0.091 -8.805 1 95.25 123 ALA B C 1
ATOM 2558 O O . ALA B 1 123 ? 3.59 0.89 -8.812 1 95.25 123 ALA B O 1
ATOM 2559 N N . HIS B 1 124 ? 1.663 -0.079 -8.227 1 94.75 124 HIS B N 1
ATOM 2560 C CA . HIS B 1 124 ? 1.14 1.139 -7.621 1 94.75 124 HIS B CA 1
ATOM 2561 C C . HIS B 1 124 ? 1.885 1.476 -6.332 1 94.75 124 HIS B C 1
ATOM 2563 O O . HIS B 1 124 ? 2.084 2.65 -6.016 1 94.75 124 HIS B O 1
ATOM 2569 N N . ALA B 1 125 ? 2.271 0.431 -5.578 1 96.19 125 ALA B N 1
ATOM 2570 C CA . ALA B 1 125 ? 2.986 0.671 -4.328 1 96.19 125 ALA B CA 1
ATOM 2571 C C . ALA B 1 125 ? 4.316 1.375 -4.582 1 96.19 125 ALA B C 1
ATOM 2573 O O . ALA B 1 125 ? 4.641 2.363 -3.92 1 96.19 125 ALA B O 1
ATOM 2574 N N . VAL B 1 126 ? 5.055 0.894 -5.539 1 95.56 126 VAL B N 1
ATOM 2575 C CA . VAL B 1 126 ? 6.363 1.491 -5.797 1 95.56 126 VAL B CA 1
ATOM 2576 C C . VAL B 1 126 ? 6.184 2.881 -6.406 1 95.56 126 VAL B C 1
ATOM 2578 O O . VAL B 1 126 ? 6.965 3.793 -6.125 1 95.56 126 VAL B O 1
ATOM 2581 N N . ALA B 1 127 ? 5.16 3.082 -7.199 1 93.06 127 ALA B N 1
ATOM 2582 C CA . ALA B 1 127 ? 4.859 4.398 -7.762 1 93.06 127 ALA B CA 1
ATOM 2583 C C . ALA B 1 127 ? 4.496 5.391 -6.664 1 93.06 127 ALA B C 1
ATOM 2585 O O . ALA B 1 127 ? 4.871 6.562 -6.727 1 93.06 127 ALA B O 1
ATOM 2586 N N . ALA B 1 128 ? 3.75 4.906 -5.734 1 93.44 128 ALA B N 1
ATOM 2587 C CA . ALA B 1 128 ? 3.354 5.734 -4.598 1 93.44 128 ALA B CA 1
ATOM 2588 C C . ALA B 1 128 ? 4.574 6.262 -3.848 1 93.44 128 ALA B C 1
ATOM 2590 O O . ALA B 1 128 ? 4.566 7.391 -3.352 1 93.44 128 ALA B O 1
ATOM 2591 N N . PHE B 1 129 ? 5.645 5.496 -3.809 1 92.56 129 PHE B N 1
ATOM 2592 C CA . PHE B 1 129 ? 6.852 5.859 -3.076 1 92.56 129 PHE B CA 1
ATOM 2593 C C . PHE B 1 129 ? 7.762 6.73 -3.936 1 92.56 129 PHE B C 1
ATOM 2595 O O . PHE B 1 129 ? 8.32 7.715 -3.455 1 92.56 129 PHE B O 1
ATOM 2602 N N . ALA B 1 130 ? 8.172 6.316 -5.27 1 87.75 130 ALA B N 1
ATOM 2603 C CA . ALA B 1 130 ? 9.18 6.891 -6.164 1 87.75 130 ALA B CA 1
ATOM 2604 C C . ALA B 1 130 ? 8.812 8.32 -6.551 1 87.75 130 ALA B C 1
ATOM 2606 O O . ALA B 1 130 ? 9.695 9.156 -6.75 1 87.75 130 ALA B O 1
ATOM 2607 N N . GLY B 1 131 ? 7.801 9.031 -6.344 1 76.81 131 GLY B N 1
ATOM 2608 C CA . GLY B 1 131 ? 7.398 10.344 -6.816 1 76.81 131 GLY B CA 1
ATOM 2609 C C . GLY B 1 131 ? 7.707 10.57 -8.289 1 76.81 131 GLY B C 1
ATOM 2610 O O . GLY B 1 131 ? 8.273 9.695 -8.945 1 76.81 131 GLY B O 1
ATOM 2611 N N . ASP B 1 132 ? 7.422 11.672 -8.859 1 78.5 132 ASP B N 1
ATOM 2612 C CA . ASP B 1 132 ? 7.594 12 -10.273 1 78.5 132 ASP B CA 1
ATOM 2613 C C . ASP B 1 132 ? 9.07 12.133 -10.625 1 78.5 132 ASP B C 1
ATOM 2615 O O . ASP B 1 132 ? 9.859 12.656 -9.836 1 78.5 132 ASP B O 1
ATOM 2619 N N . GLY B 1 133 ? 9.469 11.586 -11.758 1 83.06 133 GLY B N 1
ATOM 2620 C CA . GLY 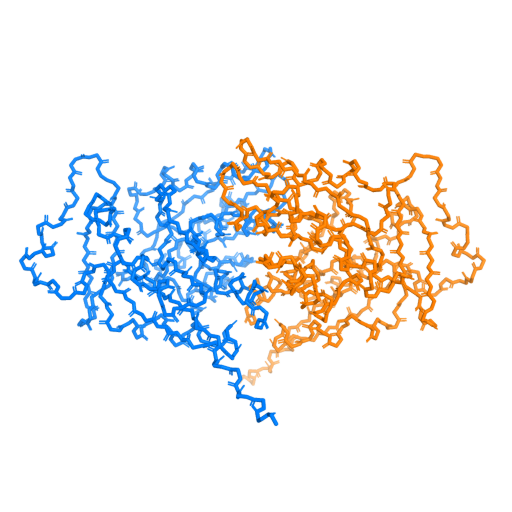B 1 133 ? 10.82 11.727 -12.266 1 83.06 133 GLY B CA 1
ATOM 2621 C C . GLY B 1 133 ? 11.797 10.734 -11.672 1 83.06 133 GLY B C 1
ATOM 2622 O O . GLY B 1 133 ? 12.969 10.695 -12.055 1 83.06 133 GLY B O 1
ATOM 2623 N N . ALA B 1 134 ? 11.352 9.906 -10.82 1 89.06 134 ALA B N 1
ATOM 2624 C CA . ALA B 1 134 ? 12.227 8.953 -10.148 1 89.06 134 ALA B CA 1
ATOM 2625 C C . ALA B 1 134 ? 12.562 7.777 -11.07 1 89.06 134 ALA B C 1
ATOM 2627 O O . ALA B 1 134 ? 11.852 7.523 -12.047 1 89.06 134 ALA B O 1
ATOM 2628 N N . VAL B 1 135 ? 13.672 7.16 -10.82 1 94.88 135 VAL B N 1
ATOM 2629 C CA . VAL B 1 135 ? 14 5.883 -11.438 1 94.88 135 VAL B CA 1
ATOM 2630 C C . VAL B 1 135 ? 13.625 4.738 -10.5 1 94.88 135 VAL B C 1
ATOM 2632 O O . VAL B 1 135 ? 14.086 4.688 -9.352 1 94.88 135 VAL B O 1
ATOM 2635 N N . VAL B 1 136 ? 12.836 3.848 -11.047 1 96.81 136 VAL B N 1
ATOM 2636 C CA . VAL B 1 136 ? 12.406 2.676 -10.289 1 96.81 136 VAL B CA 1
ATOM 2637 C C . VAL B 1 136 ? 13.164 1.441 -10.766 1 96.81 136 VAL B C 1
ATOM 2639 O O . VAL B 1 136 ? 13.25 1.188 -11.977 1 96.81 136 VAL B O 1
ATOM 2642 N N . GLY B 1 137 ? 13.805 0.774 -9.828 1 98.25 137 GLY B N 1
ATOM 2643 C CA . GLY B 1 137 ? 14.398 -0.519 -10.133 1 98.25 137 GLY B CA 1
ATOM 2644 C C . GLY B 1 137 ? 13.469 -1.683 -9.852 1 98.25 137 GLY B C 1
ATOM 2645 O O . GLY B 1 137 ? 12.734 -1.673 -8.859 1 98.25 137 GLY B O 1
ATOM 2646 N N . VAL B 1 138 ? 13.531 -2.691 -10.727 1 98.44 138 VAL B N 1
ATOM 2647 C CA . VAL B 1 138 ? 12.719 -3.887 -10.539 1 98.44 138 VAL B CA 1
ATOM 2648 C C . VAL B 1 138 ? 13.586 -5.133 -10.703 1 98.44 138 VAL B C 1
ATOM 2650 O O . VAL B 1 138 ? 14.328 -5.254 -11.672 1 98.44 138 VAL B O 1
ATOM 2653 N N . VAL B 1 139 ? 13.516 -5.996 -9.727 1 98.44 139 VAL B N 1
ATOM 2654 C CA . VAL B 1 139 ? 14.094 -7.324 -9.875 1 98.44 139 VAL B CA 1
ATOM 2655 C C . VAL B 1 139 ? 13.023 -8.305 -10.367 1 98.44 139 VAL B C 1
ATOM 2657 O O . VAL B 1 139 ? 12 -8.484 -9.711 1 98.44 139 VAL B O 1
ATOM 2660 N N . ALA B 1 140 ? 13.242 -8.859 -11.453 1 95.75 140 ALA B N 1
ATOM 2661 C CA . ALA B 1 140 ? 12.359 -9.867 -12.031 1 95.75 140 ALA B CA 1
ATOM 2662 C C . ALA B 1 140 ? 13.023 -11.242 -12.031 1 95.75 140 ALA B C 1
ATOM 2664 O O . ALA B 1 140 ? 14.25 -11.344 -12.086 1 95.75 140 ALA B O 1
ATOM 2665 N N . PRO B 1 141 ? 12.18 -12.305 -12.008 1 91.12 141 PRO B N 1
ATOM 2666 C CA . PRO B 1 141 ? 12.742 -13.648 -11.906 1 91.12 141 PRO B CA 1
ATOM 2667 C C . PRO B 1 141 ? 13.422 -14.109 -13.188 1 91.12 141 PRO B C 1
ATOM 2669 O O . PRO B 1 141 ? 14.406 -14.859 -13.141 1 91.12 141 PRO B O 1
ATOM 2672 N N . LEU B 1 142 ? 12.891 -13.703 -14.336 1 89.69 142 LEU B N 1
ATOM 2673 C CA . LEU B 1 142 ? 13.375 -14.211 -15.617 1 89.69 142 LEU B CA 1
ATOM 2674 C C . LEU B 1 142 ? 13.711 -13.062 -16.562 1 89.69 142 LEU B C 1
ATOM 2676 O O . LEU B 1 142 ? 12.984 -12.07 -16.609 1 89.69 142 LEU B O 1
ATOM 2680 N N . ALA B 1 143 ? 14.719 -13.336 -17.406 1 90.19 143 ALA B N 1
ATOM 2681 C CA . ALA B 1 143 ? 15.125 -12.344 -18.406 1 90.19 143 ALA B CA 1
ATOM 2682 C C . ALA B 1 143 ? 14.016 -12.109 -19.422 1 90.19 143 ALA B C 1
ATOM 2684 O O . ALA B 1 143 ? 13.828 -10.984 -19.891 1 90.19 143 ALA B O 1
ATOM 2685 N N . GLU B 1 144 ? 13.289 -13.125 -19.719 1 86.62 144 GLU B N 1
ATOM 2686 C CA . GLU B 1 144 ? 12.211 -13.062 -20.703 1 86.62 144 GLU B CA 1
ATOM 2687 C C . GLU B 1 144 ? 11.094 -12.133 -20.25 1 86.62 144 GLU B C 1
ATOM 2689 O O . GLU B 1 144 ? 10.281 -11.688 -21.062 1 86.62 144 GLU B O 1
ATOM 2694 N N . GLN B 1 145 ? 11.117 -11.727 -18.953 1 85.19 145 GLN B N 1
ATOM 2695 C CA . GLN B 1 145 ? 10.031 -10.922 -18.391 1 85.19 145 GLN B CA 1
ATOM 2696 C C . GLN B 1 145 ? 10.414 -9.438 -18.344 1 85.19 145 GLN B C 1
ATOM 2698 O O . GLN B 1 145 ? 9.594 -8.594 -17.969 1 85.19 145 GLN B O 1
ATOM 2703 N N . ALA B 1 146 ? 11.586 -9.078 -18.781 1 90.62 146 ALA B N 1
ATOM 2704 C CA . ALA B 1 146 ? 12.102 -7.719 -18.609 1 90.62 146 ALA B CA 1
ATOM 2705 C C . ALA B 1 146 ? 11.234 -6.707 -19.344 1 90.62 146 ALA B C 1
ATOM 2707 O O . ALA B 1 146 ? 10.875 -5.664 -18.797 1 90.62 146 ALA B O 1
ATOM 2708 N N . ALA B 1 147 ? 10.867 -7.008 -20.531 1 89.44 147 ALA B N 1
ATOM 2709 C CA . ALA B 1 147 ? 10.07 -6.078 -21.312 1 89.44 147 ALA B CA 1
ATOM 2710 C C . ALA B 1 147 ? 8.68 -5.906 -20.719 1 89.44 147 ALA B C 1
ATOM 2712 O O . ALA B 1 147 ? 8.172 -4.781 -20.609 1 89.44 147 ALA B O 1
ATOM 2713 N N . ASP B 1 148 ? 8.062 -6.988 -20.328 1 89 148 ASP B N 1
ATOM 2714 C CA . ASP B 1 148 ? 6.746 -6.945 -19.703 1 89 148 ASP B CA 1
ATOM 2715 C C . ASP B 1 148 ? 6.793 -6.188 -18.375 1 89 148 ASP B C 1
ATOM 2717 O O . ASP B 1 148 ? 5.871 -5.438 -18.047 1 89 148 ASP B O 1
ATOM 2721 N N . THR B 1 149 ? 7.855 -6.398 -17.688 1 92.94 149 THR B N 1
ATOM 2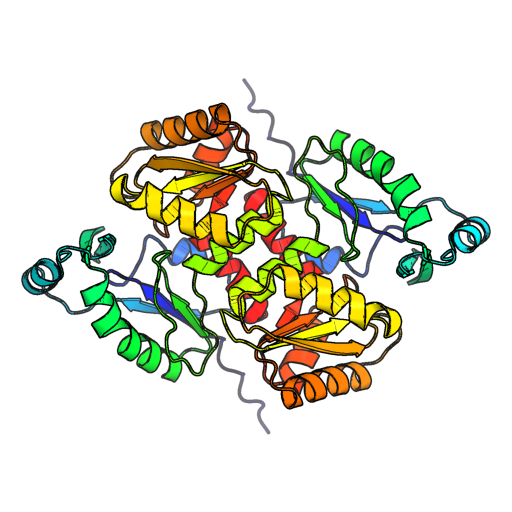722 C CA . THR B 1 149 ? 8.055 -5.711 -16.406 1 92.94 149 THR B CA 1
ATOM 2723 C C . THR B 1 149 ? 8.148 -4.203 -16.625 1 92.94 149 THR B C 1
ATOM 2725 O O . THR B 1 149 ? 7.496 -3.434 -15.914 1 92.94 149 THR B O 1
ATOM 2728 N N . THR B 1 150 ? 8.891 -3.787 -17.609 1 93.94 150 THR B N 1
ATOM 2729 C CA . THR B 1 150 ? 9.039 -2.369 -17.922 1 93.94 150 THR B CA 1
ATOM 2730 C C . THR B 1 150 ? 7.688 -1.749 -18.266 1 93.94 150 THR B C 1
ATOM 2732 O O . THR B 1 150 ? 7.352 -0.663 -17.797 1 93.94 150 THR B O 1
ATOM 2735 N N . ARG B 1 151 ? 6.883 -2.441 -19 1 91.62 151 ARG B N 1
ATOM 2736 C CA . ARG B 1 151 ? 5.574 -1.942 -19.406 1 91.62 151 ARG B CA 1
ATOM 2737 C C . ARG B 1 151 ? 4.629 -1.856 -18.203 1 91.62 151 ARG B C 1
ATOM 2739 O O . ARG B 1 151 ? 3.91 -0.867 -18.047 1 91.62 151 ARG B O 1
ATOM 2746 N N . LYS B 1 152 ? 4.637 -2.898 -17.422 1 92.19 152 LYS B N 1
ATOM 2747 C CA . LYS B 1 152 ? 3.783 -2.98 -16.234 1 92.19 152 LYS B CA 1
ATOM 2748 C C . LYS B 1 152 ? 3.99 -1.775 -15.32 1 92.19 152 LYS B C 1
ATOM 2750 O O . LYS B 1 152 ? 3.035 -1.071 -14.984 1 92.19 152 LYS B O 1
ATOM 2755 N N . PHE B 1 153 ? 5.191 -1.493 -14.984 1 94.56 153 PHE B N 1
ATOM 2756 C CA . PHE B 1 153 ? 5.512 -0.42 -14.055 1 94.56 153 PHE B CA 1
ATOM 2757 C C . PHE B 1 153 ? 5.406 0.939 -14.734 1 94.56 153 PHE B C 1
ATOM 2759 O O . PHE B 1 153 ? 4.969 1.914 -14.117 1 94.56 153 PHE B O 1
ATOM 2766 N N . GLY B 1 154 ? 5.73 1.008 -15.992 1 91.06 154 GLY B N 1
ATOM 2767 C CA . GLY B 1 154 ? 5.637 2.248 -16.75 1 91.06 154 GLY B CA 1
ATOM 2768 C C . GLY B 1 154 ? 4.223 2.789 -16.828 1 91.06 154 GLY B C 1
ATOM 2769 O O . GLY B 1 154 ? 4.02 4.004 -16.875 1 91.06 154 GLY B O 1
ATOM 2770 N N . ARG B 1 155 ? 3.254 1.947 -16.734 1 87.38 155 ARG B N 1
ATOM 2771 C CA . ARG B 1 155 ? 1.851 2.324 -16.891 1 87.38 155 ARG B CA 1
ATOM 2772 C C . ARG B 1 155 ? 1.376 3.129 -15.68 1 87.38 155 ARG B C 1
ATOM 2774 O O . ARG B 1 155 ? 0.437 3.922 -15.781 1 87.38 155 ARG B O 1
ATOM 2781 N N . VAL B 1 156 ? 2.027 2.928 -14.602 1 88.88 156 VAL B N 1
ATOM 2782 C CA . VAL B 1 156 ? 1.488 3.551 -13.398 1 88.88 156 VAL B CA 1
ATOM 2783 C C . VAL B 1 156 ? 2.426 4.66 -12.93 1 88.88 156 VAL B C 1
ATOM 2785 O O . VAL B 1 156 ? 2.055 5.477 -12.078 1 88.88 156 VAL B O 1
ATOM 2788 N N . LEU B 1 157 ? 3.6 4.602 -13.547 1 86.19 157 LEU B N 1
ATOM 2789 C CA . LEU B 1 157 ? 4.578 5.613 -13.164 1 86.19 157 LEU B CA 1
ATOM 2790 C C . LEU B 1 157 ? 4.297 6.938 -13.867 1 86.19 157 LEU B C 1
ATOM 2792 O O . LEU B 1 157 ? 3.83 6.945 -15.016 1 86.19 157 LEU B O 1
ATOM 2796 N N . GLY B 1 158 ? 4.457 8 -13.148 1 75.38 158 GLY B N 1
ATOM 2797 C CA . GLY B 1 158 ? 4.234 9.328 -13.703 1 75.38 158 GLY B CA 1
ATOM 2798 C C . GLY B 1 158 ? 5.211 9.68 -14.812 1 75.38 158 GLY B C 1
ATOM 2799 O O . GLY B 1 158 ? 6.047 8.859 -15.195 1 75.38 158 GLY B O 1
ATOM 2800 N N . THR B 1 159 ? 5.004 10.867 -15.266 1 71.44 159 THR B N 1
ATOM 2801 C CA . THR B 1 159 ? 5.789 11.383 -16.391 1 71.44 159 THR B CA 1
ATOM 2802 C C . THR B 1 159 ? 7.27 11.453 -16.016 1 71.44 159 THR B C 1
ATOM 2804 O O . THR B 1 159 ? 7.625 11.836 -14.906 1 71.44 159 THR B O 1
ATOM 2807 N N . GLY B 1 160 ? 8.078 10.945 -16.906 1 77.5 160 GLY B N 1
ATOM 2808 C CA . GLY B 1 160 ? 9.516 11.109 -16.75 1 77.5 160 GLY B CA 1
ATOM 2809 C C . GLY B 1 160 ? 10.148 10.008 -15.922 1 77.5 160 GLY B C 1
ATOM 2810 O O . GLY B 1 160 ? 11.367 9.984 -15.734 1 77.5 160 GLY B O 1
ATOM 2811 N N . THR B 1 161 ? 9.234 9.164 -15.336 1 77.5 161 THR B N 1
ATOM 2812 C CA . THR B 1 161 ? 9.805 8.086 -14.547 1 77.5 161 THR B CA 1
ATOM 2813 C C . THR B 1 161 ? 10.344 6.977 -15.445 1 77.5 161 THR B C 1
ATOM 2815 O O . THR B 1 161 ? 9.828 6.758 -16.547 1 77.5 161 THR B O 1
ATOM 2818 N N . ARG B 1 162 ? 11.477 6.434 -15.016 1 91.5 162 ARG B N 1
ATOM 2819 C CA . ARG B 1 162 ? 12.125 5.352 -15.75 1 91.5 162 ARG B CA 1
ATOM 2820 C C . ARG B 1 162 ? 12.125 4.062 -14.938 1 91.5 162 ARG B C 1
ATOM 2822 O O . ARG B 1 162 ? 12.125 4.102 -13.703 1 91.5 162 ARG B O 1
ATOM 2829 N N . VAL B 1 163 ? 12.117 2.945 -15.719 1 96.62 163 VAL B N 1
ATOM 2830 C CA . VAL B 1 163 ? 12.164 1.627 -15.094 1 96.62 163 VAL B CA 1
ATOM 2831 C C . VAL B 1 163 ? 13.461 0.92 -15.477 1 96.62 163 VAL B C 1
ATOM 2833 O O . VAL B 1 163 ? 13.773 0.779 -16.672 1 96.62 163 VAL B O 1
ATOM 2836 N N . ALA B 1 164 ? 14.273 0.618 -14.531 1 97.5 164 ALA B N 1
ATOM 2837 C CA . ALA B 1 164 ? 15.422 -0.26 -14.711 1 97.5 164 ALA B CA 1
ATOM 2838 C C . ALA B 1 164 ? 15.125 -1.673 -14.219 1 97.5 164 ALA B C 1
ATOM 2840 O O . ALA B 1 164 ? 14.555 -1.854 -13.141 1 97.5 164 ALA B O 1
ATOM 2841 N N . VAL B 1 165 ? 15.523 -2.676 -15.039 1 98.06 165 VAL B N 1
ATOM 2842 C CA . VAL B 1 165 ? 15.188 -4.051 -14.672 1 98.06 165 VAL B CA 1
ATOM 2843 C C . VAL B 1 165 ? 16.469 -4.867 -14.516 1 98.06 165 VAL B C 1
ATOM 2845 O O . VAL B 1 165 ? 17.391 -4.75 -15.336 1 98.06 165 VAL B O 1
ATOM 2848 N N . ALA B 1 166 ? 16.562 -5.574 -13.484 1 98.38 166 ALA B N 1
ATOM 2849 C CA . ALA B 1 166 ? 17.594 -6.59 -13.273 1 98.38 166 ALA B CA 1
ATOM 2850 C C . ALA B 1 166 ? 16.969 -7.961 -13.023 1 98.38 166 ALA B C 1
ATOM 2852 O O . ALA B 1 166 ? 15.797 -8.055 -12.648 1 98.38 166 ALA B O 1
ATOM 2853 N N . VAL B 1 167 ? 17.797 -8.969 -13.281 1 96.81 167 VAL B N 1
ATOM 2854 C CA . VAL B 1 167 ? 17.25 -10.32 -13.234 1 96.81 167 VAL B CA 1
ATOM 2855 C C . VAL B 1 167 ? 17.922 -11.125 -12.125 1 96.81 167 VAL B C 1
ATOM 2857 O O . VAL B 1 167 ? 19.141 -11.18 -12.047 1 96.81 167 VAL B O 1
ATOM 2860 N N . ALA B 1 168 ? 17.078 -11.703 -11.281 1 96.81 168 ALA B N 1
ATOM 2861 C CA . ALA B 1 168 ? 17.484 -12.656 -10.25 1 96.81 168 ALA B CA 1
ATOM 2862 C C . ALA B 1 168 ? 16.312 -13.508 -9.797 1 96.81 168 ALA B C 1
ATOM 2864 O O . ALA B 1 168 ? 15.336 -12.984 -9.242 1 96.81 168 ALA B O 1
ATOM 2865 N N . SER B 1 169 ? 16.375 -14.789 -9.977 1 91.31 169 SER B N 1
ATOM 2866 C CA . SER B 1 169 ? 15.281 -15.688 -9.578 1 91.31 169 SER B CA 1
ATOM 2867 C C . SER B 1 169 ? 15.266 -15.898 -8.07 1 91.31 169 SER B C 1
ATOM 2869 O O . SER B 1 169 ? 16.312 -16.156 -7.461 1 91.31 169 SER B O 1
ATOM 2871 N N . PRO B 1 170 ? 14.055 -15.828 -7.477 1 91.81 170 PRO B N 1
ATOM 2872 C CA . PRO B 1 170 ? 13.984 -16.141 -6.047 1 91.81 170 PRO B CA 1
ATOM 2873 C C . PRO B 1 170 ? 14.055 -17.641 -5.758 1 91.81 170 PRO B C 1
ATOM 2875 O O . PRO B 1 170 ? 14.203 -18.047 -4.602 1 91.81 170 PRO B O 1
ATOM 2878 N N . TYR B 1 171 ? 13.938 -18.422 -6.77 1 84.69 171 TYR B N 1
ATOM 2879 C CA . TYR B 1 171 ? 13.805 -19.859 -6.562 1 84.69 171 TYR B CA 1
ATOM 2880 C C . TYR B 1 171 ? 15.102 -20.578 -6.918 1 84.69 171 TYR B C 1
ATOM 2882 O O . TYR B 1 171 ? 15.469 -21.578 -6.281 1 84.69 171 TYR B O 1
ATOM 2890 N N . THR B 1 172 ? 15.812 -20.078 -7.887 1 85.94 172 THR B N 1
ATOM 2891 C CA . THR B 1 172 ? 16.938 -20.844 -8.406 1 85.94 172 THR B CA 1
ATOM 2892 C C . THR B 1 172 ? 18.266 -20.125 -8.117 1 85.94 172 THR B C 1
ATOM 2894 O O . THR B 1 172 ? 19.328 -20.75 -8.109 1 85.94 172 THR B O 1
ATOM 2897 N N . ASP B 1 173 ? 18.156 -18.812 -7.965 1 90.69 173 ASP B N 1
ATOM 2898 C CA . ASP B 1 173 ? 19.391 -18.047 -7.789 1 90.69 173 ASP B CA 1
ATOM 2899 C C . ASP B 1 173 ? 19.734 -17.891 -6.309 1 90.69 173 ASP B C 1
ATOM 2901 O O . ASP B 1 173 ? 18.844 -17.969 -5.449 1 90.69 173 ASP B O 1
ATOM 2905 N N . GLY B 1 174 ? 21.047 -17.719 -6.047 1 91.19 174 GLY B N 1
ATOM 2906 C CA . GLY B 1 174 ? 21.5 -17.484 -4.684 1 91.19 174 GLY B CA 1
ATOM 2907 C C . GLY B 1 174 ? 21.672 -16.016 -4.367 1 91.19 174 GLY B C 1
ATOM 2908 O O . GLY B 1 174 ? 21.391 -15.148 -5.203 1 91.19 174 GLY B O 1
ATOM 2909 N N . GLU B 1 175 ? 22.078 -15.773 -3.146 1 96.88 175 GLU B N 1
ATOM 2910 C CA . GLU B 1 175 ? 22.234 -14.43 -2.609 1 96.88 175 GLU B CA 1
ATOM 2911 C C . GLU B 1 175 ? 23.203 -13.602 -3.459 1 96.88 175 GLU B C 1
ATOM 2913 O O . GLU B 1 175 ? 22.953 -12.43 -3.723 1 96.88 175 GLU B O 1
ATOM 2918 N N . PRO B 1 176 ? 24.281 -14.164 -4.027 1 98 176 PRO B N 1
ATOM 2919 C CA . PRO B 1 176 ? 25.203 -13.352 -4.824 1 98 176 PRO B CA 1
ATOM 2920 C C . PRO B 1 176 ? 24.547 -12.758 -6.062 1 98 176 PRO B C 1
ATOM 2922 O O . PRO B 1 176 ? 24.812 -11.602 -6.422 1 98 176 PRO B O 1
ATOM 2925 N N . THR B 1 177 ? 23.734 -13.539 -6.664 1 98 177 THR B N 1
ATOM 2926 C CA . THR B 1 177 ? 23.047 -13.047 -7.848 1 98 177 THR B CA 1
ATOM 2927 C C . THR B 1 177 ? 22.078 -11.914 -7.477 1 98 177 THR B C 1
ATOM 2929 O O . THR B 1 177 ? 22 -10.914 -8.188 1 98 177 THR B O 1
ATOM 2932 N N . LEU B 1 178 ? 21.438 -12.086 -6.41 1 98.12 178 LEU B N 1
ATOM 2933 C CA . LEU B 1 178 ? 20.516 -11.062 -5.922 1 98.12 178 LEU B CA 1
ATOM 2934 C C . LEU B 1 178 ? 21.25 -9.781 -5.566 1 98.12 178 LEU B C 1
ATOM 2936 O O . LEU B 1 178 ? 20.812 -8.688 -5.906 1 98.12 178 LEU B O 1
ATOM 2940 N N . ARG B 1 179 ? 22.359 -9.914 -4.965 1 98.62 179 ARG B N 1
ATOM 2941 C CA . ARG B 1 179 ? 23.188 -8.758 -4.617 1 98.62 179 ARG B CA 1
ATOM 2942 C C . ARG B 1 179 ? 23.672 -8.031 -5.867 1 98.62 179 ARG B C 1
ATOM 2944 O O . ARG B 1 179 ? 23.625 -6.797 -5.926 1 98.62 179 ARG B O 1
ATOM 2951 N N . ALA B 1 180 ? 24.078 -8.797 -6.809 1 98.62 180 ALA B N 1
ATOM 2952 C CA . ALA B 1 180 ? 24.547 -8.195 -8.055 1 98.62 180 ALA B CA 1
ATOM 2953 C C . ALA B 1 180 ? 23.438 -7.43 -8.75 1 98.62 180 ALA B C 1
ATOM 2955 O O . ALA B 1 180 ? 23.656 -6.348 -9.297 1 98.62 180 ALA B O 1
ATOM 2956 N N . ALA B 1 181 ? 22.266 -8 -8.742 1 98.69 181 ALA B N 1
ATOM 2957 C CA . ALA B 1 181 ? 21.109 -7.32 -9.32 1 98.69 181 ALA B CA 1
ATOM 2958 C C . ALA B 1 181 ? 20.828 -5.996 -8.609 1 98.69 181 ALA B C 1
ATOM 2960 O O . ALA B 1 181 ? 20.594 -4.977 -9.258 1 98.69 181 ALA B O 1
ATOM 2961 N N . ALA B 1 182 ? 20.906 -6 -7.316 1 98.75 182 ALA B N 1
ATOM 2962 C CA . ALA B 1 182 ? 20.688 -4.809 -6.5 1 98.75 182 ALA B CA 1
ATOM 2963 C C . ALA B 1 182 ? 21.703 -3.719 -6.82 1 98.75 182 ALA B C 1
ATOM 2965 O O . ALA B 1 182 ? 21.328 -2.557 -7.012 1 98.75 182 ALA B O 1
ATOM 2966 N N . GLU B 1 183 ? 22.922 -4.113 -6.883 1 98.75 183 GLU B N 1
ATOM 2967 C CA . GLU B 1 183 ? 24 -3.172 -7.156 1 98.75 183 GLU B CA 1
ATOM 2968 C C . GLU B 1 183 ? 23.875 -2.574 -8.555 1 98.75 183 GLU B C 1
ATOM 2970 O O . GLU B 1 183 ? 24.125 -1.384 -8.758 1 98.75 183 GLU B O 1
ATOM 2975 N N . ARG B 1 184 ? 23.5 -3.408 -9.484 1 98.62 184 ARG B N 1
ATOM 2976 C CA . ARG B 1 184 ? 23.297 -2.932 -10.852 1 98.62 184 ARG B CA 1
ATOM 2977 C C . ARG B 1 184 ? 22.188 -1.891 -10.906 1 98.62 184 ARG B C 1
ATOM 2979 O O . ARG B 1 184 ? 22.328 -0.864 -11.578 1 98.62 184 ARG B O 1
ATOM 2986 N N . LEU B 1 185 ? 21.141 -2.148 -10.227 1 98.62 185 LEU B N 1
ATOM 2987 C CA . LEU B 1 185 ? 20.016 -1.211 -10.203 1 98.62 185 LEU B CA 1
ATOM 2988 C C . LEU B 1 185 ? 20.422 0.114 -9.57 1 98.62 185 LEU B C 1
ATOM 2990 O O . LEU B 1 185 ? 20.047 1.183 -10.062 1 98.62 185 LEU B O 1
ATOM 2994 N N . ALA B 1 186 ? 21.172 0.009 -8.516 1 98.31 186 ALA B N 1
ATOM 2995 C CA . ALA B 1 186 ? 21.672 1.225 -7.891 1 98.31 186 ALA B CA 1
ATOM 2996 C C . ALA B 1 186 ? 22.562 2.01 -8.852 1 98.31 186 ALA B C 1
ATOM 2998 O O . ALA B 1 186 ? 22.438 3.23 -8.961 1 98.31 186 ALA B O 1
ATOM 2999 N N . ALA B 1 187 ? 23.391 1.325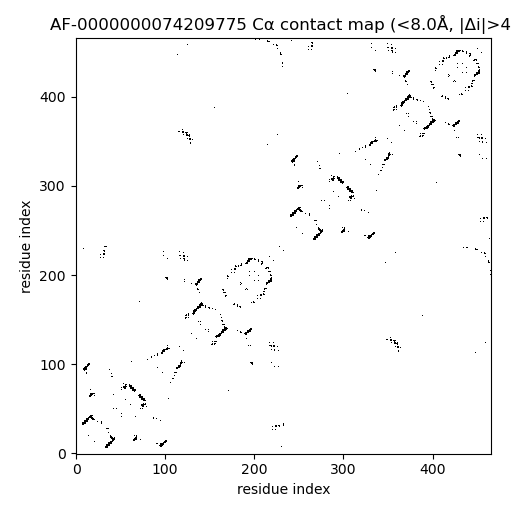 -9.547 1 98.31 187 ALA B N 1
ATOM 3000 C CA . ALA B 1 187 ? 24.281 1.947 -10.516 1 98.31 187 ALA B CA 1
ATOM 3001 C C . ALA B 1 187 ? 23.5 2.598 -11.648 1 98.31 187 ALA B C 1
ATOM 3003 O O . ALA B 1 187 ? 23.922 3.613 -12.203 1 98.31 187 ALA B O 1
ATOM 3004 N N . ASP B 1 188 ? 22.375 2.055 -11.938 1 97.56 188 ASP B N 1
ATOM 3005 C CA . ASP B 1 188 ? 21.516 2.566 -13.008 1 97.56 188 ASP B CA 1
ATOM 3006 C C . ASP B 1 188 ? 20.703 3.768 -12.531 1 97.56 188 ASP B C 1
ATOM 3008 O O . ASP B 1 188 ? 19.922 4.332 -13.297 1 97.56 188 ASP B O 1
ATOM 3012 N N . GLY B 1 189 ? 20.797 4.098 -11.289 1 96.62 189 GLY B N 1
ATOM 3013 C CA . GLY B 1 189 ? 20.188 5.324 -10.789 1 96.62 189 GLY B CA 1
ATOM 3014 C C . GLY B 1 189 ? 18.859 5.098 -10.094 1 96.62 189 GLY B C 1
ATOM 3015 O O . GLY B 1 189 ? 18.109 6.047 -9.844 1 96.62 189 GLY B O 1
ATOM 3016 N N . ALA B 1 190 ? 18.516 3.814 -9.812 1 97.19 190 ALA B N 1
ATOM 3017 C CA . ALA B 1 190 ? 17.266 3.531 -9.125 1 97.19 190 ALA B CA 1
ATOM 3018 C C . ALA B 1 190 ? 17.203 4.242 -7.773 1 97.19 190 ALA B C 1
ATOM 3020 O O . ALA B 1 190 ? 18.234 4.387 -7.098 1 97.19 190 ALA B O 1
ATOM 3021 N N . GLU B 1 191 ? 16.016 4.688 -7.418 1 95.38 191 GLU B N 1
ATOM 3022 C CA . GLU B 1 191 ? 15.805 5.348 -6.133 1 95.38 191 GLU B CA 1
ATOM 3023 C C . GLU B 1 191 ? 14.992 4.461 -5.188 1 95.38 191 GLU B C 1
ATOM 3025 O O . GLU B 1 191 ? 14.969 4.703 -3.979 1 95.38 191 GLU B O 1
ATOM 3030 N N . VAL B 1 192 ? 14.359 3.512 -5.73 1 96.5 192 VAL B N 1
ATOM 3031 C CA . VAL B 1 192 ? 13.586 2.494 -5.027 1 96.5 192 VAL B CA 1
ATOM 3032 C C . VAL B 1 192 ? 13.562 1.204 -5.844 1 96.5 192 VAL B C 1
ATOM 3034 O O . VAL B 1 192 ? 13.648 1.239 -7.07 1 96.5 192 VAL B O 1
ATOM 3037 N N . ILE B 1 193 ? 13.547 0.057 -5.191 1 98.38 193 ILE B N 1
ATOM 3038 C CA . ILE B 1 193 ? 13.578 -1.221 -5.895 1 98.38 193 ILE B CA 1
ATOM 3039 C C . ILE B 1 193 ? 12.344 -2.041 -5.531 1 98.38 193 ILE B C 1
ATOM 3041 O O . ILE B 1 193 ? 11.945 -2.098 -4.363 1 98.38 193 ILE B O 1
ATOM 3045 N N . ALA B 1 194 ? 11.719 -2.619 -6.488 1 98.38 194 ALA B N 1
ATOM 3046 C CA . ALA B 1 194 ? 10.633 -3.582 -6.309 1 98.38 194 ALA B CA 1
ATOM 3047 C C . ALA B 1 194 ? 11.117 -5.004 -6.582 1 98.38 194 ALA B C 1
ATOM 3049 O O . ALA B 1 194 ? 11.758 -5.266 -7.598 1 98.38 194 ALA B O 1
ATOM 3050 N N . LEU B 1 195 ? 10.82 -5.887 -5.656 1 98.38 195 LEU B N 1
ATOM 3051 C CA . LEU B 1 195 ? 10.984 -7.312 -5.914 1 98.38 195 LEU B CA 1
ATOM 3052 C C . LEU B 1 195 ? 9.688 -7.926 -6.441 1 98.38 195 LEU B C 1
ATOM 3054 O O . LEU B 1 195 ? 8.758 -8.172 -5.676 1 98.38 195 LEU B O 1
ATOM 3058 N N . ASP B 1 196 ? 9.703 -8.203 -7.75 1 96.69 196 ASP B N 1
ATOM 3059 C CA . ASP B 1 196 ? 8.461 -8.406 -8.477 1 96.69 196 ASP B CA 1
ATOM 3060 C C . ASP B 1 196 ? 8.195 -9.891 -8.711 1 96.69 196 ASP B C 1
ATOM 3062 O O . ASP B 1 196 ? 8.086 -10.336 -9.859 1 96.69 196 ASP B O 1
ATOM 3066 N N . CYS B 1 197 ? 7.969 -10.602 -7.699 1 94.12 197 CYS B N 1
ATOM 3067 C CA . CYS B 1 197 ? 7.551 -12 -7.672 1 94.12 197 CYS B CA 1
ATOM 3068 C C . CYS B 1 197 ? 7.176 -12.422 -6.258 1 94.12 197 CYS B C 1
ATOM 3070 O O . CYS B 1 197 ? 7.77 -11.961 -5.285 1 94.12 197 CYS B O 1
ATOM 3072 N N . PHE B 1 198 ? 6.289 -13.43 -6.078 1 93.62 198 PHE B N 1
ATOM 3073 C CA . PHE B 1 198 ? 5.848 -13.867 -4.758 1 93.62 198 PHE B CA 1
ATOM 3074 C C . PHE B 1 198 ? 6.875 -14.797 -4.125 1 93.62 198 PHE B C 1
ATOM 3076 O O . PHE B 1 198 ? 6.805 -15.086 -2.93 1 93.62 198 PHE B O 1
ATOM 3083 N N . GLY B 1 199 ? 7.797 -15.164 -4.938 1 90.75 199 GLY B N 1
ATOM 3084 C CA . GLY B 1 199 ? 8.859 -15.984 -4.391 1 90.75 199 GLY B CA 1
ATOM 3085 C C . GLY B 1 199 ? 9.859 -15.203 -3.566 1 90.75 199 GLY B C 1
ATOM 3086 O O . GLY B 1 199 ? 10.641 -15.789 -2.811 1 90.75 199 GLY B O 1
ATOM 3087 N N . TYR B 1 200 ? 9.898 -13.844 -3.732 1 95.56 200 TYR B N 1
ATOM 3088 C CA . TYR B 1 200 ? 10.836 -13.023 -2.963 1 95.56 200 TYR B CA 1
ATOM 3089 C C . TYR B 1 200 ? 10.375 -12.891 -1.515 1 95.56 200 TYR B C 1
ATOM 3091 O O . TYR B 1 200 ? 9.188 -12.711 -1.247 1 95.56 200 TYR B O 1
ATOM 3099 N N . THR B 1 201 ? 11.383 -13.023 -0.575 1 95.75 201 THR B N 1
ATOM 3100 C CA . THR B 1 201 ? 11.102 -13.062 0.856 1 95.75 201 THR B CA 1
ATOM 3101 C C . THR B 1 201 ? 11.586 -11.781 1.535 1 95.75 201 THR B C 1
ATOM 3103 O O . THR B 1 201 ? 12.25 -10.953 0.909 1 95.75 201 THR B O 1
ATOM 3106 N N . ALA B 1 202 ? 11.242 -11.688 2.814 1 95.81 202 ALA B N 1
ATOM 3107 C CA . ALA B 1 202 ? 11.742 -10.594 3.639 1 95.81 202 ALA B CA 1
ATOM 3108 C C . ALA B 1 202 ? 13.266 -10.641 3.746 1 95.81 202 ALA B C 1
ATOM 3110 O O . ALA B 1 202 ? 13.922 -9.602 3.736 1 95.81 202 ALA B O 1
ATOM 3111 N N . ALA B 1 203 ? 13.797 -11.82 3.838 1 96.44 203 ALA B N 1
ATOM 3112 C CA . ALA B 1 203 ? 15.25 -11.969 3.898 1 96.44 203 ALA B CA 1
ATOM 3113 C C . ALA B 1 203 ? 15.906 -11.453 2.621 1 96.44 203 ALA B C 1
ATOM 3115 O O . ALA B 1 203 ? 16.953 -10.812 2.672 1 96.44 203 ALA B O 1
ATOM 3116 N N . MET B 1 204 ? 15.297 -11.719 1.542 1 97.31 204 MET B N 1
ATOM 3117 C CA . MET B 1 204 ? 15.805 -11.242 0.261 1 97.31 204 MET B CA 1
ATOM 3118 C C . MET B 1 204 ? 15.688 -9.727 0.164 1 97.31 204 MET B C 1
ATOM 3120 O O . MET B 1 204 ? 16.578 -9.062 -0.387 1 97.31 204 MET B O 1
ATOM 3124 N N . ARG B 1 205 ? 14.617 -9.148 0.651 1 97.38 205 ARG B N 1
ATOM 3125 C CA . ARG B 1 205 ? 14.484 -7.703 0.763 1 97.38 205 ARG B CA 1
ATOM 3126 C C . ARG B 1 205 ? 15.688 -7.098 1.488 1 97.38 205 ARG B C 1
ATOM 3128 O O . ARG B 1 205 ? 16.281 -6.125 1.018 1 97.38 205 ARG B O 1
ATOM 3135 N N . ASP B 1 206 ? 16.047 -7.711 2.586 1 96.75 206 ASP B N 1
ATOM 3136 C CA . ASP B 1 206 ? 17.156 -7.203 3.4 1 96.75 206 ASP B CA 1
ATOM 3137 C C . ASP B 1 206 ? 18.469 -7.238 2.629 1 96.75 206 ASP B C 1
ATOM 3139 O O . ASP B 1 206 ? 19.266 -6.297 2.701 1 96.75 206 ASP B O 1
ATOM 3143 N N . VAL B 1 207 ? 18.656 -8.305 1.915 1 98.06 207 VAL B N 1
ATOM 3144 C CA . VAL B 1 207 ? 19.859 -8.453 1.104 1 98.06 207 VAL B CA 1
ATOM 3145 C C . VAL B 1 207 ? 19.906 -7.344 0.055 1 98.06 207 VAL B C 1
ATOM 3147 O O . VAL B 1 207 ? 20.938 -6.688 -0.109 1 98.06 207 VAL B O 1
ATOM 3150 N N . VAL B 1 208 ? 18.828 -7.098 -0.632 1 98.56 208 VAL B N 1
ATOM 3151 C CA . VAL B 1 208 ? 18.766 -6.109 -1.705 1 98.56 208 VAL B CA 1
ATOM 3152 C C . VAL B 1 208 ? 18.922 -4.707 -1.124 1 98.56 208 VAL B C 1
ATOM 3154 O O . VAL B 1 208 ? 19.625 -3.869 -1.692 1 98.56 208 VAL B O 1
ATOM 3157 N N . ALA B 1 209 ? 18.297 -4.473 0.009 1 97.38 209 ALA B N 1
ATOM 3158 C CA . ALA B 1 209 ? 18.406 -3.176 0.667 1 97.38 209 ALA B CA 1
ATOM 3159 C C . ALA B 1 209 ? 19.844 -2.9 1.088 1 97.38 209 ALA B C 1
ATOM 3161 O O . ALA B 1 209 ? 20.359 -1.8 0.877 1 97.38 209 ALA B O 1
ATOM 3162 N N . GLU B 1 210 ? 20.484 -3.873 1.626 1 97.31 210 GLU B N 1
ATOM 3163 C CA . GLU B 1 210 ? 21.859 -3.734 2.068 1 97.31 210 GLU B CA 1
ATOM 3164 C C . GLU B 1 210 ? 22.797 -3.486 0.887 1 97.31 210 GLU B C 1
ATOM 3166 O O . GLU B 1 210 ? 23.656 -2.598 0.938 1 97.31 210 GLU B O 1
ATOM 3171 N N . ALA B 1 211 ? 22.625 -4.215 -0.133 1 98.5 211 ALA B N 1
ATOM 3172 C CA . ALA B 1 211 ? 23.516 -4.18 -1.281 1 98.5 211 ALA B CA 1
ATOM 3173 C C . ALA B 1 211 ? 23.344 -2.893 -2.08 1 98.5 211 ALA B C 1
ATOM 3175 O O . ALA B 1 211 ? 24.297 -2.373 -2.654 1 98.5 211 ALA B O 1
ATOM 3176 N N . SER B 1 212 ? 22.172 -2.375 -2.152 1 98.19 212 SER B N 1
ATOM 3177 C CA . SER B 1 212 ? 21.875 -1.215 -2.984 1 98.19 212 SER B CA 1
ATOM 3178 C C . SER B 1 212 ? 21.906 0.073 -2.17 1 98.19 212 SER B C 1
ATOM 3180 O O . SER B 1 212 ? 22.125 1.155 -2.717 1 98.19 212 SER B O 1
ATOM 3182 N N . GLY B 1 213 ? 21.594 -0.042 -0.879 1 96.56 213 GLY B N 1
ATOM 3183 C CA . GLY B 1 213 ? 21.406 1.139 -0.051 1 96.56 213 GLY B CA 1
ATOM 3184 C C . GLY B 1 213 ? 20.094 1.846 -0.314 1 96.56 213 GLY B C 1
ATOM 3185 O O . GLY B 1 213 ? 19.938 3.023 0.018 1 96.56 213 GLY B O 1
ATOM 3186 N N . LEU B 1 214 ? 19.156 1.161 -0.958 1 96.69 214 LEU B N 1
ATOM 3187 C CA . LEU B 1 214 ? 17.922 1.783 -1.404 1 96.69 214 LEU B CA 1
ATOM 3188 C C . LEU B 1 214 ? 16.719 1.174 -0.687 1 96.69 214 LEU B C 1
ATOM 3190 O O . LEU B 1 214 ? 16.797 0.052 -0.179 1 96.69 214 LEU B O 1
ATOM 3194 N N . PRO B 1 215 ? 15.586 1.945 -0.604 1 96.5 215 PRO B N 1
ATOM 3195 C CA . PRO B 1 215 ? 14.328 1.336 -0.163 1 96.5 215 PRO B CA 1
ATOM 3196 C C . PRO B 1 215 ? 13.867 0.206 -1.081 1 96.5 215 PRO B C 1
ATOM 3198 O O . PRO B 1 215 ? 14.062 0.276 -2.297 1 96.5 215 PRO B O 1
ATOM 3201 N N . VAL B 1 216 ? 13.258 -0.818 -0.47 1 98 216 VAL B N 1
ATOM 3202 C CA . VAL B 1 216 ? 12.836 -1.988 -1.233 1 98 216 VAL B CA 1
ATOM 3203 C C . VAL B 1 216 ? 11.391 -2.342 -0.882 1 98 216 VAL B C 1
ATOM 3205 O O . VAL B 1 216 ? 11.008 -2.311 0.289 1 98 216 VAL B O 1
ATOM 3208 N N . VAL B 1 217 ? 10.594 -2.598 -1.887 1 97.81 217 VAL B N 1
ATOM 3209 C CA . VAL B 1 217 ? 9.234 -3.096 -1.738 1 97.81 217 VAL B CA 1
ATOM 3210 C C . VAL B 1 217 ? 9.148 -4.523 -2.275 1 97.81 217 VAL B C 1
ATOM 3212 O O . VAL B 1 217 ? 9.695 -4.832 -3.334 1 97.81 217 VAL B O 1
ATOM 3215 N N . VAL B 1 218 ? 8.453 -5.344 -1.549 1 98.25 218 VAL B N 1
ATOM 3216 C CA . VAL B 1 218 ? 8.328 -6.746 -1.922 1 98.25 218 VAL B CA 1
ATOM 3217 C C . VAL B 1 218 ? 6.871 -7.062 -2.273 1 98.25 218 VAL B C 1
ATOM 3219 O O . VAL B 1 218 ? 5.957 -6.68 -1.541 1 98.25 218 VAL B O 1
ATOM 3222 N N . ALA B 1 219 ? 6.648 -7.797 -3.312 1 97.88 219 ALA B N 1
ATOM 3223 C CA . ALA B 1 219 ? 5.316 -8.023 -3.869 1 97.88 219 ALA B CA 1
ATOM 3224 C C . ALA B 1 219 ? 4.406 -8.711 -2.854 1 97.88 219 ALA B C 1
ATOM 3226 O O . ALA B 1 219 ? 3.287 -8.25 -2.607 1 97.88 219 ALA B O 1
ATOM 3227 N N . ARG B 1 220 ? 4.879 -9.766 -2.268 1 97.69 220 ARG B N 1
ATOM 3228 C CA . ARG B 1 220 ? 3.992 -10.562 -1.425 1 97.69 220 ARG B CA 1
ATOM 3229 C C . ARG B 1 220 ? 3.602 -9.797 -0.165 1 97.69 220 ARG B C 1
ATOM 3231 O O . ARG B 1 220 ? 2.436 -9.797 0.232 1 97.69 220 ARG B O 1
ATOM 3238 N N . SER B 1 221 ? 4.543 -9.023 0.46 1 97.88 221 SER B N 1
ATOM 3239 C CA . SER B 1 221 ? 4.23 -8.328 1.705 1 97.88 221 SER B CA 1
ATOM 3240 C C . SER B 1 221 ? 3.373 -7.094 1.45 1 97.88 221 SER B C 1
ATOM 3242 O O . SER B 1 221 ? 2.459 -6.797 2.221 1 97.88 221 SER B O 1
ATOM 3244 N N . VAL B 1 222 ? 3.641 -6.391 0.365 1 97.94 222 VAL B N 1
ATOM 3245 C CA . VAL B 1 222 ? 2.822 -5.215 0.097 1 97.94 222 VAL B CA 1
ATOM 3246 C C . VAL B 1 222 ? 1.395 -5.645 -0.235 1 97.94 222 VAL B C 1
ATOM 3248 O O . VAL B 1 222 ? 0.434 -4.961 0.132 1 97.94 222 VAL B O 1
ATOM 3251 N N . ALA B 1 223 ? 1.237 -6.75 -0.944 1 98.19 223 ALA B N 1
ATOM 3252 C CA . ALA B 1 223 ? -0.098 -7.273 -1.219 1 98.19 223 ALA B CA 1
ATOM 3253 C C . ALA B 1 223 ? -0.816 -7.648 0.074 1 98.19 223 ALA B C 1
ATOM 3255 O O . ALA B 1 223 ? -1.996 -7.336 0.25 1 98.19 223 ALA B O 1
ATOM 3256 N N . ALA B 1 224 ? -0.113 -8.289 0.973 1 98.19 224 ALA B N 1
ATOM 3257 C CA . ALA B 1 224 ? -0.689 -8.664 2.26 1 98.19 224 ALA B CA 1
ATOM 3258 C C . ALA B 1 224 ? -1.083 -7.438 3.07 1 98.19 224 ALA B C 1
ATOM 3260 O O . ALA B 1 224 ? -2.135 -7.418 3.713 1 98.19 224 ALA B O 1
ATOM 3261 N N . ARG B 1 225 ? -0.291 -6.414 3.057 1 97.81 225 ARG B N 1
ATOM 3262 C CA . ARG B 1 225 ? -0.558 -5.191 3.807 1 97.81 225 ARG B CA 1
ATOM 3263 C C . ARG B 1 225 ? -1.799 -4.484 3.273 1 97.81 225 ARG B C 1
ATOM 3265 O O . ARG B 1 225 ? -2.617 -3.986 4.051 1 97.81 225 ARG B O 1
ATOM 3272 N N . LEU B 1 226 ? -1.902 -4.426 1.912 1 97.62 226 LEU B N 1
ATOM 3273 C CA . LEU B 1 226 ? -3.107 -3.824 1.35 1 97.62 226 LEU B CA 1
ATOM 3274 C C . LEU B 1 226 ? -4.34 -4.656 1.688 1 97.62 226 LEU B C 1
ATOM 3276 O O . LEU B 1 226 ? -5.402 -4.105 1.991 1 97.62 226 LEU B O 1
ATOM 3280 N N . ALA B 1 227 ? -4.207 -6.004 1.667 1 97.88 227 ALA B N 1
ATOM 3281 C CA . ALA B 1 227 ? -5.309 -6.871 2.062 1 97.88 227 ALA B CA 1
ATOM 3282 C C . ALA B 1 227 ? -5.707 -6.629 3.516 1 97.88 227 ALA B C 1
ATOM 3284 O O . ALA B 1 227 ? -6.895 -6.543 3.834 1 97.88 227 ALA B O 1
ATOM 3285 N N . ALA B 1 228 ? -4.715 -6.473 4.352 1 97.19 228 ALA B N 1
ATOM 3286 C CA . ALA B 1 228 ? -4.973 -6.199 5.762 1 97.19 228 ALA B CA 1
ATOM 3287 C C . ALA B 1 228 ? -5.742 -4.891 5.93 1 97.19 228 ALA B C 1
ATOM 3289 O O . ALA B 1 228 ? -6.668 -4.809 6.738 1 97.19 228 ALA B O 1
ATOM 3290 N N . GLU B 1 229 ? -5.355 -3.896 5.195 1 96.31 229 GLU B N 1
ATOM 3291 C CA . GLU B 1 229 ? -6.027 -2.602 5.227 1 96.31 229 GLU B CA 1
ATOM 3292 C C . GLU B 1 229 ? -7.512 -2.742 4.895 1 96.31 229 GLU B C 1
ATOM 3294 O O . GLU B 1 229 ? -8.367 -2.281 5.652 1 96.31 229 GLU B O 1
ATOM 3299 N N . VAL B 1 230 ? -7.812 -3.459 3.85 1 95.06 230 VAL B N 1
ATOM 3300 C CA . VAL B 1 230 ? -9.164 -3.562 3.314 1 95.06 230 VAL B CA 1
ATOM 3301 C C . VAL B 1 230 ? -10.008 -4.473 4.211 1 95.06 230 VAL B C 1
ATOM 3303 O O . VAL B 1 230 ? -11.211 -4.25 4.375 1 95.06 230 VAL B O 1
ATOM 3306 N N . LEU B 1 231 ? -9.352 -5.426 4.879 1 94.62 231 LEU B N 1
ATOM 3307 C CA . LEU B 1 231 ? -10.055 -6.383 5.723 1 94.62 231 LEU B CA 1
ATOM 3308 C C . LEU B 1 231 ? -10.188 -5.859 7.148 1 94.62 231 LEU B C 1
ATOM 3310 O O . LEU B 1 231 ? -10.82 -6.5 7.992 1 94.62 231 LEU B O 1
ATOM 3314 N N . GLY B 1 232 ? -9.578 -4.695 7.438 1 90.44 232 GLY B N 1
ATOM 3315 C CA . GLY B 1 232 ? -9.633 -4.125 8.773 1 90.44 232 GLY B CA 1
ATOM 3316 C C . GLY B 1 232 ? -8.797 -4.879 9.781 1 90.44 232 GLY B C 1
ATOM 3317 O O . GLY B 1 232 ? -9.172 -4.984 10.953 1 90.44 232 GLY B O 1
ATOM 3318 N N . ALA B 1 233 ? -7.789 -5.445 9.219 1 89.19 233 ALA B N 1
ATOM 3319 C CA . ALA B 1 233 ? -6.898 -6.234 10.062 1 89.19 233 ALA B CA 1
ATOM 3320 C C . ALA B 1 233 ? -5.742 -5.387 10.586 1 89.19 233 ALA B C 1
ATOM 3322 O O . ALA B 1 233 ? -5.332 -4.422 9.945 1 89.19 233 ALA B O 1
#